Protein AF-0000000066265153 (afdb_homodimer)

Secondary structure (DSSP, 8-state):
--EEEEESSHHHHHHHHHHHHHHHPEEEE-TT--EEEEEEEEEEEES-TT-S---GGG--TT--TTSPPPTT-SS-HHHHHHHHHHTT----TTSS--HHHHHHTTTSS-HHHHHHHHHHH-TT-S-EEEE---HHHHTT-SS--SEEEEEEEEETTEEEEEEEEEEEEIIIIIHHHHHHHHHHHHHHHHHHT-EEEEEEEEEEEEEEEGGGHHHHHHHHH-/--EEEEESSHHHHHHHHHHHHHHHPEEEE-TT--EEEEEEEEEEEES-TT-S---GGG--TT--TTSPPPTT-S--HHHHHHHHHHTT----TTSS--HHHHHHTTTSS-HHHHHHHHHHH-TT-S-EEEE---HHHHTT-SS--SEEEEEEEEETTEEEEEEEEEEEEIIIIIHHHHHHHHHHHHHHHHHHT-EEEEEEEEEEEEEEEGGGHHHHHHHHH-

Structure (mmCIF, N/CA/C/O backbone):
data_AF-0000000066265153-model_v1
#
loop_
_entity.id
_entity.type
_entity.pdbx_description
1 polymer 'Putative thymidylate synthase'
#
loop_
_atom_site.group_PDB
_atom_site.id
_atom_site.type_symbol
_atom_site.label_atom_id
_atom_site.label_alt_id
_atom_site.label_comp_id
_atom_site.label_asym_id
_atom_site.label_entity_id
_atom_site.label_seq_id
_atom_site.pdbx_PDB_ins_code
_atom_site.Cartn_x
_atom_site.Cartn_y
_atom_site.Cartn_z
_atom_site.occupancy
_atom_site.B_iso_or_equiv
_atom_site.auth_seq_id
_atom_site.auth_comp_id
_atom_site.auth_asym_id
_atom_site.auth_atom_id
_atom_site.pdbx_PDB_model_num
ATOM 1 N N . MET A 1 1 ? 3.406 11.758 -10.758 1 81.12 1 MET A N 1
ATOM 2 C CA . MET A 1 1 ? 2.139 11.039 -10.641 1 81.12 1 MET A CA 1
ATOM 3 C C . MET A 1 1 ? 2.367 9.531 -10.602 1 81.12 1 MET A C 1
ATOM 5 O O . MET A 1 1 ? 3.283 9.023 -11.258 1 81.12 1 MET A O 1
ATOM 9 N N . ALA A 1 2 ? 1.476 8.867 -9.758 1 93.06 2 ALA A N 1
ATOM 10 C CA . ALA A 1 2 ? 1.482 7.406 -9.781 1 93.06 2 ALA A CA 1
ATOM 11 C C . ALA A 1 2 ? 1.151 6.875 -11.172 1 93.06 2 ALA A C 1
ATOM 13 O O . ALA A 1 2 ? 0.324 7.449 -11.883 1 93.06 2 ALA A O 1
ATOM 14 N N . TYR A 1 3 ? 1.922 5.965 -11.648 1 96.75 3 TYR A N 1
ATOM 15 C CA . TYR A 1 3 ? 1.646 5.277 -12.906 1 96.75 3 TYR A CA 1
ATOM 16 C C . TYR A 1 3 ? 0.703 4.098 -12.688 1 96.75 3 TYR A C 1
ATOM 18 O O . TYR A 1 3 ? 1.064 3.121 -12.031 1 96.75 3 TYR A O 1
ATOM 26 N N . SER A 1 4 ? -0.521 4.191 -13.227 1 97.56 4 SER A N 1
ATOM 27 C CA . SER A 1 4 ? -1.544 3.178 -12.992 1 97.56 4 SER A CA 1
ATOM 28 C C . SER A 1 4 ? -2.027 2.57 -14.305 1 97.56 4 SER A C 1
ATOM 30 O O . SER A 1 4 ? -2.416 3.295 -15.227 1 97.56 4 SER A O 1
ATOM 32 N N . ILE A 1 5 ? -2.018 1.23 -14.375 1 97.56 5 ILE A N 1
ATOM 33 C CA . ILE A 1 5 ? -2.486 0.566 -15.586 1 97.56 5 ILE A CA 1
ATOM 34 C C . ILE A 1 5 ? -3.357 -0.631 -15.211 1 97.56 5 ILE A C 1
ATOM 36 O O . ILE A 1 5 ? -3.303 -1.118 -14.078 1 97.56 5 ILE A O 1
ATOM 40 N N . GLU A 1 6 ? -4.152 -1.008 -16.125 1 97.94 6 GLU A N 1
ATOM 41 C CA . GLU A 1 6 ? -4.965 -2.219 -16.062 1 97.94 6 GLU A CA 1
ATOM 42 C C . GLU A 1 6 ? -4.645 -3.164 -17.219 1 97.94 6 GLU A C 1
ATOM 44 O O . GLU A 1 6 ? -4.535 -2.734 -18.359 1 97.94 6 GLU A O 1
ATOM 49 N N . VAL A 1 7 ? -4.398 -4.352 -16.891 1 97.62 7 VAL A N 1
ATOM 50 C CA . VAL A 1 7 ? -4.098 -5.367 -17.891 1 97.62 7 VAL A CA 1
ATOM 51 C C . VAL A 1 7 ? -4.941 -6.617 -17.625 1 97.62 7 VAL A C 1
ATOM 53 O O . VAL A 1 7 ? -5.531 -6.762 -16.562 1 97.62 7 VAL A O 1
ATOM 56 N N . ASN A 1 8 ? -4.996 -7.496 -18.609 1 95.44 8 ASN A N 1
ATOM 57 C CA . ASN A 1 8 ? -5.715 -8.75 -18.422 1 95.44 8 ASN A CA 1
ATOM 58 C C . ASN A 1 8 ? -4.824 -9.812 -17.781 1 95.44 8 ASN A C 1
ATOM 60 O O . ASN A 1 8 ? -5.203 -10.43 -16.781 1 95.44 8 ASN A O 1
ATOM 64 N N . GLU A 1 9 ? -3.59 -9.93 -18.266 1 95.38 9 GLU A N 1
ATOM 65 C CA . GLU A 1 9 ? -2.723 -11.008 -17.797 1 95.38 9 GLU A CA 1
ATOM 66 C C . GLU A 1 9 ? -1.485 -10.445 -17.094 1 95.38 9 GLU A C 1
ATOM 68 O O . GLU A 1 9 ? -1.016 -9.359 -17.422 1 95.38 9 GLU A O 1
ATOM 73 N N . ILE A 1 10 ? -0.89 -11.211 -16.219 1 96.62 10 ILE A N 1
ATOM 74 C CA . ILE A 1 10 ? 0.267 -10.836 -15.414 1 96.62 10 ILE A CA 1
ATOM 75 C C . ILE A 1 10 ? 1.43 -10.453 -16.328 1 96.62 10 ILE A C 1
ATOM 77 O O . ILE A 1 10 ? 2.078 -9.43 -16.125 1 96.62 10 ILE A O 1
ATOM 81 N N . ALA A 1 11 ? 1.638 -11.234 -17.391 1 94.94 11 ALA A N 1
ATOM 82 C CA . ALA A 1 11 ? 2.766 -11.016 -18.297 1 94.94 11 ALA A CA 1
ATOM 83 C C . ALA A 1 11 ? 2.68 -9.648 -18.969 1 94.94 11 ALA A C 1
ATOM 85 O O . ALA A 1 11 ? 3.701 -9.008 -19.203 1 94.94 11 ALA A O 1
ATOM 86 N N . ASP A 1 12 ? 1.475 -9.234 -19.25 1 95.75 12 ASP A N 1
ATOM 87 C CA . ASP A 1 12 ? 1.281 -7.938 -19.891 1 95.75 12 ASP A CA 1
ATOM 88 C C . ASP A 1 12 ? 1.643 -6.793 -18.953 1 95.75 12 ASP A C 1
ATOM 90 O O . ASP A 1 12 ? 2.197 -5.777 -19.375 1 95.75 12 ASP A O 1
ATOM 94 N N . GLY A 1 13 ? 1.241 -6.945 -17.656 1 97.56 13 GLY A N 1
ATOM 95 C CA . GLY A 1 13 ? 1.638 -5.949 -16.672 1 97.56 13 GLY A CA 1
ATOM 96 C C . GLY A 1 13 ? 3.143 -5.824 -16.516 1 97.56 13 GLY A C 1
ATOM 97 O O . GLY A 1 13 ? 3.674 -4.715 -16.453 1 97.56 13 GLY A O 1
ATOM 98 N N . TRP A 1 14 ? 3.795 -6.973 -16.484 1 97.75 14 TRP A N 1
ATOM 99 C CA . TRP A 1 14 ? 5.254 -7 -16.406 1 97.75 14 TRP A CA 1
ATOM 100 C C . TRP A 1 14 ? 5.875 -6.262 -17.594 1 97.75 14 TRP A C 1
ATOM 102 O O . TRP A 1 14 ? 6.73 -5.395 -17.406 1 97.75 14 TRP A O 1
ATOM 112 N N . LYS A 1 15 ? 5.438 -6.559 -18.797 1 97.19 15 LYS A N 1
ATOM 113 C CA . LYS A 1 15 ? 5.992 -5.949 -20 1 97.19 15 LYS A CA 1
ATOM 114 C C . LYS A 1 15 ? 5.789 -4.438 -20 1 97.19 15 LYS A C 1
ATOM 116 O O . LYS A 1 15 ? 6.715 -3.68 -20.281 1 97.19 15 LYS A O 1
ATOM 121 N N . LYS A 1 16 ? 4.637 -4.012 -19.641 1 98.12 16 LYS A N 1
ATOM 122 C CA . LYS A 1 16 ? 4.336 -2.584 -19.625 1 98.12 16 LYS A CA 1
ATOM 123 C C . LYS A 1 16 ? 5.195 -1.855 -18.594 1 98.12 16 LYS A C 1
ATOM 125 O O . LYS A 1 16 ? 5.625 -0.724 -18.828 1 98.12 16 LYS A O 1
ATOM 130 N N . LEU A 1 17 ? 5.406 -2.514 -17.438 1 98.56 17 LEU A N 1
ATOM 131 C CA . LEU A 1 17 ? 6.254 -1.913 -16.422 1 98.56 17 LEU A CA 1
ATOM 132 C C . LEU A 1 17 ? 7.695 -1.804 -16.906 1 98.56 17 LEU A C 1
ATOM 134 O O . LEU A 1 17 ? 8.352 -0.786 -16.688 1 98.56 17 LEU A O 1
ATOM 138 N N . VAL A 1 18 ? 8.148 -2.871 -17.547 1 98.06 18 VAL A N 1
ATOM 139 C CA . VAL A 1 18 ? 9.508 -2.844 -18.078 1 98.06 18 VAL A CA 1
ATOM 140 C C . VAL A 1 18 ? 9.656 -1.688 -19.062 1 98.06 18 VAL A C 1
ATOM 142 O O . VAL A 1 18 ? 10.609 -0.907 -18.984 1 98.06 18 VAL A O 1
ATOM 145 N N . GLU A 1 19 ? 8.703 -1.536 -19.969 1 98.06 19 GLU A N 1
ATOM 146 C CA . GLU A 1 19 ? 8.719 -0.445 -20.938 1 98.06 19 GLU A CA 1
ATOM 147 C C . GLU A 1 19 ? 8.719 0.913 -20.234 1 98.06 19 GLU A C 1
ATOM 149 O O . GLU A 1 19 ? 9.508 1.795 -20.578 1 98.06 19 GLU A O 1
ATOM 154 N N . LYS A 1 20 ? 7.848 1.024 -19.25 1 98.44 20 LYS A N 1
ATOM 155 C CA . LYS A 1 20 ? 7.703 2.287 -18.531 1 98.44 20 LYS A CA 1
ATOM 156 C C . LYS A 1 20 ? 9.008 2.68 -17.844 1 98.44 20 LYS A C 1
ATOM 158 O O . LYS A 1 20 ? 9.445 3.826 -17.953 1 98.44 20 LYS A O 1
ATOM 163 N N . ILE A 1 21 ? 9.641 1.785 -17.172 1 98.38 21 ILE A N 1
ATOM 164 C CA . ILE A 1 21 ? 10.828 2.082 -16.375 1 98.38 21 ILE A CA 1
ATOM 165 C C . ILE A 1 21 ? 12.008 2.371 -17.312 1 98.38 21 ILE A C 1
ATOM 167 O O . ILE A 1 21 ? 12.781 3.297 -17.062 1 98.38 21 ILE A O 1
ATOM 171 N N . MET A 1 22 ? 12.133 1.613 -18.375 1 97.94 22 MET A N 1
ATOM 172 C CA . MET A 1 22 ? 13.25 1.824 -19.297 1 97.94 22 MET A CA 1
ATOM 173 C C . MET A 1 22 ? 13.109 3.16 -20.016 1 97.94 22 MET A C 1
ATOM 175 O O . MET A 1 22 ? 14.109 3.818 -20.312 1 97.94 22 MET A O 1
ATOM 179 N N . HIS A 1 23 ? 11.914 3.602 -20.266 1 97.56 23 HIS A N 1
ATOM 180 C CA . HIS A 1 23 ? 11.68 4.836 -21.016 1 97.56 23 HIS A CA 1
ATOM 181 C C . HIS A 1 23 ? 11.719 6.047 -20.078 1 97.56 23 HIS A C 1
ATOM 183 O O . HIS A 1 23 ? 12.336 7.062 -20.406 1 97.56 23 HIS A O 1
ATOM 189 N N . ASP A 1 24 ? 11.086 5.957 -18.906 1 97.5 24 ASP A N 1
ATOM 190 C CA . ASP A 1 24 ? 10.836 7.145 -18.094 1 97.5 24 ASP A CA 1
ATOM 191 C C . ASP A 1 24 ? 11.625 7.094 -16.797 1 97.5 24 ASP A C 1
ATOM 193 O O . ASP A 1 24 ? 11.641 8.062 -16.031 1 97.5 24 ASP A O 1
ATOM 197 N N . GLY A 1 25 ? 12.227 5.977 -16.469 1 97.88 25 GLY A N 1
ATOM 198 C CA . GLY A 1 25 ? 12.844 5.793 -15.172 1 97.88 25 GLY A CA 1
ATOM 199 C C . GLY A 1 25 ? 14 6.742 -14.922 1 97.88 25 GLY A C 1
ATOM 200 O O . GLY A 1 25 ? 14.758 7.059 -15.836 1 97.88 25 GLY A O 1
ATOM 201 N N . ARG A 1 26 ? 14.18 7.199 -13.734 1 96.94 26 ARG A N 1
ATOM 202 C CA . ARG A 1 26 ? 15.32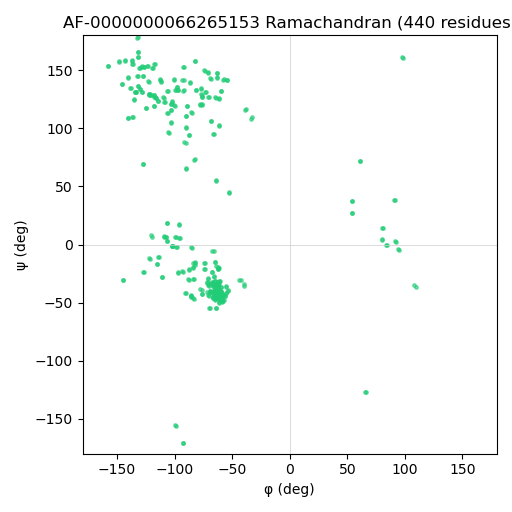8 8 -13.312 1 96.94 26 ARG A CA 1
ATOM 203 C C . ARG A 1 26 ? 16.422 7.117 -12.719 1 96.94 26 ARG A C 1
ATOM 205 O O . ARG A 1 26 ? 16.141 6.16 -12 1 96.94 26 ARG A O 1
ATOM 212 N N . GLU A 1 27 ? 17.641 7.48 -13.023 1 96.44 27 GLU A N 1
ATOM 213 C CA . GLU A 1 27 ? 18.75 6.707 -12.492 1 96.44 27 GLU A CA 1
ATOM 214 C C . GLU A 1 27 ? 19 7.02 -11.016 1 96.44 27 GLU A C 1
ATOM 216 O O . GLU A 1 27 ? 19.062 8.188 -10.633 1 96.44 27 GLU A O 1
ATOM 221 N N . ILE A 1 28 ? 19.016 5.949 -10.25 1 95.25 28 ILE A N 1
ATOM 222 C CA . ILE A 1 28 ? 19.234 6.055 -8.812 1 95.25 28 ILE A CA 1
ATOM 223 C C . ILE A 1 28 ? 20.125 4.91 -8.344 1 95.25 28 ILE A C 1
ATOM 225 O O . ILE A 1 28 ? 20.016 3.789 -8.852 1 95.25 28 ILE A O 1
ATOM 229 N N . ARG A 1 29 ? 20.953 5.223 -7.395 1 91.62 29 ARG A N 1
ATOM 230 C CA . ARG A 1 29 ? 21.75 4.168 -6.777 1 91.62 29 ARG A CA 1
ATOM 231 C C . ARG A 1 29 ? 21.156 3.732 -5.445 1 91.62 29 ARG A C 1
ATOM 233 O O . ARG A 1 29 ? 20.625 4.559 -4.703 1 91.62 29 ARG A O 1
ATOM 240 N N . ASP A 1 30 ? 21.219 2.441 -5.199 1 85.5 30 ASP A N 1
ATOM 241 C CA . ASP A 1 30 ? 20.656 1.942 -3.951 1 85.5 30 ASP A CA 1
ATOM 242 C C . ASP A 1 30 ? 21.719 1.878 -2.854 1 85.5 30 ASP A C 1
ATOM 244 O O . ASP A 1 30 ? 22.812 2.439 -3.002 1 85.5 30 ASP A O 1
ATOM 248 N N . GLU A 1 31 ? 21.375 1.247 -1.678 1 86 31 GLU A N 1
ATOM 249 C CA . GLU A 1 31 ? 22.219 1.17 -0.487 1 86 31 GLU A CA 1
ATOM 250 C C . GLU A 1 31 ? 23.516 0.417 -0.774 1 86 31 GLU A C 1
ATOM 252 O O . GLU A 1 31 ? 24.531 0.636 -0.106 1 86 31 GLU A O 1
ATOM 257 N N . ARG A 1 32 ? 23.438 -0.366 -1.817 1 84.44 32 ARG A N 1
ATOM 258 C CA . ARG A 1 32 ? 24.609 -1.188 -2.131 1 84.44 32 ARG A CA 1
ATOM 259 C C . ARG A 1 32 ? 25.406 -0.585 -3.279 1 84.44 32 ARG A C 1
ATOM 261 O O . ARG A 1 32 ? 26.406 -1.158 -3.713 1 84.44 32 ARG A O 1
ATOM 268 N N . GLY A 1 33 ? 24.922 0.499 -3.785 1 87.88 33 GLY A N 1
ATOM 269 C CA . GLY A 1 33 ? 25.625 1.194 -4.848 1 87.88 33 GLY A CA 1
ATOM 270 C C . GLY A 1 33 ? 25.203 0.758 -6.234 1 87.88 33 GLY A C 1
ATOM 271 O O . GLY A 1 33 ? 25.688 1.285 -7.238 1 87.88 33 GLY A O 1
ATOM 272 N N . SER A 1 34 ? 24.25 -0.102 -6.305 1 91.56 34 SER A N 1
ATOM 273 C CA . SER A 1 34 ? 23.781 -0.582 -7.598 1 91.56 34 SER A CA 1
ATOM 274 C C . SER A 1 34 ? 22.953 0.488 -8.312 1 91.56 34 SER A C 1
ATOM 276 O O . SER A 1 34 ? 22.062 1.09 -7.727 1 91.56 34 SER A O 1
ATOM 278 N N . LEU A 1 35 ? 23.328 0.662 -9.547 1 96.5 35 LEU A N 1
ATOM 279 C CA . LEU A 1 35 ? 22.578 1.602 -10.375 1 96.5 35 LEU A CA 1
ATOM 280 C C . LEU A 1 35 ? 21.266 0.992 -10.828 1 96.5 35 LEU A C 1
ATOM 282 O O . LEU A 1 35 ? 21.219 -0.166 -11.25 1 96.5 35 LEU A O 1
ATOM 286 N N . THR A 1 36 ? 20.172 1.753 -10.719 1 98.06 36 THR A N 1
ATOM 287 C CA . THR A 1 36 ? 18.844 1.325 -11.164 1 98.06 36 THR A CA 1
ATOM 288 C C . THR A 1 36 ? 18.141 2.451 -11.914 1 98.06 36 THR A C 1
ATOM 290 O O . THR A 1 36 ? 18.531 3.613 -11.812 1 98.06 36 THR A O 1
ATOM 293 N N . ARG A 1 37 ? 17.25 2.07 -12.734 1 98.31 37 ARG A N 1
ATOM 294 C CA . ARG A 1 37 ? 16.219 2.98 -13.211 1 98.31 37 ARG A CA 1
ATOM 295 C C . ARG A 1 37 ? 14.914 2.771 -12.445 1 98.31 37 ARG A C 1
ATOM 297 O O . ARG A 1 37 ? 14.461 1.636 -12.281 1 98.31 37 ARG A O 1
ATOM 304 N N . GLU A 1 38 ? 14.344 3.916 -12.008 1 98.31 38 GLU A N 1
ATOM 305 C CA . GLU A 1 38 ? 13.242 3.803 -11.055 1 98.31 38 GLU A CA 1
ATOM 306 C C . GLU A 1 38 ? 12.055 4.676 -11.477 1 98.31 38 GLU A C 1
ATOM 308 O O . GLU A 1 38 ? 12.25 5.797 -11.953 1 98.31 38 GLU A O 1
ATOM 313 N N . VAL A 1 39 ? 10.883 4.195 -11.398 1 98.5 39 VAL A N 1
ATOM 314 C CA . VAL A 1 39 ? 9.625 4.934 -11.398 1 98.5 39 VAL A CA 1
ATOM 315 C C . VAL A 1 39 ? 8.891 4.715 -10.078 1 98.5 39 VAL A C 1
ATOM 317 O O . VAL A 1 39 ? 8.711 3.574 -9.641 1 98.5 39 VAL A O 1
ATOM 320 N N . MET A 1 40 ? 8.523 5.832 -9.414 1 98.31 40 MET A N 1
ATOM 321 C CA . MET A 1 40 ? 7.898 5.719 -8.102 1 98.31 40 MET A CA 1
ATOM 322 C C . MET A 1 40 ? 6.387 5.535 -8.227 1 98.31 40 MET A C 1
ATOM 324 O O . MET A 1 40 ? 5.754 6.156 -9.078 1 98.31 40 MET A O 1
ATOM 328 N N . ASN A 1 41 ? 5.844 4.688 -7.422 1 98.69 41 ASN A N 1
ATOM 329 C CA . ASN A 1 41 ? 4.41 4.465 -7.258 1 98.69 41 ASN A CA 1
ATOM 330 C C . ASN A 1 41 ? 3.764 3.992 -8.555 1 98.69 41 ASN A C 1
ATOM 332 O O . ASN A 1 41 ? 2.934 4.699 -9.133 1 98.69 41 ASN A O 1
ATOM 336 N N . THR A 1 42 ? 4.031 2.783 -8.945 1 98.81 42 THR A N 1
ATOM 337 C CA . THR A 1 42 ? 3.309 2.125 -10.023 1 98.81 42 THR A CA 1
ATOM 338 C C . THR A 1 42 ? 2.221 1.21 -9.469 1 98.81 42 THR A C 1
ATOM 340 O O . THR A 1 42 ? 2.428 0.534 -8.461 1 98.81 42 THR A O 1
ATOM 343 N N . VAL A 1 43 ? 1.045 1.283 -10.07 1 98.88 43 VAL A N 1
ATOM 344 C CA . VAL A 1 43 ? -0.08 0.454 -9.656 1 98.88 43 VAL A CA 1
ATOM 345 C C . VAL A 1 43 ? -0.617 -0.329 -10.852 1 98.88 43 VAL A C 1
ATOM 347 O O . VAL A 1 43 ? -1.077 0.26 -11.828 1 98.88 43 VAL A O 1
ATOM 350 N N . VAL A 1 44 ? -0.54 -1.646 -10.781 1 98.81 44 VAL A N 1
ATOM 351 C CA . VAL A 1 44 ? -1.014 -2.518 -11.852 1 98.81 44 VAL A CA 1
ATOM 352 C C . VAL A 1 44 ? -2.199 -3.346 -11.359 1 98.81 44 VAL A C 1
ATOM 354 O O . VAL A 1 44 ? -2.098 -4.043 -10.352 1 98.81 44 VAL A O 1
ATOM 357 N N . THR A 1 45 ? -3.27 -3.229 -12.055 1 98.81 45 THR A N 1
ATOM 358 C CA . THR A 1 45 ? -4.418 -4.09 -11.797 1 98.81 45 THR A CA 1
ATOM 359 C C . THR A 1 45 ? -4.52 -5.184 -12.859 1 98.81 45 THR A C 1
ATOM 361 O O . THR A 1 45 ? -4.59 -4.887 -14.055 1 98.81 45 THR A O 1
ATOM 364 N N . ILE A 1 46 ? -4.473 -6.391 -12.391 1 98.19 46 ILE A N 1
ATOM 365 C CA . ILE A 1 46 ? -4.578 -7.555 -13.273 1 98.19 46 ILE A CA 1
ATOM 366 C C . ILE A 1 46 ? -5.984 -8.141 -13.18 1 98.19 46 ILE A C 1
ATOM 368 O O . ILE A 1 46 ? -6.395 -8.633 -12.125 1 98.19 46 ILE A O 1
ATOM 372 N N . LYS A 1 47 ? -6.707 -8.258 -14.305 1 97.19 47 LYS A N 1
ATOM 373 C CA . LYS A 1 47 ? -8.125 -8.625 -14.312 1 97.19 47 LYS A CA 1
ATOM 374 C C . LYS A 1 47 ? -8.297 -10.141 -14.359 1 97.19 47 LYS A C 1
ATOM 376 O O . LYS A 1 47 ? -9.289 -10.672 -13.867 1 97.19 47 LYS A O 1
ATOM 381 N N . LYS A 1 48 ? -7.348 -10.836 -14.977 1 94.56 48 LYS A N 1
ATOM 382 C CA . LYS A 1 48 ? -7.379 -12.289 -15.094 1 94.56 48 LYS A CA 1
ATOM 383 C C . LYS A 1 48 ? -6.074 -12.906 -14.594 1 94.56 48 LYS A C 1
ATOM 385 O O . LYS A 1 48 ? -5.34 -13.523 -15.367 1 94.56 48 LYS A O 1
ATOM 390 N N . PRO A 1 49 ? -5.898 -12.812 -13.25 1 95 49 PRO A N 1
ATOM 391 C CA . PRO A 1 49 ? -4.602 -13.203 -12.695 1 95 49 PRO A CA 1
ATOM 392 C C . PRO A 1 49 ? -4.312 -14.695 -12.875 1 95 49 PRO A C 1
ATOM 394 O O . PRO A 1 49 ? -3.158 -15.117 -12.781 1 95 49 PRO A O 1
ATOM 397 N N . LEU A 1 50 ? -5.305 -15.5 -13.195 1 92.12 50 LEU A N 1
ATOM 398 C CA . LEU A 1 50 ? -5.102 -16.938 -13.367 1 92.12 50 LEU A CA 1
ATOM 399 C C . LEU A 1 50 ? -4.973 -17.297 -14.844 1 92.12 50 LEU A C 1
ATOM 401 O O . LEU A 1 50 ? -4.898 -18.469 -15.203 1 92.12 50 LEU A O 1
ATOM 405 N N . GLY A 1 51 ? -4.918 -16.297 -15.711 1 87.62 51 GLY A N 1
ATOM 406 C CA . GLY A 1 51 ? -4.809 -16.531 -17.141 1 87.62 51 GLY A CA 1
ATOM 407 C C . GLY A 1 51 ? -6.145 -16.469 -17.859 1 87.62 51 GLY A C 1
ATOM 408 O O . GLY A 1 51 ? -7.191 -16.328 -17.219 1 87.62 51 GLY A O 1
ATOM 409 N N . LYS A 1 52 ? -6.199 -16.281 -19.25 1 66.94 52 LYS A N 1
ATOM 410 C CA . LYS A 1 52 ? -7.387 -16.094 -20.094 1 66.94 52 LYS A CA 1
ATOM 411 C C . LYS A 1 52 ? -8.203 -17.375 -20.188 1 66.94 52 LYS A C 1
ATOM 413 O O . LYS A 1 52 ? -9.391 -17.344 -20.5 1 66.94 52 LYS A O 1
ATOM 418 N N . SER A 1 53 ? -7.57 -18.516 -20.156 1 56.75 53 SER A N 1
ATOM 419 C CA . SER A 1 53 ? -8.383 -19.672 -20.531 1 56.75 53 SER A CA 1
ATOM 420 C C . SER A 1 53 ? -9.555 -19.859 -19.578 1 56.75 53 SER A C 1
ATOM 422 O O . SER A 1 53 ? -9.406 -19.672 -18.359 1 56.75 53 SER A O 1
ATOM 424 N N . ASP A 1 54 ? -10.719 -19.438 -20.031 1 47.12 54 ASP A N 1
ATOM 425 C CA . ASP A 1 54 ? -12.023 -19.547 -19.406 1 47.12 54 ASP A CA 1
ATOM 426 C C . ASP A 1 54 ? -12.188 -20.906 -18.719 1 47.12 54 ASP A C 1
ATOM 428 O O . ASP A 1 54 ? -13.219 -21.172 -18.094 1 47.12 54 ASP A O 1
ATOM 432 N N . ASP A 1 55 ? -11.617 -21.875 -19.344 1 41.59 55 ASP A N 1
ATOM 433 C CA . ASP A 1 55 ? -12.047 -23.141 -18.75 1 41.59 55 ASP A CA 1
ATOM 434 C C . ASP A 1 55 ? -11.586 -23.25 -17.297 1 41.59 55 ASP A C 1
ATOM 436 O O . ASP A 1 55 ? -10.555 -23.859 -17.016 1 41.59 55 ASP A O 1
ATOM 440 N N . PHE A 1 56 ? -11.945 -22.328 -16.625 1 43.34 56 PHE A N 1
ATOM 441 C CA . PHE A 1 56 ? -11.711 -22.219 -15.18 1 43.34 56 PHE A CA 1
ATOM 442 C C . PHE A 1 56 ? -11.969 -23.547 -14.492 1 43.34 56 PHE A C 1
ATOM 444 O O . PHE A 1 56 ? -11.453 -23.797 -13.398 1 43.34 56 PHE A O 1
ATOM 451 N N . TYR A 1 57 ? -12.945 -24.281 -15.148 1 40.91 57 TYR A N 1
ATOM 452 C CA . TYR A 1 57 ? -13.5 -25.469 -14.508 1 40.91 57 TYR A CA 1
ATOM 453 C C . TYR A 1 57 ? -12.445 -26.547 -14.344 1 40.91 57 TYR A C 1
ATOM 455 O O . TYR A 1 57 ? -12.602 -27.469 -13.523 1 40.91 57 TYR A O 1
ATOM 463 N N . HIS A 1 58 ? -11.477 -26.578 -15.297 1 39.06 58 HIS A N 1
ATOM 464 C CA . HIS A 1 58 ? -10.57 -27.719 -15.211 1 39.06 58 HIS A CA 1
ATOM 465 C C . HIS A 1 58 ? -9.195 -27.297 -14.695 1 39.06 58 HIS A C 1
ATOM 467 O O . HIS A 1 58 ? -8.195 -27.953 -15 1 39.06 58 HIS A O 1
ATOM 473 N N . ILE A 1 59 ? -9.047 -26.031 -14.352 1 46.94 59 ILE A N 1
ATOM 474 C CA . ILE A 1 59 ? -7.695 -25.75 -13.883 1 46.94 59 ILE A CA 1
ATOM 475 C C . ILE A 1 59 ? -7.438 -26.5 -12.578 1 46.94 59 ILE A C 1
ATOM 477 O O . ILE A 1 59 ? -8.18 -26.344 -11.602 1 46.94 59 ILE A O 1
ATOM 481 N N . ARG A 1 60 ? -6.816 -27.703 -12.727 1 43.5 60 ARG A N 1
ATOM 482 C CA . ARG A 1 60 ? -6.363 -28.391 -11.516 1 43.5 60 ARG A CA 1
ATOM 483 C C . ARG A 1 60 ? -5.816 -27.391 -10.492 1 43.5 60 ARG A C 1
ATOM 485 O O . ARG A 1 60 ? -5.051 -26.5 -10.844 1 43.5 60 ARG A O 1
ATOM 492 N N . ARG A 1 61 ? -6.402 -27.281 -9.422 1 46.06 61 ARG A N 1
ATOM 493 C CA . ARG A 1 61 ? -5.977 -26.656 -8.18 1 46.06 61 ARG A CA 1
ATOM 494 C C . ARG A 1 61 ? -4.469 -26.812 -7.98 1 46.06 61 ARG A C 1
ATOM 496 O O . ARG A 1 61 ? -3.918 -27.891 -8.148 1 46.06 61 ARG A O 1
ATOM 503 N N . GLY A 1 62 ? -3.75 -25.656 -8.141 1 48.12 62 GLY A N 1
ATOM 504 C CA . GLY A 1 62 ? -2.301 -25.688 -8.047 1 48.12 62 GLY A CA 1
ATOM 505 C C . GLY A 1 62 ? -1.613 -25.469 -9.383 1 48.12 62 GLY A C 1
ATOM 506 O O . GLY A 1 62 ? -0.433 -25.109 -9.422 1 48.12 62 GLY A O 1
ATOM 507 N N . SER A 1 63 ? -2.211 -26 -10.422 1 54.62 63 SER A N 1
ATOM 508 C CA . SER A 1 63 ? -1.429 -25.859 -11.648 1 54.62 63 SER A CA 1
ATOM 509 C C . SER A 1 63 ? -1.765 -24.578 -12.375 1 54.62 63 SER A C 1
ATOM 511 O O . SER A 1 63 ? -2.85 -24.438 -12.953 1 54.62 63 SER A O 1
ATOM 513 N N . LEU A 1 64 ? -1.443 -23.391 -11.773 1 63.75 64 LEU A N 1
ATOM 514 C CA . LEU A 1 64 ? -1.613 -22.125 -12.477 1 63.75 64 LEU A CA 1
ATOM 515 C C . LEU A 1 64 ? -0.911 -22.156 -13.828 1 63.75 64 LEU A C 1
ATOM 517 O O . LEU A 1 64 ? -0.097 -21.281 -14.133 1 63.75 64 LEU A O 1
ATOM 521 N N . LEU A 1 65 ? -1.148 -23.297 -14.469 1 63.25 65 LEU A N 1
ATOM 522 C CA . LEU A 1 65 ? -0.588 -23.594 -15.781 1 63.25 65 LEU A CA 1
ATOM 523 C C . LEU A 1 65 ? -1.149 -22.656 -16.844 1 63.25 65 LEU A C 1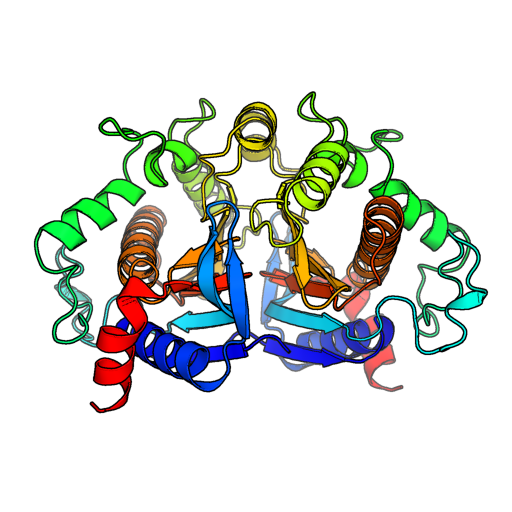
ATOM 525 O O . LEU A 1 65 ? -0.584 -22.531 -17.938 1 63.25 65 LEU A O 1
ATOM 529 N N . ASN A 1 66 ? -2.088 -21.859 -16.453 1 81.25 66 ASN A N 1
ATOM 530 C CA . ASN A 1 66 ? -2.707 -21.016 -17.469 1 81.25 66 ASN A CA 1
ATOM 531 C C . ASN A 1 66 ? -2.113 -19.609 -17.469 1 81.25 66 ASN A C 1
ATOM 533 O O . ASN A 1 66 ? -2.471 -18.766 -18.297 1 81.25 66 ASN A O 1
ATOM 537 N N . ILE A 1 67 ? -1.252 -19.438 -16.578 1 87.44 67 ILE A N 1
ATOM 538 C CA . ILE A 1 67 ? -0.625 -18.109 -16.531 1 87.44 67 ILE A CA 1
ATOM 539 C C . ILE A 1 67 ? 0.428 -18 -17.625 1 87.44 67 ILE A C 1
ATOM 541 O O . ILE A 1 67 ? 1.353 -18.828 -17.688 1 87.44 67 ILE A O 1
ATOM 545 N N . LYS A 1 68 ? 0.199 -17.047 -18.469 1 87.31 68 LYS A N 1
ATOM 546 C CA . LYS A 1 68 ? 1.153 -16.797 -19.547 1 87.31 68 LYS A CA 1
ATOM 547 C C . LYS A 1 68 ? 2.496 -16.328 -18.984 1 87.31 68 LYS A C 1
ATOM 549 O O . LYS A 1 68 ? 2.553 -15.391 -18.188 1 87.31 68 LYS A O 1
ATOM 554 N N . VAL A 1 69 ? 3.51 -17.031 -19.422 1 88.5 69 VAL A N 1
ATOM 555 C CA . VAL A 1 69 ? 4.867 -16.656 -19.047 1 88.5 69 VAL A CA 1
ATOM 556 C C . VAL A 1 69 ? 5.496 -15.828 -20.156 1 88.5 69 VAL A C 1
ATOM 558 O O . VAL A 1 69 ? 5.387 -16.188 -21.344 1 88.5 69 VAL A O 1
ATOM 561 N N . PRO A 1 70 ? 6.121 -14.703 -19.797 1 87.38 70 PRO A N 1
ATOM 562 C CA . PRO A 1 70 ? 6.80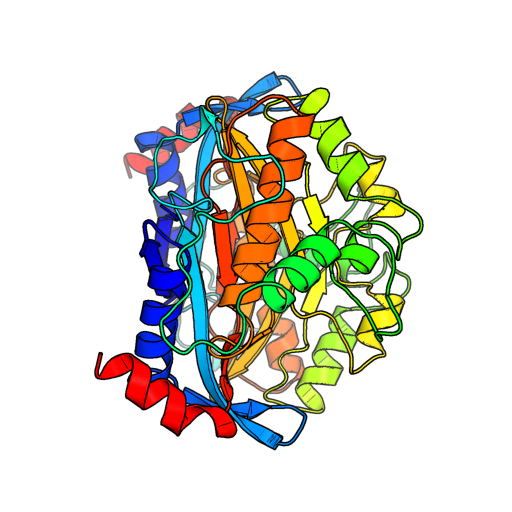1 -13.938 -20.844 1 87.38 70 PRO A CA 1
ATOM 563 C C . PRO A 1 70 ? 7.859 -14.766 -21.594 1 87.38 70 PRO A C 1
ATOM 565 O O . PRO A 1 70 ? 8.562 -15.562 -20.969 1 87.38 70 PRO A O 1
ATOM 568 N N . GLU A 1 71 ? 7.922 -14.516 -22.891 1 79.62 71 GLU A N 1
ATOM 569 C CA . GLU A 1 71 ? 8.891 -15.25 -23.703 1 79.62 71 GLU A CA 1
ATOM 570 C C . GLU A 1 71 ? 10.32 -14.969 -23.234 1 79.62 71 GLU A C 1
ATOM 572 O O . GLU A 1 71 ? 10.703 -13.812 -23.062 1 79.62 71 GLU A O 1
ATOM 577 N N . GLY A 1 72 ? 11.062 -16.047 -22.938 1 76.5 72 GLY A N 1
ATOM 578 C CA . GLY A 1 72 ? 12.469 -15.898 -22.594 1 76.5 72 GLY A CA 1
ATOM 579 C C . GLY A 1 72 ? 12.695 -15.547 -21.125 1 76.5 72 GLY A C 1
ATOM 580 O O . GLY A 1 72 ? 13.836 -15.367 -20.703 1 76.5 72 GLY A O 1
ATOM 581 N N . TYR A 1 73 ? 11.633 -15.43 -20.406 1 81.62 73 TYR A N 1
ATOM 582 C CA . TYR A 1 73 ? 11.781 -15.102 -19 1 81.62 73 TYR A CA 1
ATOM 583 C C . TYR A 1 73 ? 12.391 -16.266 -18.219 1 81.62 73 TYR A C 1
ATOM 585 O O . TYR A 1 73 ? 12.102 -17.422 -18.516 1 81.62 73 TYR A O 1
ATOM 593 N N . PHE A 1 74 ? 13.211 -15.953 -17.281 1 81.88 74 PHE A N 1
ATOM 594 C CA . PHE A 1 74 ? 14.039 -16.969 -16.641 1 81.88 74 PHE A CA 1
ATOM 595 C C . PHE A 1 74 ? 13.258 -17.672 -15.531 1 81.88 74 PHE A C 1
ATOM 597 O O . PHE A 1 74 ? 13.672 -18.734 -15.047 1 81.88 74 PHE A O 1
ATOM 604 N N . TRP A 1 75 ? 12.18 -17.141 -15.078 1 76.12 75 TRP A N 1
ATOM 605 C CA . TRP A 1 75 ? 11.289 -17.859 -14.18 1 76.12 75 TRP A CA 1
ATOM 606 C C . TRP A 1 75 ? 10.234 -18.641 -14.961 1 76.12 75 TRP A C 1
ATOM 608 O O . TRP A 1 75 ? 9.336 -18.047 -15.57 1 76.12 75 TRP A O 1
ATOM 618 N N . SER A 1 76 ? 10.445 -19.969 -15.125 1 76.81 76 SER A N 1
ATOM 619 C CA . SER A 1 76 ? 9.461 -20.766 -15.852 1 76.81 76 SER A CA 1
ATOM 620 C C . SER A 1 76 ? 9.398 -22.188 -15.32 1 76.81 76 SER A C 1
ATOM 622 O O . SER A 1 76 ? 10.242 -22.594 -14.516 1 76.81 76 SER A O 1
ATOM 624 N N . GLY A 1 77 ? 8.297 -22.75 -15.594 1 79.75 77 GLY A N 1
ATOM 625 C CA . GLY A 1 77 ? 8.141 -24.156 -15.289 1 79.75 77 GLY A CA 1
ATOM 626 C C . GLY A 1 77 ? 8.188 -24.453 -13.797 1 79.75 77 GLY A C 1
ATOM 627 O O . GLY A 1 77 ? 7.477 -23.812 -13.016 1 79.75 77 GLY A O 1
ATOM 628 N N . GLU A 1 78 ? 9.016 -25.328 -13.438 1 81 78 GLU A N 1
ATOM 629 C CA . GLU A 1 78 ? 9.062 -25.859 -12.07 1 81 78 GLU A CA 1
ATOM 630 C C . GLU A 1 78 ? 9.586 -24.812 -11.094 1 81 78 GLU A C 1
ATOM 632 O O . GLU A 1 78 ? 9.117 -24.719 -9.961 1 81 78 GLU A O 1
ATOM 637 N N . LYS A 1 79 ? 10.469 -24.031 -11.578 1 83.5 79 LYS A N 1
ATOM 638 C CA . LYS A 1 79 ? 11.039 -23 -10.711 1 83.5 79 LYS A CA 1
ATOM 639 C C . LYS A 1 79 ? 9.977 -21.984 -10.289 1 83.5 79 LYS A C 1
ATOM 641 O O . LYS A 1 79 ? 9.898 -21.609 -9.125 1 83.5 79 LYS A O 1
ATOM 646 N N . LEU A 1 80 ? 9.203 -21.609 -11.227 1 86.62 80 LEU A N 1
ATOM 647 C CA . LEU A 1 80 ? 8.117 -20.672 -10.961 1 86.62 80 LEU A CA 1
ATOM 648 C C . LEU A 1 80 ? 7.082 -21.281 -10.031 1 86.62 80 LEU A C 1
ATOM 650 O O . LEU A 1 80 ? 6.605 -20.625 -9.102 1 86.62 80 LEU A O 1
ATOM 654 N N . GLU A 1 81 ? 6.812 -22.5 -10.242 1 85.44 81 GLU A N 1
ATOM 655 C CA . GLU A 1 81 ? 5.836 -23.203 -9.414 1 85.44 81 GLU A CA 1
ATOM 656 C C . GLU A 1 81 ? 6.316 -23.312 -7.969 1 85.44 81 GLU A C 1
ATOM 658 O O . GLU A 1 81 ? 5.562 -23.031 -7.035 1 85.44 81 GLU A O 1
ATOM 663 N N . LYS A 1 82 ? 7.543 -23.688 -7.844 1 85.62 82 LYS A N 1
ATOM 664 C CA . LYS A 1 82 ? 8.117 -23.828 -6.508 1 85.62 82 LYS A CA 1
ATOM 665 C C . LYS A 1 82 ? 8.148 -22.5 -5.773 1 85.62 82 LYS A C 1
ATOM 667 O O . LYS A 1 82 ? 7.816 -22.422 -4.586 1 85.62 82 LYS A O 1
ATOM 672 N N . TYR A 1 83 ? 8.516 -21.484 -6.473 1 88.88 83 TYR A N 1
ATOM 673 C CA . TYR A 1 83 ? 8.531 -20.156 -5.883 1 88.88 83 TYR A CA 1
ATOM 674 C C . TYR A 1 83 ? 7.129 -19.734 -5.453 1 88.88 83 TYR A C 1
ATOM 676 O O . TYR A 1 83 ? 6.941 -19.219 -4.352 1 88.88 83 TYR A O 1
ATOM 684 N N . SER A 1 84 ? 6.219 -19.984 -6.27 1 88.56 84 SER A N 1
ATOM 685 C CA . SER A 1 84 ? 4.84 -19.578 -6.008 1 88.56 84 SER A CA 1
ATOM 686 C C . SER A 1 84 ? 4.254 -20.344 -4.828 1 88.56 84 SER A C 1
ATOM 688 O O . SER A 1 84 ? 3.537 -19.766 -4.004 1 88.56 84 SER A O 1
ATOM 690 N N . GLU A 1 85 ? 4.629 -21.562 -4.715 1 88.38 85 GLU A N 1
ATOM 691 C CA . GLU A 1 85 ? 4.168 -22.391 -3.602 1 88.38 85 GLU A CA 1
ATOM 692 C C . GLU A 1 85 ? 4.742 -21.906 -2.275 1 88.38 85 GLU A C 1
ATOM 694 O O . GLU A 1 85 ? 4.141 -22.109 -1.219 1 88.38 85 GLU A O 1
ATOM 699 N N . GLN A 1 86 ? 5.844 -21.234 -2.373 1 90.31 86 GLN A N 1
ATOM 700 C CA . GLN A 1 86 ? 6.488 -20.703 -1.171 1 90.31 86 GLN A CA 1
ATOM 701 C C . GLN A 1 86 ? 5.625 -19.641 -0.503 1 90.31 86 GLN A C 1
ATOM 703 O O . GLN A 1 86 ? 5.691 -19.453 0.714 1 90.31 86 GLN A O 1
ATOM 708 N N . PHE A 1 87 ? 4.801 -18.953 -1.271 1 92.81 87 PHE A N 1
ATOM 709 C CA . PHE A 1 87 ? 3.9 -17.953 -0.71 1 92.81 87 PHE A CA 1
ATOM 710 C C . PHE A 1 87 ? 2.928 -18.594 0.275 1 92.81 87 PHE A C 1
ATOM 712 O O . PHE A 1 87 ? 2.4 -17.922 1.16 1 92.81 87 PHE A O 1
ATOM 719 N N . LEU A 1 88 ? 2.75 -19.953 0.155 1 93.62 88 LEU A N 1
ATOM 720 C CA . LEU A 1 88 ? 1.736 -20.656 0.941 1 93.62 88 LEU A CA 1
ATOM 721 C C . LEU A 1 88 ? 2.371 -21.391 2.115 1 93.62 88 LEU A C 1
ATOM 723 O O . LEU A 1 88 ? 1.665 -21.969 2.947 1 93.62 88 LEU A O 1
ATOM 727 N N . SER A 1 89 ? 3.668 -21.297 2.207 1 92.56 89 SER A N 1
ATOM 728 C CA . SER A 1 89 ? 4.371 -22.109 3.191 1 92.56 89 SER A CA 1
ATOM 729 C C . SER A 1 89 ? 4.977 -21.25 4.293 1 92.56 89 SER A C 1
ATOM 731 O O . SER A 1 89 ? 5.559 -20.188 4.016 1 92.56 89 SER A O 1
ATOM 733 N N . GLY A 1 90 ? 4.926 -21.75 5.492 1 92.75 90 GLY A N 1
ATOM 734 C CA . GLY A 1 90 ? 5.562 -21.062 6.609 1 92.75 90 GLY A CA 1
ATOM 735 C C . GLY A 1 90 ? 7.035 -21.406 6.754 1 92.75 90 GLY A C 1
ATOM 736 O O . GLY A 1 90 ? 7.719 -20.875 7.629 1 92.75 90 GLY A O 1
ATOM 737 N N . ASP A 1 91 ? 7.461 -22.25 5.934 1 87.31 91 ASP A N 1
ATOM 738 C CA . ASP A 1 91 ? 8.852 -22.688 5.988 1 87.31 91 ASP A CA 1
ATOM 739 C C . ASP A 1 91 ? 9.773 -21.688 5.293 1 87.31 91 ASP A C 1
ATOM 741 O O . ASP A 1 91 ? 9.5 -21.266 4.172 1 87.31 91 ASP A O 1
ATOM 745 N N . ARG A 1 92 ? 10.938 -21.312 5.965 1 84.5 92 ARG A N 1
ATOM 746 C CA . ARG A 1 92 ? 11.875 -20.344 5.395 1 84.5 92 ARG A CA 1
ATOM 747 C C . ARG A 1 92 ? 12.812 -21.016 4.391 1 84.5 92 ARG A C 1
ATOM 749 O O . ARG A 1 92 ? 13.461 -20.344 3.594 1 84.5 92 ARG A O 1
ATOM 756 N N . LYS A 1 93 ? 12.898 -22.25 4.387 1 76.25 93 LYS A N 1
ATOM 757 C CA . LYS A 1 93 ? 13.68 -23.062 3.459 1 76.25 93 LYS A CA 1
ATOM 758 C C . LYS A 1 93 ? 15.133 -22.609 3.43 1 76.25 93 LYS A C 1
ATOM 760 O O . LYS A 1 93 ? 15.75 -22.547 2.363 1 76.25 93 LYS A O 1
ATOM 765 N N . GLY A 1 94 ? 15.633 -22.031 4.488 1 75.25 94 GLY A N 1
ATOM 766 C CA . GLY A 1 94 ? 17.031 -21.656 4.605 1 75.25 94 GLY A CA 1
ATOM 767 C C . GLY A 1 94 ? 17.312 -20.219 4.211 1 75.25 94 GLY A C 1
ATOM 768 O O . GLY A 1 94 ? 18.438 -19.734 4.332 1 75.25 94 GLY A O 1
ATOM 769 N N . PHE A 1 95 ? 16.344 -19.453 3.721 1 80.38 95 PHE A N 1
ATOM 770 C CA . PHE A 1 95 ? 16.5 -18.047 3.352 1 80.38 95 PHE A CA 1
ATOM 771 C C . PHE A 1 95 ? 16.391 -17.156 4.574 1 80.38 95 PHE A C 1
ATOM 773 O O . PHE A 1 95 ? 15.906 -17.578 5.625 1 80.38 95 PHE A O 1
ATOM 780 N N . VAL A 1 96 ? 16.938 -15.977 4.461 1 78.12 96 VAL A N 1
ATOM 781 C CA . VAL A 1 96 ? 16.781 -14.992 5.523 1 78.12 96 VAL A CA 1
ATOM 782 C C . VAL A 1 96 ? 15.305 -14.766 5.809 1 78.12 96 VAL A C 1
ATOM 784 O O . VAL A 1 96 ? 14.883 -14.75 6.965 1 78.12 96 VAL A O 1
ATOM 787 N N . TYR A 1 97 ? 14.578 -14.695 4.75 1 82.75 97 TYR A N 1
ATOM 788 C CA . TYR A 1 97 ? 13.125 -14.672 4.871 1 82.75 97 TYR A CA 1
ATOM 789 C C . TYR A 1 97 ? 12.461 -15.117 3.574 1 82.75 97 TYR A C 1
ATOM 791 O O . TYR A 1 97 ? 13.078 -15.07 2.506 1 82.75 97 TYR A O 1
ATOM 799 N N . THR A 1 98 ? 11.305 -15.625 3.707 1 93.12 98 THR A N 1
ATOM 800 C CA . THR A 1 98 ? 10.367 -15.789 2.6 1 93.12 98 THR A CA 1
ATOM 801 C C . THR A 1 98 ? 9.047 -15.094 2.902 1 93.12 98 THR A C 1
ATOM 803 O O . THR A 1 98 ? 8.711 -14.859 4.066 1 93.12 98 THR A O 1
ATOM 806 N N . TYR A 1 99 ? 8.383 -14.719 1.844 1 96.75 99 TYR A N 1
ATOM 807 C CA . TYR A 1 99 ? 7.09 -14.07 2.055 1 96.75 99 TYR A CA 1
ATOM 808 C C . TYR A 1 99 ? 6.121 -15.008 2.768 1 96.75 99 TYR A C 1
ATOM 810 O O . TYR A 1 99 ? 5.422 -14.594 3.697 1 96.75 99 TYR A O 1
ATOM 818 N N . GLY A 1 100 ? 6.152 -16.25 2.365 1 97 100 GLY A N 1
ATOM 819 C CA . GLY A 1 100 ? 5.285 -17.219 3.029 1 97 100 GLY A CA 1
ATOM 820 C C . GLY A 1 100 ? 5.559 -17.344 4.516 1 97 100 GLY A C 1
ATOM 821 O O . GLY A 1 100 ? 4.629 -17.359 5.324 1 97 100 GLY A O 1
ATOM 822 N N . ASN A 1 101 ? 6.84 -17.438 4.898 1 96.88 101 ASN A N 1
ATOM 823 C CA . ASN A 1 101 ? 7.188 -17.516 6.316 1 96.88 101 ASN A CA 1
ATOM 824 C C . ASN A 1 101 ? 6.738 -16.266 7.07 1 96.88 101 ASN A C 1
ATOM 826 O O . ASN A 1 101 ? 6.211 -16.359 8.18 1 96.88 101 ASN A O 1
ATOM 830 N N . ARG A 1 102 ? 6.957 -15.094 6.527 1 97.88 102 ARG A N 1
ATOM 831 C CA . ARG A 1 102 ? 6.547 -13.844 7.148 1 97.88 102 ARG A CA 1
ATOM 832 C C . ARG A 1 102 ? 5.031 -13.789 7.324 1 97.88 102 ARG A C 1
ATOM 834 O O . ARG A 1 102 ? 4.539 -13.297 8.344 1 97.88 102 ARG A O 1
ATOM 841 N N . LEU A 1 103 ? 4.324 -14.391 6.414 1 98.19 103 LEU A N 1
ATOM 842 C CA . LEU A 1 103 ? 2.869 -14.32 6.438 1 98.19 103 LEU A CA 1
ATOM 843 C C . LEU A 1 103 ? 2.291 -15.375 7.383 1 98.19 103 LEU A C 1
ATOM 845 O O . LEU A 1 103 ? 1.271 -15.141 8.031 1 98.19 103 LEU A O 1
ATOM 849 N N . ARG A 1 104 ? 2.992 -16.5 7.531 1 97.94 104 ARG A N 1
ATOM 850 C CA . ARG A 1 104 ? 2.256 -17.625 8.094 1 97.94 104 ARG A CA 1
ATOM 851 C C . ARG A 1 104 ? 2.92 -18.125 9.375 1 97.94 104 ARG A C 1
ATOM 853 O O . ARG A 1 104 ? 2.32 -18.891 10.133 1 97.94 104 ARG A O 1
ATOM 860 N N . ALA A 1 105 ? 4.234 -17.656 9.688 1 97.12 105 ALA A N 1
ATOM 861 C CA . ALA A 1 105 ? 4.891 -18.312 10.812 1 97.12 105 ALA A CA 1
ATOM 862 C C . ALA A 1 105 ? 5.746 -17.328 11.602 1 97.12 105 ALA A C 1
ATOM 864 O O . ALA A 1 105 ? 5.824 -17.406 12.828 1 97.12 105 ALA A O 1
ATOM 865 N N . HIS A 1 106 ? 6.301 -16.328 11.039 1 97 106 HIS A N 1
ATOM 866 C CA . HIS A 1 106 ? 7.355 -15.484 11.594 1 97 106 HIS A CA 1
ATOM 867 C C . HIS A 1 106 ? 6.906 -14.82 12.891 1 97 106 HIS A C 1
ATOM 869 O O . HIS A 1 106 ? 7.68 -14.734 13.844 1 97 106 HIS A O 1
ATOM 875 N N . PHE A 1 107 ? 5.648 -14.438 12.961 1 97.81 107 PHE A N 1
ATOM 876 C CA . PHE A 1 107 ? 5.156 -13.633 14.07 1 97.81 107 PHE A CA 1
ATOM 877 C C . PHE A 1 107 ? 4.527 -14.516 15.148 1 97.81 107 PHE A C 1
ATOM 879 O O . PHE A 1 107 ? 3.924 -14.008 16.094 1 97.81 107 PHE A O 1
ATOM 886 N N . GLY A 1 108 ? 4.609 -15.82 14.992 1 97.19 108 GLY A N 1
ATOM 887 C CA . GLY A 1 108 ? 3.975 -16.734 15.914 1 97.19 108 GLY A CA 1
ATOM 888 C C . GLY A 1 108 ? 2.488 -16.906 15.672 1 97.19 108 GLY A C 1
ATOM 889 O O . GLY A 1 108 ? 1.783 -17.516 16.469 1 97.19 108 GLY A O 1
ATOM 890 N N . VAL A 1 109 ? 2.027 -16.281 14.625 1 97.56 109 VAL A N 1
ATOM 891 C CA . VAL A 1 109 ? 0.642 -16.422 14.188 1 97.56 109 VAL A CA 1
ATOM 892 C C . VAL A 1 109 ? 0.595 -16.672 12.688 1 97.56 109 VAL A C 1
ATOM 894 O O . VAL A 1 109 ? 1.481 -16.234 11.945 1 97.56 109 VAL A O 1
ATOM 897 N N . ASP A 1 110 ? -0.333 -17.469 12.227 1 98.31 110 ASP A N 1
ATOM 898 C CA . ASP A 1 110 ? -0.608 -17.656 10.805 1 98.31 110 ASP A CA 1
ATOM 899 C C . ASP A 1 110 ? -1.6 -16.609 10.297 1 98.31 110 ASP A C 1
ATOM 901 O O . ASP A 1 110 ? -2.814 -16.797 10.414 1 98.31 110 ASP A O 1
ATOM 905 N N . GLN A 1 111 ? -1.069 -15.523 9.75 1 98.69 111 GLN A N 1
ATOM 906 C CA . GLN A 1 111 ? -1.91 -14.422 9.312 1 98.69 111 GLN A CA 1
ATOM 907 C C . GLN A 1 111 ? -2.861 -14.859 8.203 1 98.69 111 GLN A C 1
ATOM 909 O O . GLN A 1 111 ? -3.975 -14.344 8.094 1 98.69 111 GLN A O 1
ATOM 914 N N . LEU A 1 112 ? -2.393 -15.766 7.395 1 98.56 112 LEU A N 1
ATOM 915 C CA . LEU A 1 112 ? -3.221 -16.219 6.285 1 98.56 112 LEU A CA 1
ATOM 916 C C . LEU A 1 112 ? -4.469 -16.938 6.797 1 98.56 112 LEU A C 1
ATOM 918 O O . LEU A 1 112 ? -5.582 -16.656 6.348 1 98.56 112 LEU A O 1
ATOM 922 N N . ASP A 1 113 ? -4.285 -17.812 7.703 1 98.38 113 ASP A N 1
ATOM 923 C CA . ASP A 1 113 ? -5.426 -18.5 8.305 1 98.38 113 ASP A CA 1
ATOM 924 C C . ASP A 1 113 ? -6.379 -17.5 8.961 1 98.38 113 ASP A C 1
ATOM 926 O O . ASP A 1 113 ? -7.598 -17.641 8.875 1 98.38 113 ASP A O 1
ATOM 930 N N . GLU A 1 114 ? -5.789 -16.578 9.648 1 98.44 114 GLU A N 1
ATOM 931 C CA . GLU A 1 114 ? -6.617 -15.57 10.312 1 98.44 114 GLU A CA 1
A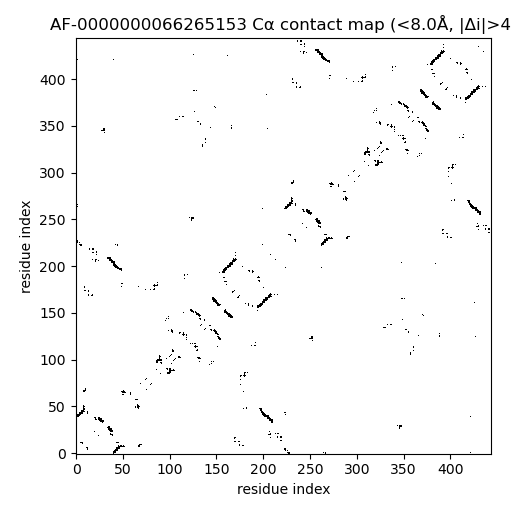TOM 932 C C . GLU A 1 114 ? -7.383 -14.727 9.297 1 98.44 114 GLU A C 1
ATOM 934 O O . GLU A 1 114 ? -8.547 -14.375 9.523 1 98.44 114 GLU A O 1
ATOM 939 N N . ALA A 1 115 ? -6.773 -14.359 8.219 1 98.44 115 ALA A N 1
ATOM 940 C CA . ALA A 1 115 ? -7.457 -13.625 7.16 1 98.44 115 ALA A CA 1
ATOM 941 C C . ALA A 1 115 ? -8.625 -14.422 6.602 1 98.44 115 ALA A C 1
ATOM 943 O O . ALA A 1 115 ? -9.719 -13.883 6.398 1 98.44 115 ALA A O 1
ATOM 944 N N . ILE A 1 116 ? -8.352 -15.672 6.355 1 98.56 116 ILE A N 1
ATOM 945 C CA . ILE A 1 116 ? -9.391 -16.562 5.848 1 98.56 116 ILE A CA 1
ATOM 946 C C . ILE A 1 116 ? -10.547 -16.625 6.844 1 98.56 116 ILE A C 1
ATOM 948 O O . ILE A 1 116 ? -11.711 -16.516 6.461 1 98.56 116 ILE A O 1
ATOM 952 N N . ARG A 1 117 ? -10.219 -16.781 8.07 1 98.06 117 ARG A N 1
ATOM 953 C CA . ARG A 1 117 ? -11.234 -16.828 9.117 1 98.06 117 ARG A CA 1
ATOM 954 C C . ARG A 1 117 ? -12.07 -15.555 9.117 1 98.06 117 ARG A C 1
ATOM 956 O O . ARG A 1 117 ? -13.297 -15.609 9.234 1 98.06 117 ARG A O 1
ATOM 963 N N . ARG A 1 118 ? -11.469 -14.438 8.984 1 97.38 118 ARG A N 1
ATOM 964 C CA . ARG A 1 118 ? -12.18 -13.164 8.977 1 97.38 118 ARG A CA 1
ATOM 965 C C . ARG A 1 118 ? -13.133 -13.078 7.785 1 97.38 118 ARG A C 1
ATOM 967 O O . ARG A 1 118 ? -14.273 -12.625 7.93 1 97.38 118 ARG A O 1
ATOM 974 N N . LEU A 1 119 ? -12.664 -13.484 6.668 1 97.81 119 LEU A N 1
ATOM 975 C CA . LEU A 1 119 ? -13.477 -13.453 5.457 1 97.81 119 LEU A CA 1
ATOM 976 C C . LEU A 1 119 ? -14.672 -14.398 5.578 1 97.81 119 LEU A C 1
ATOM 978 O O . LEU A 1 119 ? -15.75 -14.102 5.062 1 97.81 119 LEU A O 1
ATOM 982 N N . LYS A 1 120 ? -14.484 -15.516 6.254 1 97.44 120 LYS A N 1
ATOM 983 C CA . LYS A 1 120 ? -15.57 -16.469 6.457 1 97.44 120 LYS A CA 1
ATOM 984 C C . LYS A 1 120 ? -16.594 -15.922 7.457 1 97.44 120 LYS A C 1
ATOM 986 O O . LYS A 1 120 ? -17.797 -16.188 7.328 1 97.44 120 LYS A O 1
ATOM 991 N N . ASN A 1 121 ? -16.125 -15.18 8.391 1 95.81 121 ASN A N 1
ATOM 992 C CA . ASN A 1 121 ? -16.984 -14.625 9.422 1 95.81 121 ASN A CA 1
ATOM 993 C C . ASN A 1 121 ? -17.797 -13.445 8.898 1 95.81 121 ASN A C 1
ATOM 995 O O . ASN A 1 121 ? -18.938 -13.242 9.305 1 95.81 121 ASN A O 1
ATOM 999 N N . CYS A 1 122 ? -17.141 -12.625 8.07 1 95.19 122 CYS A N 1
ATOM 1000 C CA . CYS A 1 122 ? -17.781 -11.5 7.395 1 95.19 122 CYS A CA 1
ATOM 1001 C C . CYS A 1 122 ? -17.281 -11.367 5.961 1 95.19 122 CYS A C 1
ATOM 1003 O O . CYS A 1 122 ? -16.172 -10.867 5.73 1 95.19 122 CYS A O 1
ATOM 1005 N N . THR A 1 123 ? -18.109 -11.672 5.109 1 94.69 123 THR A N 1
ATOM 1006 C CA . THR A 1 123 ? -17.719 -11.719 3.701 1 94.69 123 THR A CA 1
ATOM 1007 C C . THR A 1 123 ? -17.25 -10.352 3.227 1 94.69 123 THR A C 1
ATOM 1009 O O . THR A 1 123 ? -16.312 -10.258 2.426 1 94.69 123 THR A O 1
ATOM 1012 N N . GLU A 1 124 ? -17.797 -9.297 3.777 1 94.88 124 GLU A N 1
ATOM 1013 C CA . GLU A 1 124 ? -17.469 -7.953 3.314 1 94.88 124 GLU A CA 1
ATOM 1014 C C . GLU A 1 124 ? -16.375 -7.328 4.172 1 94.88 124 GLU A C 1
ATOM 1016 O O . GLU A 1 124 ? -16.141 -6.117 4.105 1 94.88 124 GLU A O 1
ATOM 1021 N N . SER A 1 125 ? -15.656 -8.172 4.918 1 96.56 125 SER A N 1
ATOM 1022 C CA . SER A 1 125 ? -14.656 -7.688 5.867 1 96.56 125 SER A CA 1
ATOM 1023 C C . SER A 1 125 ? -13.641 -6.777 5.184 1 96.56 125 SER A C 1
ATOM 1025 O O . SER A 1 125 ? -13.258 -7.016 4.035 1 96.56 125 SER A O 1
ATOM 1027 N N . ARG A 1 126 ? -13.242 -5.734 5.906 1 97.5 126 ARG A N 1
ATOM 1028 C CA . ARG A 1 126 ? -12.148 -4.867 5.484 1 97.5 126 ARG A CA 1
ATOM 1029 C C . ARG A 1 126 ? -10.898 -5.113 6.324 1 97.5 126 ARG A C 1
ATOM 1031 O O . ARG A 1 126 ? -9.984 -4.277 6.355 1 97.5 126 ARG A O 1
ATOM 1038 N N . ARG A 1 127 ? -10.844 -6.352 7.039 1 97.62 127 ARG A N 1
ATOM 1039 C CA . ARG A 1 127 ? -9.805 -6.551 8.039 1 97.62 127 ARG A CA 1
ATOM 1040 C C . ARG A 1 127 ? -8.922 -7.746 7.684 1 97.62 127 ARG A C 1
ATOM 1042 O O . ARG A 1 127 ? -8.117 -8.195 8.5 1 97.62 127 ARG A O 1
ATOM 1049 N N . ALA A 1 128 ? -9.125 -8.328 6.48 1 98.25 128 ALA A N 1
ATOM 1050 C CA . ALA A 1 128 ? -8.281 -9.438 6.047 1 98.25 128 ALA A CA 1
ATOM 1051 C C . ALA A 1 128 ? -6.973 -8.938 5.457 1 98.25 128 ALA A C 1
ATOM 1053 O O . ALA A 1 128 ? -6.77 -8.992 4.242 1 98.25 128 ALA A O 1
ATOM 1054 N N . THR A 1 129 ? -6.094 -8.469 6.34 1 98.56 129 THR A N 1
ATOM 1055 C CA . THR A 1 129 ? -4.836 -7.812 6.004 1 98.56 129 THR A CA 1
ATOM 1056 C C . THR A 1 129 ? -3.658 -8.539 6.645 1 98.56 129 THR A C 1
ATOM 1058 O O . THR A 1 129 ? -3.764 -9.031 7.77 1 98.56 129 THR A O 1
ATOM 1061 N N . MET A 1 130 ? -2.592 -8.641 5.922 1 98.81 130 MET A N 1
ATOM 1062 C CA . MET A 1 130 ? -1.344 -9.227 6.402 1 98.81 130 MET A CA 1
ATOM 1063 C C . MET A 1 130 ? -0.162 -8.312 6.094 1 98.81 130 MET A C 1
ATOM 1065 O O . MET A 1 130 ? -0.2 -7.547 5.129 1 98.81 130 MET A O 1
ATOM 1069 N N . VAL A 1 131 ? 0.845 -8.406 6.926 1 98.81 131 VAL A N 1
ATOM 1070 C CA . VAL A 1 131 ? 2.066 -7.648 6.676 1 98.81 131 VAL A CA 1
ATOM 1071 C C . VAL A 1 131 ? 3.281 -8.562 6.812 1 98.81 131 VAL A C 1
ATOM 1073 O O . VAL A 1 131 ? 3.189 -9.641 7.402 1 98.81 131 VAL A O 1
ATOM 1076 N N . THR A 1 132 ? 4.398 -8.141 6.258 1 98.62 132 THR A N 1
ATOM 1077 C CA . THR A 1 132 ? 5.621 -8.93 6.352 1 98.62 132 THR A CA 1
ATOM 1078 C C . THR A 1 132 ? 6.684 -8.188 7.152 1 98.62 132 THR A C 1
ATOM 1080 O O . THR A 1 132 ? 7.66 -8.789 7.609 1 98.62 132 THR A O 1
ATOM 1083 N N . TRP A 1 133 ? 6.516 -6.863 7.336 1 98.56 133 TRP A N 1
ATOM 1084 C CA . TRP A 1 133 ? 7.488 -6.035 8.047 1 98.56 133 TRP A CA 1
ATOM 1085 C C . TRP A 1 133 ? 7.391 -6.254 9.547 1 98.56 133 TRP A C 1
ATOM 1087 O O . TRP A 1 133 ? 6.309 -6.164 10.125 1 98.56 133 TRP A O 1
ATOM 1097 N N . ASP A 1 134 ? 8.445 -6.672 10.141 1 98.12 134 ASP A N 1
ATOM 1098 C CA . ASP A 1 134 ? 8.594 -6.805 11.586 1 98.12 134 ASP A CA 1
ATOM 1099 C C . ASP A 1 134 ? 9.422 -5.664 12.164 1 98.12 134 ASP A C 1
ATOM 1101 O O . ASP A 1 134 ? 10.656 -5.691 12.094 1 98.12 134 ASP A O 1
ATOM 1105 N N . PRO A 1 135 ? 8.758 -4.695 12.844 1 98.19 135 PRO A N 1
ATOM 1106 C CA . PRO A 1 135 ? 9.461 -3.467 13.227 1 98.19 135 PRO A CA 1
ATOM 1107 C C . PRO A 1 135 ? 10.688 -3.734 14.086 1 98.19 135 PRO A C 1
ATOM 1109 O O . PRO A 1 135 ? 11.781 -3.258 13.773 1 98.19 135 PRO A O 1
ATOM 1112 N N . PRO A 1 136 ? 10.648 -4.531 15.141 1 97.62 136 PRO A N 1
ATOM 1113 C CA . PRO A 1 136 ? 11.859 -4.73 15.93 1 97.62 136 PRO A CA 1
ATOM 1114 C C . PRO A 1 136 ? 12.992 -5.379 15.133 1 97.62 136 PRO A C 1
ATOM 1116 O O . PRO A 1 136 ? 14.164 -5.043 15.328 1 97.62 136 PRO A O 1
ATOM 1119 N N . GLU A 1 137 ? 12.688 -6.289 14.25 1 96.75 137 GLU A N 1
ATOM 1120 C CA . GLU A 1 137 ? 13.695 -7.023 13.5 1 96.75 137 GLU A CA 1
ATOM 1121 C C . GLU A 1 137 ? 14.156 -6.238 12.273 1 96.75 137 GLU A C 1
ATOM 1123 O O . GLU A 1 137 ? 15.352 -6.07 12.047 1 96.75 137 GLU A O 1
ATOM 1128 N N . ASP A 1 138 ? 13.227 -5.715 11.57 1 97.44 138 ASP A N 1
ATOM 1129 C CA . ASP A 1 138 ? 13.531 -5.219 10.227 1 97.44 138 ASP A CA 1
ATOM 1130 C C . ASP A 1 138 ? 14.086 -3.795 10.281 1 97.44 138 ASP A C 1
ATOM 1132 O O . ASP A 1 138 ? 14.758 -3.35 9.352 1 97.44 138 ASP A O 1
ATOM 1136 N N . THR A 1 139 ? 13.859 -3.059 11.375 1 96.5 139 THR A N 1
ATOM 1137 C CA . THR A 1 139 ? 14.469 -1.741 11.5 1 96.5 139 THR A CA 1
ATOM 1138 C C . THR A 1 139 ? 15.961 -1.862 11.805 1 96.5 139 THR A C 1
ATOM 1140 O O . THR A 1 139 ? 16.719 -0.899 11.641 1 96.5 139 THR A O 1
ATOM 1143 N N . ALA A 1 140 ? 16.375 -3.059 12.227 1 94.31 140 ALA A N 1
ATOM 1144 C CA . ALA A 1 140 ? 17.766 -3.264 12.617 1 94.31 140 ALA A CA 1
ATOM 1145 C C . ALA A 1 140 ? 18.516 -4.102 11.578 1 94.31 140 ALA A C 1
ATOM 1147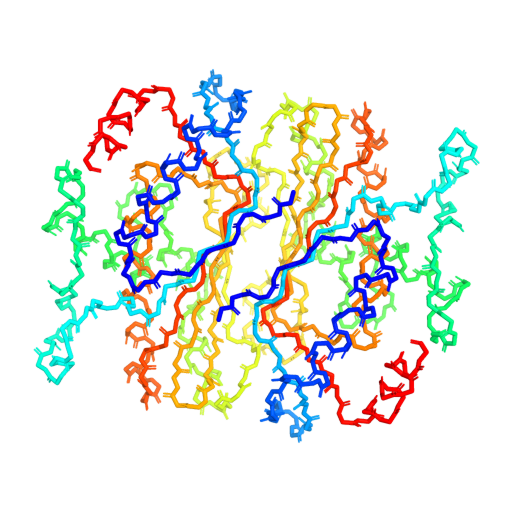 O O . ALA A 1 140 ? 19.641 -4.547 11.812 1 94.31 140 ALA A O 1
ATOM 1148 N N . SER A 1 141 ? 17.859 -4.395 10.461 1 93.19 141 SER A N 1
ATOM 1149 C CA . SER A 1 141 ? 18.453 -5.285 9.469 1 93.19 141 SER A CA 1
ATOM 1150 C C . SER A 1 141 ? 18.469 -4.633 8.086 1 93.19 141 SER A C 1
ATOM 1152 O O . SER A 1 141 ? 17.672 -3.74 7.805 1 93.19 141 SER A O 1
ATOM 1154 N N . ASP A 1 142 ? 19.422 -5.074 7.324 1 91 142 ASP A N 1
ATOM 1155 C CA . ASP A 1 142 ? 19.469 -4.617 5.941 1 91 142 ASP A CA 1
ATOM 1156 C C . ASP A 1 142 ? 18.734 -5.578 5.016 1 91 142 ASP A C 1
ATOM 1158 O O . ASP A 1 142 ? 18.406 -5.227 3.881 1 91 142 ASP A O 1
ATOM 1162 N N . GLU A 1 143 ? 18.641 -6.785 5.465 1 92.25 143 GLU A N 1
ATOM 1163 C CA . GLU A 1 143 ? 17.875 -7.777 4.719 1 92.25 143 GLU A CA 1
ATOM 1164 C C . GLU A 1 143 ? 16.406 -7.793 5.164 1 92.25 143 GLU A C 1
ATOM 1166 O O . GLU A 1 143 ? 16.047 -8.508 6.102 1 92.25 143 GLU A O 1
ATOM 1171 N N . VAL A 1 144 ? 15.68 -6.945 4.516 1 95.94 144 VAL A N 1
ATOM 1172 C CA . VAL A 1 144 ? 14.297 -6.715 4.922 1 95.94 144 VAL A CA 1
ATOM 1173 C C . VAL A 1 144 ? 13.359 -7.074 3.777 1 95.94 144 VAL A C 1
ATOM 1175 O O . VAL A 1 144 ? 13.758 -7.07 2.611 1 95.94 144 VAL A O 1
ATOM 1178 N N . PRO A 1 145 ? 12.133 -7.477 4.055 1 97.44 145 PRO A N 1
ATOM 1179 C CA . PRO A 1 145 ? 11.195 -7.824 2.984 1 97.44 145 PRO A CA 1
ATOM 1180 C C . PRO A 1 145 ? 10.859 -6.637 2.09 1 97.44 145 PRO A C 1
ATOM 1182 O O . PRO A 1 145 ? 10.781 -5.5 2.566 1 97.44 145 PRO A O 1
ATOM 1185 N N . CYS A 1 146 ? 10.633 -6.973 0.839 1 98.12 146 CYS A N 1
ATOM 1186 C CA . CYS A 1 146 ? 10.219 -5.957 -0.123 1 98.12 146 CYS A CA 1
ATOM 1187 C C . CYS A 1 146 ? 8.703 -5.828 -0.171 1 98.12 146 CYS A C 1
ATOM 1189 O O . CYS A 1 146 ? 8.172 -4.719 -0.241 1 98.12 146 CYS A O 1
ATOM 1191 N N . MET A 1 147 ? 8.031 -6.965 -0.14 1 98.69 147 MET A N 1
ATOM 1192 C CA . MET A 1 147 ? 6.574 -6.922 -0.013 1 98.69 147 MET A CA 1
ATOM 1193 C C . MET A 1 147 ? 6.164 -6.613 1.422 1 98.69 147 MET A C 1
ATOM 1195 O O . MET A 1 147 ? 6.613 -7.273 2.359 1 98.69 147 MET A O 1
ATOM 1199 N N . ILE A 1 148 ? 5.305 -5.648 1.609 1 98.75 148 ILE A N 1
ATOM 1200 C CA . ILE A 1 148 ? 5.012 -5.203 2.967 1 98.75 148 ILE A CA 1
ATOM 1201 C C . ILE A 1 148 ? 3.582 -5.59 3.338 1 98.75 148 ILE A C 1
ATOM 1203 O O . ILE A 1 148 ? 3.287 -5.855 4.508 1 98.75 148 ILE A O 1
ATOM 1207 N N . LEU A 1 149 ? 2.723 -5.68 2.309 1 98.69 149 LEU A N 1
ATOM 1208 C CA . LEU A 1 149 ? 1.304 -5.816 2.619 1 98.69 149 LEU A CA 1
ATOM 1209 C C . LEU A 1 149 ? 0.605 -6.699 1.592 1 98.69 149 LEU A C 1
ATOM 1211 O O . LEU A 1 149 ? 0.854 -6.578 0.39 1 98.69 149 LEU A O 1
ATOM 1215 N N . VAL A 1 150 ? -0.247 -7.547 2.061 1 98.88 150 VAL A N 1
ATOM 1216 C CA . VAL A 1 150 ? -1.272 -8.203 1.256 1 98.88 150 VAL A CA 1
ATOM 1217 C C . VAL A 1 150 ? -2.639 -8.023 1.913 1 98.88 150 VAL A C 1
ATOM 1219 O O . VAL A 1 150 ? -2.785 -8.227 3.121 1 98.88 150 VAL A O 1
ATOM 1222 N N . ASP A 1 151 ? -3.604 -7.621 1.161 1 98.94 151 ASP A N 1
ATOM 1223 C CA . ASP A 1 151 ? -4.961 -7.375 1.642 1 98.94 151 ASP A CA 1
ATOM 1224 C C . ASP A 1 151 ? -5.992 -8.078 0.761 1 98.94 151 ASP A C 1
ATOM 1226 O O . ASP A 1 151 ? -5.879 -8.062 -0.467 1 98.94 151 ASP A O 1
ATOM 1230 N N . PHE A 1 152 ? -6.934 -8.742 1.383 1 98.81 152 PHE A N 1
ATOM 1231 C CA . PHE A 1 152 ? -8.016 -9.414 0.674 1 98.81 152 PHE A CA 1
ATOM 1232 C C . PHE A 1 152 ? -9.352 -8.727 0.943 1 98.81 152 PHE A C 1
ATOM 1234 O O . PHE A 1 152 ? -9.625 -8.312 2.07 1 98.81 152 PHE A O 1
ATOM 1241 N N . LYS A 1 153 ? -10.141 -8.641 -0.094 1 98.31 153 LYS A N 1
ATOM 1242 C CA . LYS A 1 153 ? -11.531 -8.211 -0.001 1 98.31 153 LYS A CA 1
ATOM 1243 C C . LYS A 1 153 ? -12.43 -9.07 -0.889 1 98.31 153 LYS A C 1
ATOM 1245 O O . LYS A 1 153 ? -12.078 -9.375 -2.029 1 98.31 153 LYS A O 1
ATOM 1250 N N . ILE A 1 154 ? -13.523 -9.477 -0.351 1 98.06 154 ILE A N 1
ATOM 1251 C CA . ILE A 1 154 ? -14.539 -10.133 -1.176 1 98.06 154 ILE A CA 1
ATOM 1252 C C . ILE A 1 154 ? -15.641 -9.133 -1.529 1 98.06 154 ILE A C 1
ATOM 1254 O O . ILE A 1 154 ? -16.234 -8.523 -0.642 1 98.06 154 ILE A O 1
ATOM 1258 N N . ARG A 1 155 ? -15.805 -8.914 -2.795 1 97.12 155 ARG A N 1
ATOM 1259 C CA . ARG A 1 155 ? -16.891 -8.109 -3.346 1 97.12 155 ARG A CA 1
ATOM 1260 C C . ARG A 1 155 ? -17.547 -8.812 -4.531 1 97.12 155 ARG A C 1
ATOM 1262 O O . ARG A 1 155 ? -16.844 -9.344 -5.402 1 97.12 155 ARG A O 1
ATOM 1269 N N . ASP A 1 156 ? -18.891 -8.883 -4.508 1 94.5 156 ASP A N 1
ATOM 1270 C CA . ASP A 1 156 ? -19.688 -9.484 -5.582 1 94.5 156 ASP A CA 1
ATOM 1271 C C . ASP A 1 156 ? -19.219 -10.906 -5.871 1 94.5 156 ASP A C 1
ATOM 1273 O O . ASP A 1 156 ? -19 -11.273 -7.027 1 94.5 156 ASP A O 1
ATOM 1277 N N . GLY A 1 157 ? -18.859 -11.609 -4.832 1 96.06 157 GLY A N 1
ATOM 1278 C CA . GLY A 1 157 ? -18.547 -13.023 -4.949 1 96.06 157 GLY A CA 1
ATOM 1279 C C . GLY A 1 157 ? -17.141 -13.289 -5.465 1 96.06 157 GLY A C 1
ATOM 1280 O O . GLY A 1 157 ? -16.812 -14.414 -5.836 1 96.06 157 GLY A O 1
ATOM 1281 N N . ARG A 1 158 ? -16.281 -12.289 -5.473 1 97.56 158 ARG A N 1
ATOM 1282 C CA . ARG A 1 158 ? -14.914 -12.438 -5.949 1 97.56 158 ARG A CA 1
ATOM 1283 C C . ARG A 1 158 ? -13.914 -11.938 -4.914 1 97.56 158 ARG A C 1
ATOM 1285 O O . ARG A 1 158 ? -14.172 -10.953 -4.219 1 97.56 158 ARG A O 1
ATOM 1292 N N . LEU A 1 159 ? -12.789 -12.609 -4.852 1 98.31 159 LEU A N 1
ATOM 1293 C CA . LEU A 1 159 ? -11.703 -12.211 -3.955 1 98.31 159 LEU A CA 1
ATOM 1294 C C . LEU A 1 159 ? -10.75 -11.242 -4.652 1 98.31 159 LEU A C 1
ATOM 1296 O O . LEU A 1 159 ? -10.031 -11.633 -5.574 1 98.31 159 LEU A O 1
ATOM 1300 N N . PHE A 1 160 ? -10.773 -10.008 -4.219 1 98.56 160 PHE A N 1
ATOM 1301 C CA . PHE A 1 160 ? -9.812 -9.023 -4.699 1 98.56 160 PHE A CA 1
ATOM 1302 C C . PHE A 1 160 ? -8.586 -8.969 -3.793 1 98.56 160 PHE A C 1
ATOM 1304 O O . PHE A 1 160 ? -8.711 -9.023 -2.568 1 98.56 160 PHE A O 1
ATOM 1311 N N . THR A 1 161 ? -7.414 -8.992 -4.398 1 98.81 161 THR A N 1
ATOM 1312 C CA . THR A 1 161 ? -6.145 -8.977 -3.676 1 98.81 161 THR A CA 1
ATOM 1313 C C . THR A 1 161 ? -5.355 -7.711 -4 1 98.81 161 THR A C 1
ATOM 1315 O O . THR A 1 161 ? -5.223 -7.336 -5.168 1 98.81 161 THR A O 1
ATOM 1318 N N . THR A 1 162 ? -4.957 -6.984 -2.982 1 98.94 162 THR A N 1
ATOM 1319 C CA . THR A 1 162 ? -4.043 -5.855 -3.137 1 98.94 162 THR A CA 1
ATOM 1320 C C . THR A 1 162 ? -2.746 -6.102 -2.369 1 98.94 162 THR A C 1
ATOM 1322 O O . THR A 1 162 ? -2.773 -6.527 -1.213 1 98.94 162 THR A O 1
ATOM 1325 N N . ALA A 1 163 ? -1.659 -5.949 -3.025 1 98.94 163 ALA A N 1
ATOM 1326 C CA . ALA A 1 163 ? -0.353 -6.07 -2.385 1 98.94 163 ALA A CA 1
ATOM 1327 C C . ALA A 1 163 ? 0.522 -4.859 -2.684 1 98.94 163 ALA A C 1
ATOM 1329 O O . ALA A 1 163 ? 0.327 -4.18 -3.695 1 98.94 163 ALA A O 1
ATOM 1330 N N . LEU A 1 164 ? 1.433 -4.586 -1.787 1 98.94 164 LEU A N 1
ATOM 1331 C CA . LEU A 1 164 ? 2.309 -3.434 -1.947 1 98.94 164 LEU A CA 1
ATOM 1332 C C . LEU A 1 164 ? 3.758 -3.805 -1.646 1 98.94 164 LEU A C 1
ATOM 1334 O O . LEU A 1 164 ? 4.039 -4.461 -0.641 1 98.94 164 LEU A O 1
ATOM 1338 N N . TRP A 1 165 ? 4.645 -3.432 -2.512 1 98.94 165 TRP A N 1
ATOM 1339 C CA . TRP A 1 165 ? 6.09 -3.527 -2.336 1 98.94 165 TRP A CA 1
ATOM 1340 C C . TRP A 1 165 ? 6.703 -2.152 -2.088 1 98.94 165 TRP A C 1
ATOM 1342 O O . TRP A 1 165 ? 6.441 -1.205 -2.834 1 98.94 165 TRP A O 1
ATOM 1352 N N . ARG A 1 166 ? 7.523 -2.092 -1.081 1 98.56 166 ARG A N 1
ATOM 1353 C CA . ARG A 1 166 ? 8.297 -0.871 -0.88 1 98.56 166 ARG A CA 1
ATOM 1354 C C . ARG A 1 166 ? 9.352 -0.703 -1.972 1 98.56 166 ARG A C 1
ATOM 1356 O O . ARG A 1 166 ? 9.68 0.421 -2.354 1 98.56 166 ARG A O 1
ATOM 1363 N N . SER A 1 167 ? 9.969 -1.734 -2.354 1 98.25 167 SER A N 1
ATOM 1364 C CA . SER A 1 167 ? 11.008 -1.873 -3.365 1 98.25 167 SER A CA 1
ATOM 1365 C C . SER A 1 167 ? 10.758 -3.082 -4.258 1 98.25 167 SER A C 1
ATOM 1367 O O . SER A 1 167 ? 10.641 -4.211 -3.771 1 98.25 167 SER A O 1
ATOM 1369 N N . HIS A 1 168 ? 10.719 -2.83 -5.543 1 98.75 168 HIS A N 1
ATOM 1370 C CA . HIS A 1 168 ? 10.281 -3.91 -6.422 1 98.75 168 HIS A CA 1
ATOM 1371 C C . HIS A 1 168 ? 11.164 -4.004 -7.66 1 98.75 168 HIS A C 1
ATOM 1373 O O . HIS A 1 168 ? 11.102 -3.146 -8.539 1 98.75 168 HIS A O 1
ATOM 1379 N N . ASP A 1 169 ? 11.961 -5.09 -7.684 1 98.31 169 ASP A N 1
ATOM 1380 C CA . ASP A 1 169 ? 12.688 -5.395 -8.906 1 98.31 169 ASP A CA 1
ATOM 1381 C C . ASP A 1 169 ? 11.734 -5.836 -10.016 1 98.31 169 ASP A C 1
ATOM 1383 O O . ASP A 1 169 ? 11.258 -6.973 -10.016 1 98.31 169 ASP A O 1
ATOM 1387 N N . ILE A 1 170 ? 11.555 -4.934 -10.961 1 98.5 170 ILE A N 1
ATOM 1388 C CA . ILE A 1 170 ? 10.492 -5.145 -11.945 1 98.5 170 ILE A CA 1
ATOM 1389 C C . ILE A 1 170 ? 10.938 -6.203 -12.953 1 98.5 170 ILE A C 1
ATOM 1391 O O . ILE A 1 170 ? 10.164 -7.098 -13.297 1 98.5 170 ILE A O 1
ATOM 1395 N N . TYR A 1 171 ? 12.125 -6.121 -13.375 1 97.5 171 TYR A N 1
ATOM 1396 C CA . TYR A 1 171 ? 12.555 -7.062 -14.406 1 97.5 171 TYR A CA 1
ATOM 1397 C C . TYR A 1 171 ? 12.664 -8.477 -13.844 1 97.5 171 TYR A C 1
ATOM 1399 O O . TYR A 1 171 ? 12.117 -9.422 -14.406 1 97.5 171 TYR A O 1
ATOM 1407 N N . GLY A 1 172 ? 13.25 -8.594 -12.656 1 95.81 172 GLY A N 1
ATOM 1408 C CA . GLY A 1 172 ? 13.625 -9.922 -12.18 1 95.81 172 GLY A CA 1
ATOM 1409 C C . GLY A 1 172 ? 12.602 -10.531 -11.234 1 95.81 172 GLY A C 1
ATOM 1410 O O . GLY A 1 172 ? 12.523 -11.75 -11.102 1 95.81 172 GLY A O 1
ATOM 1411 N N . ALA A 1 173 ? 11.797 -9.688 -10.586 1 97.31 173 ALA A N 1
ATOM 1412 C CA . ALA A 1 173 ? 11.062 -10.266 -9.469 1 97.31 173 ALA A CA 1
ATOM 1413 C C . ALA A 1 173 ? 9.57 -10 -9.594 1 97.31 173 ALA A C 1
ATOM 1415 O O . ALA A 1 173 ? 8.75 -10.742 -9.047 1 97.31 173 ALA A O 1
ATOM 1416 N N . TRP A 1 174 ? 9.125 -8.969 -10.305 1 98.25 174 TRP A N 1
ATOM 1417 C CA . TRP A 1 174 ? 7.723 -8.562 -10.32 1 98.25 174 TRP A CA 1
ATOM 1418 C C . TRP A 1 174 ? 6.836 -9.688 -10.836 1 98.25 174 TRP A C 1
ATOM 1420 O O . TRP A 1 174 ? 5.801 -10 -10.234 1 98.25 174 TRP A O 1
ATOM 1430 N N . PHE A 1 175 ? 7.258 -10.352 -11.953 1 96.94 175 PHE A N 1
ATOM 1431 C CA . PHE A 1 175 ? 6.441 -11.383 -12.578 1 96.94 175 PHE A CA 1
ATOM 1432 C C . PHE A 1 175 ? 6.25 -12.57 -11.641 1 96.94 175 PHE A C 1
ATOM 1434 O O . PHE A 1 175 ? 5.121 -12.938 -11.312 1 96.94 175 PHE A O 1
ATOM 1441 N N . PRO A 1 176 ? 7.34 -13.203 -11.109 1 95.5 176 PRO A N 1
ATOM 1442 C CA . PRO A 1 176 ? 7.117 -14.32 -10.188 1 95.5 176 PRO A CA 1
ATOM 1443 C C . PRO A 1 176 ? 6.375 -13.906 -8.922 1 95.5 176 PRO A C 1
ATOM 1445 O O . PRO A 1 176 ? 5.629 -14.711 -8.352 1 95.5 176 PRO A O 1
ATOM 1448 N N . ASN A 1 177 ? 6.555 -12.688 -8.438 1 97.81 177 ASN A N 1
ATOM 1449 C CA . ASN A 1 177 ? 5.812 -12.203 -7.277 1 97.81 177 ASN A CA 1
ATOM 1450 C C . ASN A 1 177 ? 4.312 -12.141 -7.559 1 97.81 177 ASN A C 1
ATOM 1452 O O . ASN A 1 177 ? 3.502 -12.539 -6.719 1 97.81 177 ASN A O 1
ATOM 1456 N N . ALA A 1 178 ? 3.998 -11.641 -8.758 1 97.69 178 ALA A N 1
ATOM 1457 C CA . ALA A 1 178 ? 2.594 -11.57 -9.156 1 97.69 178 ALA A CA 1
ATOM 1458 C C . ALA A 1 178 ? 1.984 -12.961 -9.266 1 97.69 178 ALA A C 1
ATOM 1460 O O . ALA A 1 178 ? 0.841 -13.18 -8.859 1 97.69 178 ALA A O 1
ATOM 1461 N N . VAL A 1 179 ? 2.742 -13.883 -9.766 1 94.81 179 VAL A N 1
ATOM 1462 C CA . VAL A 1 179 ? 2.271 -15.258 -9.859 1 94.81 179 VAL A CA 1
ATOM 1463 C C . VAL A 1 179 ? 2.096 -15.836 -8.453 1 94.81 179 VAL A C 1
ATOM 1465 O O . VAL A 1 179 ? 1.109 -16.531 -8.18 1 94.81 179 VAL A O 1
ATOM 1468 N N . GLY A 1 180 ? 3.086 -15.594 -7.578 1 94.81 180 GLY A N 1
ATOM 1469 C CA . GLY A 1 180 ? 2.932 -16 -6.191 1 94.81 180 GLY A CA 1
ATOM 1470 C C . GLY A 1 180 ? 1.661 -15.477 -5.555 1 94.81 180 GLY A C 1
ATOM 1471 O O . GLY A 1 180 ? 0.974 -16.203 -4.836 1 94.81 180 GLY A O 1
ATOM 1472 N N . LEU A 1 181 ? 1.311 -14.242 -5.863 1 97.69 181 LEU A N 1
ATOM 1473 C CA . LEU A 1 181 ? 0.077 -13.656 -5.352 1 97.69 181 LEU A CA 1
ATOM 1474 C C . LEU A 1 181 ? -1.144 -14.375 -5.922 1 97.69 181 LEU A C 1
ATOM 1476 O O . LEU A 1 181 ? -2.152 -14.531 -5.234 1 97.69 181 LEU A O 1
ATOM 1480 N N . ALA A 1 182 ? -1.042 -14.703 -7.195 1 95.69 182 ALA A N 1
ATOM 1481 C CA . ALA A 1 182 ? -2.141 -15.445 -7.816 1 95.69 182 ALA A CA 1
ATOM 1482 C C . ALA A 1 182 ? -2.377 -16.781 -7.113 1 95.69 182 ALA A C 1
ATOM 1484 O O . ALA A 1 182 ? -3.523 -17.172 -6.879 1 95.69 182 ALA A O 1
ATOM 1485 N N . TYR A 1 183 ? -1.259 -17.438 -6.746 1 92.94 183 TYR A N 1
ATOM 1486 C CA . TYR A 1 183 ? -1.366 -18.672 -5.988 1 92.94 183 TYR A CA 1
ATOM 1487 C C . TYR A 1 183 ? -2.041 -18.438 -4.641 1 92.94 183 TYR A C 1
ATOM 1489 O O . TYR A 1 183 ? -2.934 -19.188 -4.242 1 92.94 183 TYR A O 1
ATOM 1497 N N . LEU A 1 184 ? -1.598 -17.438 -4.004 1 96.19 184 LEU A N 1
ATOM 1498 C CA . LEU A 1 184 ? -2.166 -17.078 -2.713 1 96.19 184 LEU A CA 1
ATOM 1499 C C . LEU A 1 184 ? -3.656 -16.781 -2.838 1 96.19 184 LEU A C 1
ATOM 1501 O O . LEU A 1 184 ? -4.465 -17.297 -2.068 1 96.19 184 LEU A O 1
ATOM 1505 N N . ALA A 1 185 ? -4.047 -16 -3.824 1 97.06 185 ALA A N 1
ATOM 1506 C CA . ALA A 1 185 ? -5.434 -15.617 -4.062 1 97.06 185 ALA A CA 1
ATOM 1507 C C . ALA A 1 185 ? -6.293 -16.828 -4.375 1 97.06 185 ALA A C 1
ATOM 1509 O O . ALA A 1 185 ? -7.41 -16.969 -3.867 1 97.06 185 ALA A O 1
ATOM 1510 N N . ASP A 1 186 ? -5.742 -17.656 -5.188 1 94.75 186 ASP A N 1
ATOM 1511 C CA . ASP A 1 186 ? -6.465 -18.859 -5.559 1 94.75 186 ASP A CA 1
ATOM 1512 C C . ASP A 1 186 ? -6.734 -19.734 -4.336 1 94.75 186 ASP A C 1
ATOM 1514 O O . ASP A 1 186 ? -7.848 -20.234 -4.164 1 94.75 186 ASP A O 1
ATOM 1518 N N . HIS A 1 187 ? -5.727 -19.891 -3.531 1 95.56 187 HIS A N 1
ATOM 1519 C CA . HIS A 1 187 ? -5.863 -20.688 -2.311 1 95.56 187 HIS A CA 1
ATOM 1520 C C . HIS A 1 187 ? -6.934 -20.094 -1.395 1 95.56 187 HIS A C 1
ATOM 1522 O O . HIS A 1 187 ? -7.824 -20.812 -0.938 1 95.56 187 HIS A O 1
ATOM 1528 N N . VAL A 1 188 ? -6.902 -18.828 -1.157 1 97.75 188 VAL A N 1
ATOM 1529 C CA . VAL A 1 188 ? -7.832 -18.172 -0.245 1 97.75 188 VAL A CA 1
ATOM 1530 C C . VAL A 1 188 ? -9.242 -18.234 -0.815 1 97.75 188 VAL A C 1
ATOM 1532 O O . VAL A 1 188 ? -10.195 -18.531 -0.095 1 97.75 188 VAL A O 1
ATOM 1535 N N . ALA A 1 189 ? -9.367 -17.922 -2.117 1 97.25 189 ALA A N 1
ATOM 1536 C CA . ALA A 1 189 ? -10.672 -17.969 -2.764 1 97.25 189 ALA A CA 1
ATOM 1537 C C . ALA A 1 189 ? -11.305 -19.344 -2.617 1 97.25 189 ALA A C 1
ATOM 1539 O O . ALA A 1 189 ? -12.5 -19.469 -2.311 1 97.25 189 ALA A O 1
ATOM 1540 N N . ALA A 1 190 ? -10.531 -20.375 -2.826 1 96.25 190 ALA A N 1
ATOM 1541 C CA . ALA A 1 190 ? -11.016 -21.75 -2.697 1 96.25 190 ALA A CA 1
ATOM 1542 C C . ALA A 1 190 ? -11.477 -22.031 -1.271 1 96.25 190 ALA A C 1
ATOM 1544 O O . ALA A 1 190 ? -12.531 -22.625 -1.066 1 96.25 190 ALA A O 1
ATOM 1545 N N . GLU A 1 191 ? -10.711 -21.625 -0.289 1 97.38 191 GLU A N 1
ATOM 1546 C CA . GLU A 1 191 ? -11.023 -21.875 1.115 1 97.38 191 GLU A CA 1
ATOM 1547 C C . GLU A 1 191 ? -12.312 -21.172 1.525 1 97.38 191 GLU A C 1
ATOM 1549 O O . GLU A 1 191 ? -13.102 -21.703 2.314 1 97.38 191 GLU A O 1
ATOM 1554 N N . VAL A 1 192 ? -12.523 -19.953 1.023 1 98 192 VAL A N 1
ATOM 1555 C CA . VAL A 1 192 ? -13.664 -19.141 1.444 1 98 192 VAL A CA 1
ATOM 1556 C C . VAL A 1 192 ? -14.875 -19.469 0.573 1 98 192 VAL A C 1
ATOM 1558 O O . VAL A 1 192 ? -16.016 -19.172 0.945 1 98 192 VAL A O 1
ATOM 1561 N N . GLY A 1 193 ? -14.664 -20.031 -0.623 1 97.38 193 GLY A N 1
ATOM 1562 C CA . GLY A 1 193 ? -15.75 -20.438 -1.496 1 97.38 193 GLY A CA 1
ATOM 1563 C C . GLY A 1 193 ? -16.188 -19.344 -2.457 1 97.38 193 GLY A C 1
ATOM 1564 O O . GLY A 1 193 ? -17.391 -19.172 -2.691 1 97.38 193 GLY A O 1
ATOM 1565 N N . VAL A 1 194 ? -15.281 -18.562 -3.002 1 97.81 194 VAL A N 1
ATOM 1566 C CA . VAL A 1 194 ? -15.594 -17.531 -3.977 1 97.81 194 VAL A CA 1
ATOM 1567 C C . VAL A 1 194 ? -14.633 -17.625 -5.164 1 97.81 194 VAL A C 1
ATOM 1569 O O . VAL A 1 194 ? -13.734 -18.469 -5.172 1 97.81 194 VAL A O 1
ATOM 1572 N N . GLU A 1 195 ? -14.828 -16.766 -6.164 1 96.25 195 GLU A N 1
ATOM 1573 C CA . GLU A 1 195 ? -13.961 -16.734 -7.34 1 96.25 195 GLU A CA 1
ATOM 1574 C C . GLU A 1 195 ? -12.812 -15.75 -7.148 1 96.25 195 GLU A C 1
ATOM 1576 O O . GLU A 1 195 ? -12.922 -14.789 -6.375 1 96.25 195 GLU A O 1
ATOM 1581 N N . VAL A 1 196 ? -11.742 -16.016 -7.816 1 96.19 196 VAL A N 1
ATOM 1582 C CA . VAL A 1 196 ? -10.617 -15.094 -7.801 1 96.19 196 VAL A CA 1
ATOM 1583 C C . VAL A 1 196 ? -10.977 -13.828 -8.57 1 96.19 196 VAL A C 1
ATOM 1585 O O . VAL A 1 196 ? -11.508 -13.898 -9.68 1 96.19 196 VAL A O 1
ATOM 1588 N N . GLY A 1 197 ? -10.812 -12.695 -7.98 1 97.19 197 GLY A N 1
ATOM 1589 C CA . GLY A 1 197 ? -10.977 -11.398 -8.625 1 97.19 197 GLY A CA 1
ATOM 1590 C C . GLY A 1 197 ? -9.664 -10.773 -9.039 1 97.19 197 GLY A C 1
ATOM 1591 O O . GLY A 1 197 ? -8.68 -11.477 -9.281 1 97.19 197 GLY A O 1
ATOM 1592 N N . HIS A 1 198 ? -9.641 -9.445 -9.148 1 98.12 198 HIS A N 1
ATOM 1593 C CA . HIS A 1 198 ? -8.461 -8.727 -9.625 1 98.12 198 HIS A CA 1
ATOM 1594 C C . HIS A 1 198 ? -7.348 -8.766 -8.586 1 98.12 198 HIS A C 1
ATOM 1596 O O . HIS A 1 198 ? -7.613 -8.852 -7.383 1 98.12 198 HIS A O 1
ATOM 1602 N N . ILE A 1 199 ? -6.152 -8.766 -9.047 1 98.5 199 ILE A N 1
ATOM 1603 C CA . ILE A 1 199 ? -4.98 -8.523 -8.219 1 98.5 199 ILE A CA 1
ATOM 1604 C C . ILE A 1 199 ? -4.387 -7.156 -8.547 1 98.5 199 ILE A C 1
ATOM 1606 O O . ILE A 1 199 ? -4.125 -6.852 -9.719 1 98.5 199 ILE A O 1
ATOM 1610 N N . THR A 1 200 ? -4.281 -6.324 -7.551 1 98.94 200 THR A N 1
ATOM 1611 C CA . THR A 1 200 ? -3.67 -5.008 -7.695 1 98.94 200 THR A CA 1
ATOM 1612 C C . THR A 1 200 ? -2.326 -4.953 -6.973 1 98.94 200 THR A C 1
ATOM 1614 O O . THR A 1 200 ? -2.232 -5.312 -5.797 1 98.94 200 THR A O 1
ATOM 1617 N N . ILE A 1 201 ? -1.286 -4.547 -7.691 1 98.94 201 ILE A N 1
ATOM 1618 C CA . ILE A 1 201 ? 0.062 -4.5 -7.137 1 98.94 201 ILE A CA 1
ATOM 1619 C C . ILE A 1 201 ? 0.574 -3.061 -7.148 1 98.94 201 ILE A C 1
ATOM 1621 O O . ILE A 1 201 ? 0.63 -2.424 -8.203 1 98.94 201 ILE A O 1
ATOM 1625 N N . HIS A 1 202 ? 0.875 -2.547 -6 1 98.94 202 HIS A N 1
ATOM 1626 C CA . HIS A 1 202 ? 1.487 -1.233 -5.836 1 98.94 202 HIS A CA 1
ATOM 1627 C C . HIS A 1 202 ? 2.977 -1.354 -5.531 1 98.94 202 HIS A C 1
ATOM 1629 O O . HIS A 1 202 ? 3.357 -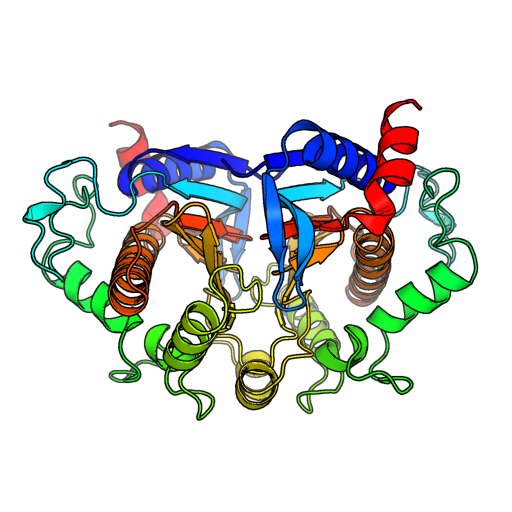1.914 -4.5 1 98.94 202 HIS A O 1
ATOM 1635 N N . SER A 1 203 ? 3.752 -0.87 -6.422 1 98.94 203 SER A N 1
ATOM 1636 C CA . SER A 1 203 ? 5.195 -0.787 -6.215 1 98.94 203 SER A CA 1
ATOM 1637 C C . SER A 1 203 ? 5.633 0.65 -5.953 1 98.94 203 SER A C 1
ATOM 1639 O O . SER A 1 203 ? 5.586 1.492 -6.852 1 98.94 203 SER A O 1
ATOM 1641 N N . ILE A 1 204 ? 6.102 0.901 -4.727 1 98.88 204 ILE A N 1
ATOM 1642 C CA . ILE A 1 204 ? 6.488 2.268 -4.395 1 98.88 204 ILE A CA 1
ATOM 1643 C C . ILE A 1 204 ? 7.758 2.645 -5.156 1 98.88 204 ILE A C 1
ATOM 1645 O O . ILE A 1 204 ? 7.789 3.658 -5.859 1 98.88 204 ILE A O 1
ATOM 1649 N N . SER A 1 205 ? 8.766 1.883 -5.035 1 98.56 205 SER A N 1
ATOM 1650 C CA . SER A 1 205 ? 9.945 1.979 -5.895 1 98.56 205 SER A CA 1
ATOM 1651 C C . SER A 1 205 ? 9.977 0.846 -6.914 1 98.56 205 SER A C 1
ATOM 1653 O O . SER A 1 205 ? 10.367 -0.277 -6.59 1 98.56 205 SER A O 1
ATOM 1655 N N . ALA A 1 206 ? 9.508 1.083 -8.078 1 98.81 206 ALA A N 1
ATOM 1656 C CA . ALA A 1 206 ? 9.633 0.143 -9.188 1 98.81 206 ALA A CA 1
ATOM 1657 C C . ALA A 1 206 ? 10.93 0.381 -9.969 1 98.81 206 ALA A C 1
ATOM 1659 O O . ALA A 1 206 ? 11.125 1.454 -10.539 1 98.81 206 ALA A O 1
ATOM 1660 N N . HIS A 1 207 ? 11.766 -0.621 -9.992 1 98.75 207 HIS A N 1
ATOM 1661 C CA . HIS A 1 207 ? 13.07 -0.34 -10.57 1 98.75 207 HIS A CA 1
ATOM 1662 C C . HIS A 1 207 ? 13.594 -1.535 -11.359 1 98.75 207 HIS A C 1
ATOM 1664 O O . HIS A 1 207 ? 13.094 -2.652 -11.211 1 98.75 207 HIS A O 1
ATOM 1670 N N . ILE A 1 208 ? 14.477 -1.272 -12.219 1 98.56 208 ILE A N 1
ATOM 1671 C CA . ILE A 1 208 ? 15.258 -2.273 -12.938 1 98.56 208 ILE A CA 1
ATOM 1672 C C . ILE A 1 208 ? 16.75 -2.041 -12.703 1 98.56 208 ILE A C 1
ATOM 1674 O O . ILE A 1 208 ? 17.234 -0.912 -12.812 1 98.56 208 ILE A O 1
ATOM 1678 N N . TYR A 1 209 ? 17.438 -3.068 -12.328 1 97.94 209 TYR A N 1
ATOM 1679 C CA . TYR A 1 209 ? 18.859 -2.988 -12.078 1 97.94 209 TYR A CA 1
ATOM 1680 C C . TYR A 1 209 ? 19.641 -2.891 -13.391 1 97.94 209 TYR A C 1
ATOM 1682 O O . TYR A 1 209 ? 19.266 -3.5 -14.391 1 97.94 209 TYR A O 1
ATOM 1690 N N . GLU A 1 210 ? 20.766 -2.221 -13.297 1 97.5 210 GLU A N 1
ATOM 1691 C CA . GLU A 1 210 ? 21.625 -1.983 -14.461 1 97.5 210 GLU A CA 1
ATOM 1692 C C . GLU A 1 210 ? 22 -3.295 -15.133 1 97.5 210 GLU A C 1
ATOM 1694 O O . GLU A 1 210 ? 22.062 -3.369 -16.359 1 97.5 210 GLU A O 1
ATOM 1699 N N . VAL A 1 211 ? 22.203 -4.355 -14.398 1 96.12 211 VAL A N 1
ATOM 1700 C CA . VAL A 1 211 ? 22.656 -5.645 -14.914 1 96.12 211 VAL A CA 1
ATOM 1701 C C . VAL A 1 211 ? 21.594 -6.211 -15.867 1 96.12 211 VAL A C 1
ATOM 1703 O O . VAL A 1 211 ? 21.906 -7.062 -16.703 1 96.12 211 VAL A O 1
ATOM 1706 N N . ASN A 1 212 ? 20.328 -5.676 -15.758 1 96.94 212 ASN A N 1
ATOM 1707 C CA . ASN A 1 212 ? 19.25 -6.211 -16.578 1 96.94 212 ASN A CA 1
ATOM 1708 C C . ASN A 1 212 ? 18.828 -5.23 -17.656 1 96.94 212 ASN A C 1
ATOM 1710 O O . ASN A 1 212 ? 17.844 -5.465 -18.375 1 96.94 212 ASN A O 1
ATOM 1714 N N . PHE A 1 213 ? 19.516 -4.117 -17.844 1 96.94 213 PHE A N 1
ATOM 1715 C CA . PHE A 1 213 ? 19.109 -3.09 -18.797 1 96.94 213 PHE A CA 1
ATOM 1716 C C . PHE A 1 213 ? 19.078 -3.652 -20.219 1 96.94 213 PHE A C 1
ATOM 1718 O O . PHE A 1 213 ? 18.109 -3.426 -20.953 1 96.94 213 PHE A O 1
ATOM 1725 N N . LYS A 1 214 ? 20.125 -4.363 -20.594 1 95.56 214 LYS A N 1
ATOM 1726 C CA . LYS A 1 214 ? 20.203 -4.887 -21.953 1 95.56 214 LYS A CA 1
ATOM 1727 C C . LYS A 1 214 ? 19.062 -5.852 -22.234 1 95.56 214 LYS A C 1
ATOM 1729 O O . LYS A 1 214 ? 18.406 -5.75 -23.281 1 95.56 214 LYS A O 1
ATOM 1734 N N . GLU A 1 215 ? 18.875 -6.805 -21.328 1 94.88 215 GLU A N 1
ATOM 1735 C CA . GLU A 1 215 ? 17.781 -7.758 -21.484 1 94.88 215 GLU A CA 1
ATOM 1736 C C . GLU A 1 215 ? 16.422 -7.047 -21.531 1 94.88 215 GLU A C 1
ATOM 1738 O O . GLU A 1 215 ? 15.539 -7.434 -22.297 1 94.88 215 GLU A O 1
ATOM 1743 N N . ALA A 1 216 ? 16.25 -6.023 -20.672 1 95.81 216 ALA A N 1
ATOM 1744 C CA . ALA A 1 216 ? 15.016 -5.25 -20.625 1 95.81 216 ALA A CA 1
ATOM 1745 C C . ALA A 1 216 ? 14.773 -4.535 -21.953 1 95.81 216 ALA A C 1
ATOM 1747 O O . ALA A 1 216 ? 13.633 -4.449 -22.422 1 95.81 216 ALA A O 1
ATOM 1748 N N . GLU A 1 217 ? 15.797 -4.039 -22.578 1 95.25 217 GLU A N 1
ATOM 1749 C CA . GLU A 1 217 ? 15.688 -3.367 -23.875 1 95.25 217 GLU A CA 1
ATOM 1750 C C . GLU A 1 217 ? 15.195 -4.328 -24.953 1 95.25 217 GLU A C 1
ATOM 1752 O O . GLU A 1 217 ? 14.438 -3.938 -25.844 1 95.25 217 GLU A O 1
ATOM 1757 N N . GLU A 1 218 ? 15.617 -5.52 -24.875 1 92.44 218 GLU A N 1
ATOM 1758 C CA . GLU A 1 218 ? 15.195 -6.531 -25.828 1 92.44 218 GLU A CA 1
ATOM 1759 C C . GLU A 1 218 ? 13.703 -6.84 -25.688 1 92.44 218 GLU A C 1
ATOM 1761 O O . GLU A 1 218 ? 13.031 -7.125 -26.688 1 92.44 218 GLU A O 1
ATOM 1766 N N . VAL A 1 219 ? 13.203 -6.773 -24.484 1 90.12 219 VAL A N 1
ATOM 1767 C CA . VAL A 1 219 ? 11.797 -7.023 -24.203 1 90.12 219 VAL A CA 1
ATOM 1768 C C . VAL A 1 219 ? 10.938 -5.953 -24.891 1 90.12 219 VAL A C 1
ATOM 1770 O O . VAL A 1 219 ? 9.852 -6.246 -25.391 1 90.12 219 VAL A O 1
ATOM 1773 N N . ILE A 1 220 ? 11.422 -4.758 -24.938 1 87.31 220 ILE A N 1
ATOM 1774 C CA . ILE A 1 220 ? 10.688 -3.623 -25.5 1 87.31 220 ILE A CA 1
ATOM 1775 C C . ILE A 1 220 ? 10.602 -3.756 -27.016 1 87.31 220 ILE A C 1
ATOM 1777 O O . ILE A 1 220 ? 9.633 -3.303 -27.625 1 87.31 220 ILE A O 1
ATOM 1781 N N . LYS A 1 221 ? 11.594 -4.426 -27.719 1 82.06 221 LYS A N 1
ATOM 1782 C CA . LYS A 1 221 ? 11.641 -4.574 -29.172 1 82.06 221 LYS A CA 1
ATOM 1783 C C . LYS A 1 221 ? 10.617 -5.594 -29.656 1 82.06 221 LYS A C 1
ATOM 1785 O O . LYS A 1 221 ? 10.211 -5.582 -30.828 1 82.06 221 LYS A O 1
ATOM 1790 N N . TRP A 1 222 ? 10.188 -6.473 -28.75 1 66.94 222 TRP A N 1
ATOM 1791 C CA . TRP A 1 222 ? 9.18 -7.457 -29.125 1 66.94 222 TRP A CA 1
ATOM 1792 C C . TRP A 1 222 ? 7.793 -6.824 -29.188 1 66.94 222 TRP A C 1
ATOM 1794 O O . TRP A 1 222 ? 7.453 -5.984 -28.344 1 66.94 222 TRP A O 1
ATOM 1804 N N . MET B 1 1 ? -10.672 -1.136 -12.125 1 81 1 MET B N 1
ATOM 1805 C CA . MET B 1 1 ? -9.391 -0.441 -12.195 1 81 1 MET B CA 1
ATOM 1806 C C . MET B 1 1 ? -9.195 0.476 -10.992 1 81 1 MET B C 1
ATOM 1808 O O . MET B 1 1 ? -10.164 1.05 -10.484 1 81 1 MET B O 1
ATOM 1812 N N . ALA B 1 2 ? -7.875 0.526 -10.555 1 93.12 2 ALA B N 1
ATOM 1813 C CA . ALA B 1 2 ? -7.543 1.509 -9.523 1 93.12 2 ALA B CA 1
ATOM 1814 C C . ALA B 1 2 ? -7.848 2.926 -10.008 1 93.12 2 ALA B C 1
ATOM 1816 O O . ALA B 1 2 ? -7.66 3.244 -11.18 1 93.12 2 ALA B O 1
ATOM 1817 N N . TYR B 1 3 ? -8.5 3.682 -9.203 1 96.75 3 TYR B N 1
ATOM 1818 C CA . TYR B 1 3 ? -8.742 5.094 -9.477 1 96.75 3 TYR B CA 1
ATOM 1819 C C . TYR B 1 3 ? -7.57 5.949 -9.008 1 96.75 3 TYR B C 1
ATOM 1821 O O . TYR B 1 3 ? -7.301 6.043 -7.809 1 96.75 3 TYR B O 1
ATOM 1829 N N . SER B 1 4 ? -6.863 6.574 -9.961 1 97.62 4 SER B N 1
ATOM 1830 C CA . SER B 1 4 ? -5.656 7.328 -9.641 1 97.62 4 SER B CA 1
ATOM 1831 C C . SER B 1 4 ? -5.773 8.781 -10.102 1 97.62 4 SER B C 1
ATOM 1833 O O . SER B 1 4 ? -6.098 9.039 -11.266 1 97.62 4 SER B O 1
ATOM 1835 N N . ILE B 1 5 ? -5.484 9.703 -9.188 1 97.56 5 ILE B N 1
ATOM 1836 C CA . ILE B 1 5 ? -5.547 11.117 -9.547 1 97.56 5 ILE B CA 1
ATOM 1837 C C . ILE B 1 5 ? -4.348 11.852 -8.961 1 97.56 5 ILE B C 1
ATOM 1839 O O . ILE B 1 5 ? -3.705 11.367 -8.023 1 97.56 5 ILE B O 1
ATOM 1843 N N . GLU B 1 6 ? -4.066 12.953 -9.547 1 97.94 6 GLU B N 1
ATOM 1844 C CA . GLU B 1 6 ? -3.064 13.898 -9.07 1 97.94 6 GLU B CA 1
ATOM 1845 C C . GLU B 1 6 ? -3.684 15.266 -8.805 1 97.94 6 GLU B C 1
ATOM 1847 O O . GLU B 1 6 ? -4.461 15.773 -9.625 1 97.94 6 GLU B O 1
ATOM 1852 N N . VAL B 1 7 ? -3.43 15.766 -7.68 1 97.69 7 VAL B N 1
ATOM 1853 C CA . VAL B 1 7 ? -3.941 17.078 -7.305 1 97.69 7 VAL B CA 1
ATOM 1854 C C . VAL B 1 7 ? -2.814 17.922 -6.719 1 97.69 7 VAL B C 1
ATOM 1856 O O . VAL B 1 7 ? -1.749 17.406 -6.379 1 97.69 7 VAL B O 1
ATOM 1859 N N . ASN B 1 8 ? -3.066 19.219 -6.609 1 95.44 8 ASN B N 1
ATOM 1860 C CA . ASN B 1 8 ? -2.074 20.094 -5.988 1 95.44 8 ASN B CA 1
ATOM 1861 C C . ASN B 1 8 ? -2.232 20.125 -4.469 1 95.44 8 ASN B C 1
ATOM 1863 O O . ASN B 1 8 ? -1.267 19.922 -3.734 1 95.44 8 ASN B O 1
ATOM 1867 N N . GLU B 1 9 ? -3.465 20.25 -4 1 95.44 9 GLU B N 1
ATOM 1868 C CA . GLU B 1 9 ? -3.688 20.422 -2.568 1 95.44 9 GLU B CA 1
ATOM 1869 C C . GLU B 1 9 ? -4.496 19.266 -1.993 1 95.44 9 GLU B C 1
ATOM 1871 O O . GLU B 1 9 ? -5.309 18.656 -2.695 1 95.44 9 GLU B O 1
ATOM 1876 N N . ILE B 1 10 ? -4.371 19 -0.72 1 96.69 10 ILE B N 1
ATOM 1877 C CA . ILE B 1 10 ? -5.02 17.906 -0.003 1 96.69 10 ILE B CA 1
ATOM 1878 C C . ILE B 1 10 ? -6.535 18.031 -0.137 1 96.69 10 ILE B C 1
ATOM 1880 O O . ILE B 1 10 ? -7.215 17.047 -0.437 1 96.69 10 ILE B O 1
ATOM 1884 N N . ALA B 1 11 ? -7.043 19.25 -0.004 1 95.06 11 ALA B N 1
ATOM 1885 C CA . ALA B 1 11 ? -8.484 19.484 -0.031 1 95.06 11 ALA B CA 1
ATOM 1886 C C . ALA B 1 11 ? -9.078 19.078 -1.375 1 95.06 11 ALA B C 1
ATOM 1888 O O . ALA B 1 11 ? -10.203 18.562 -1.435 1 95.06 11 ALA B O 1
ATOM 1889 N N . ASP B 1 12 ? -8.328 19.281 -2.424 1 95.75 12 ASP B N 1
ATOM 1890 C CA . ASP B 1 12 ? -8.805 18.922 -3.756 1 95.75 12 ASP B CA 1
ATOM 1891 C C . ASP B 1 12 ? -8.906 17.406 -3.914 1 95.75 12 ASP B C 1
ATOM 1893 O O . ASP B 1 12 ? -9.828 16.891 -4.559 1 95.75 12 ASP B O 1
ATOM 1897 N N . GLY B 1 13 ? -7.887 16.672 -3.375 1 97.56 13 GLY B N 1
ATOM 1898 C CA . GLY B 1 13 ? -7.957 15.219 -3.391 1 97.56 13 GLY B CA 1
ATOM 1899 C C . GLY B 1 13 ? -9.156 14.672 -2.643 1 97.56 13 GLY B C 1
ATOM 1900 O O . GLY B 1 13 ? -9.828 13.758 -3.125 1 97.56 13 GLY B O 1
ATOM 1901 N N . TRP B 1 14 ? -9.406 15.266 -1.488 1 97.75 14 TRP B N 1
ATOM 1902 C CA . TRP B 1 14 ? -10.562 14.875 -0.693 1 97.75 14 TRP B CA 1
ATOM 1903 C C . TRP B 1 14 ? -11.859 15.07 -1.482 1 97.75 14 TRP B C 1
ATOM 1905 O O . TRP B 1 14 ? -12.68 14.156 -1.572 1 97.75 14 TRP B O 1
ATOM 1915 N N . LYS B 1 15 ? -12.031 16.234 -2.082 1 97.19 15 LYS B N 1
ATOM 1916 C CA . LYS B 1 15 ? -13.25 16.547 -2.826 1 97.19 15 LYS B CA 1
ATOM 1917 C C . LYS B 1 15 ? -13.438 15.586 -3.996 1 97.19 15 LYS B C 1
ATOM 1919 O O . LYS B 1 15 ? -14.539 15.062 -4.203 1 97.19 15 LYS B O 1
ATOM 1924 N N . LYS B 1 16 ? -12.414 15.32 -4.707 1 98.19 16 LYS B N 1
ATOM 1925 C CA . LYS B 1 16 ? -12.5 14.43 -5.859 1 98.19 16 LYS B CA 1
ATOM 1926 C C . LYS B 1 16 ? -12.859 13.008 -5.434 1 98.19 16 LYS B C 1
ATOM 1928 O O . LYS B 1 16 ? -13.609 12.32 -6.129 1 98.19 16 LYS B O 1
ATOM 1933 N N . LEU B 1 17 ? -12.297 12.586 -4.297 1 98.56 17 LEU B N 1
ATOM 1934 C CA . LEU B 1 17 ? -12.625 11.258 -3.787 1 98.56 17 LEU B CA 1
ATOM 1935 C C . LEU B 1 17 ? -14.094 11.188 -3.375 1 98.56 17 LEU B C 1
ATOM 1937 O O . LEU B 1 17 ? -14.773 10.195 -3.65 1 98.56 17 LEU B O 1
ATOM 1941 N N . VAL B 1 18 ? -14.539 12.242 -2.703 1 98.06 18 VAL B N 1
ATOM 1942 C CA . VAL B 1 18 ? -15.938 12.273 -2.293 1 98.06 18 VAL B CA 1
ATOM 1943 C C . VAL B 1 18 ? -16.844 12.164 -3.521 1 98.06 18 VAL B C 1
ATOM 1945 O O . VAL B 1 18 ? -17.766 11.359 -3.551 1 98.06 18 VAL B O 1
ATOM 1948 N N . GLU B 1 19 ? -16.547 12.93 -4.555 1 98.06 19 GLU B N 1
ATOM 1949 C CA . GLU B 1 19 ? -17.312 12.891 -5.797 1 98.06 19 GLU B CA 1
ATOM 1950 C C . GLU B 1 19 ? -17.281 11.5 -6.414 1 98.06 19 GLU B C 1
ATOM 1952 O O . GLU B 1 19 ? -18.312 10.961 -6.809 1 98.06 19 GLU B O 1
ATOM 1957 N N . LYS B 1 20 ? -16.094 10.938 -6.453 1 98.5 20 LYS B N 1
ATOM 1958 C CA . LYS B 1 20 ? -15.914 9.625 -7.066 1 98.5 20 LYS B CA 1
ATOM 1959 C C . LYS B 1 20 ? -16.734 8.562 -6.344 1 98.5 20 LYS B C 1
ATOM 1961 O O . LYS B 1 20 ? -17.438 7.77 -6.984 1 98.5 20 LYS B O 1
ATOM 1966 N N . ILE B 1 21 ? -16.688 8.523 -5.055 1 98.44 21 ILE B N 1
ATOM 1967 C CA . ILE B 1 21 ? -17.344 7.48 -4.273 1 98.44 21 ILE B CA 1
ATOM 1968 C C . ILE B 1 21 ? -18.859 7.66 -4.34 1 98.44 21 ILE B C 1
ATOM 1970 O O . ILE B 1 21 ? -19.609 6.688 -4.477 1 98.44 21 ILE B O 1
ATOM 1974 N N . MET B 1 22 ? -19.328 8.891 -4.254 1 97.94 22 MET B N 1
ATOM 1975 C CA . MET B 1 22 ? -20.766 9.133 -4.297 1 97.94 22 MET B CA 1
ATOM 1976 C C . MET B 1 22 ? -21.344 8.789 -5.668 1 97.94 22 MET B C 1
ATOM 1978 O O . MET B 1 22 ? -22.469 8.32 -5.77 1 97.94 22 MET B O 1
ATOM 1982 N N . HIS B 1 23 ? -20.594 8.961 -6.703 1 97.56 23 HIS B N 1
ATOM 1983 C CA . HIS B 1 23 ? -21.062 8.719 -8.062 1 97.56 23 HIS B CA 1
ATOM 1984 C C . HIS B 1 23 ? -20.906 7.25 -8.445 1 97.56 23 HIS B C 1
ATOM 1986 O O . HIS B 1 23 ? -21.828 6.66 -9.016 1 97.56 23 HIS B O 1
ATOM 1992 N N . ASP B 1 24 ? -19.781 6.629 -8.125 1 97.56 24 ASP B N 1
ATOM 1993 C CA . ASP B 1 24 ? -19.438 5.324 -8.695 1 97.56 24 ASP B CA 1
ATOM 1994 C C . ASP B 1 24 ? -19.422 4.246 -7.609 1 97.56 24 ASP B C 1
ATOM 1996 O O . ASP B 1 24 ? -19.281 3.059 -7.914 1 97.56 24 ASP B O 1
ATOM 2000 N N . GLY B 1 25 ? -19.484 4.621 -6.355 1 97.88 25 GLY B N 1
ATOM 2001 C CA . GLY B 1 25 ? -19.297 3.676 -5.27 1 97.88 25 GLY B CA 1
ATOM 2002 C C . GLY B 1 25 ? -20.359 2.594 -5.223 1 97.88 25 GLY B C 1
ATOM 2003 O O . GLY B 1 25 ? -21.531 2.852 -5.512 1 97.88 25 GLY B O 1
ATOM 2004 N N . ARG B 1 26 ? -20.016 1.411 -4.891 1 96.94 26 ARG B N 1
ATOM 2005 C CA . ARG B 1 26 ? -20.938 0.305 -4.664 1 96.94 26 ARG B CA 1
ATOM 2006 C C . ARG B 1 26 ? -21.344 0.213 -3.197 1 96.94 26 ARG B C 1
ATOM 2008 O O . ARG B 1 26 ? -20.5 0.412 -2.309 1 96.94 26 ARG B O 1
ATOM 2015 N N . GLU B 1 27 ? -22.594 -0.107 -2.982 1 96.44 27 GLU B N 1
ATOM 2016 C CA . GLU B 1 27 ? -23.062 -0.237 -1.606 1 96.44 27 GLU B CA 1
ATOM 2017 C C . GLU B 1 27 ? -22.578 -1.546 -0.983 1 96.44 27 GLU B C 1
ATOM 2019 O O . GLU B 1 27 ? -22.734 -2.613 -1.581 1 96.44 27 GLU B O 1
ATOM 2024 N N . ILE B 1 28 ? -21.953 -1.383 0.157 1 95.25 28 ILE B N 1
ATOM 2025 C CA . ILE B 1 28 ? -21.422 -2.523 0.901 1 95.25 28 ILE B CA 1
ATOM 2026 C C . ILE B 1 28 ? -21.656 -2.312 2.396 1 95.25 28 ILE B C 1
ATOM 2028 O O . ILE B 1 28 ? -21.562 -1.187 2.891 1 95.25 28 ILE B O 1
ATOM 2032 N N . ARG B 1 29 ? -21.938 -3.385 3.059 1 91.62 29 ARG B N 1
ATOM 2033 C CA . ARG B 1 29 ? -22.031 -3.312 4.512 1 91.62 29 ARG B CA 1
ATOM 2034 C C . ARG B 1 29 ? -20.766 -3.82 5.172 1 91.62 29 ARG B C 1
ATOM 2036 O O . ARG B 1 29 ? -20.141 -4.762 4.68 1 91.62 29 ARG B O 1
ATOM 2043 N N . ASP B 1 30 ? -20.391 -3.158 6.246 1 85.81 30 ASP B N 1
ATOM 2044 C CA . ASP B 1 30 ? -19.156 -3.572 6.93 1 85.81 30 ASP B CA 1
ATOM 2045 C C . ASP B 1 30 ? -19.469 -4.562 8.047 1 85.81 30 ASP B C 1
ATOM 2047 O O . ASP B 1 30 ? -20.578 -5.09 8.133 1 85.81 30 ASP B O 1
ATOM 2051 N N . GLU B 1 31 ? -18.438 -4.895 8.898 1 86.06 31 GLU B N 1
ATOM 2052 C CA . GLU B 1 31 ? -18.516 -5.891 9.969 1 86.06 31 GLU B CA 1
ATOM 2053 C C . GLU B 1 31 ? -19.547 -5.5 11.016 1 86.06 31 GLU B C 1
ATOM 2055 O O . GLU B 1 31 ? -20.094 -6.363 11.703 1 86.06 31 GLU B O 1
ATOM 2060 N N . ARG B 1 32 ? -19.828 -4.223 11.016 1 84.56 32 ARG B N 1
ATOM 2061 C CA . ARG B 1 32 ? -20.75 -3.736 12.039 1 84.56 32 ARG B CA 1
ATOM 2062 C C . ARG B 1 32 ? -22.141 -3.516 11.445 1 84.56 32 ARG B C 1
ATOM 2064 O O . ARG B 1 32 ? -23.047 -3.07 12.148 1 84.56 32 ARG B O 1
ATOM 2071 N N . GLY B 1 33 ? -22.266 -3.756 10.188 1 88.06 33 GLY B N 1
ATOM 2072 C CA . GLY B 1 33 ? -23.562 -3.635 9.531 1 88.06 33 GLY B CA 1
ATOM 2073 C C . GLY B 1 33 ? -23.797 -2.26 8.93 1 88.06 33 GLY B C 1
ATOM 2074 O O . GLY B 1 33 ? -24.828 -2.021 8.305 1 88.06 33 GLY B O 1
ATOM 2075 N N . SER B 1 34 ? -22.844 -1.414 9.039 1 91.69 34 SER B N 1
ATOM 2076 C CA . SER B 1 34 ? -22.984 -0.066 8.5 1 91.69 34 SER B CA 1
ATOM 2077 C C . SER B 1 34 ? -22.922 -0.074 6.977 1 91.69 34 SER B C 1
ATOM 2079 O O . SER B 1 34 ? -22.031 -0.677 6.383 1 91.69 34 SER B O 1
ATOM 2081 N N . LEU B 1 35 ? -23.891 0.596 6.434 1 96.5 35 LEU B N 1
ATOM 2082 C CA . LEU B 1 35 ? -23.922 0.737 4.98 1 96.5 35 LEU B CA 1
ATOM 2083 C C . LEU B 1 35 ? -22.906 1.779 4.52 1 96.5 35 LEU B C 1
ATOM 2085 O O . LEU B 1 35 ? -22.812 2.855 5.113 1 96.5 35 LEU B O 1
ATOM 2089 N N . THR B 1 36 ? -22.141 1.467 3.473 1 98.06 36 THR B N 1
ATOM 2090 C CA . THR B 1 36 ? -21.172 2.385 2.885 1 98.06 36 THR B CA 1
ATOM 2091 C C . THR B 1 36 ? -21.234 2.334 1.36 1 98.06 36 THR B C 1
ATOM 2093 O O . THR B 1 36 ? -21.797 1.394 0.787 1 98.06 36 THR B O 1
ATOM 2096 N N . ARG B 1 37 ? -20.828 3.385 0.781 1 98.31 37 ARG B N 1
ATOM 2097 C CA . ARG B 1 37 ? -20.422 3.363 -0.622 1 98.31 37 ARG B CA 1
ATOM 2098 C C . ARG B 1 37 ? -18.906 3.273 -0.755 1 98.31 37 ARG B C 1
ATOM 2100 O O . ARG B 1 37 ? -18.172 4.016 -0.099 1 98.31 37 ARG B O 1
ATOM 2107 N N . GLU B 1 38 ? -18.484 2.328 -1.646 1 98.38 38 GLU B N 1
ATOM 2108 C CA . GLU B 1 38 ? -17.062 1.994 -1.655 1 98.38 38 GLU B CA 1
ATOM 2109 C C . GLU B 1 38 ? -16.516 1.991 -3.076 1 98.38 38 GLU B C 1
ATOM 2111 O O . GLU B 1 38 ? -17.172 1.54 -4.008 1 98.38 38 GLU B O 1
ATOM 2116 N N . VAL B 1 39 ? -15.383 2.543 -3.289 1 98.5 39 VAL B N 1
ATOM 2117 C CA . VAL B 1 39 ? -14.516 2.355 -4.445 1 98.5 39 VAL B CA 1
ATOM 2118 C C . VAL B 1 39 ? -13.195 1.736 -4.004 1 98.5 39 VAL B C 1
ATOM 2120 O O . VAL B 1 39 ? -12.555 2.229 -3.074 1 98.5 39 VAL B O 1
ATOM 2123 N N . MET B 1 40 ? -12.82 0.615 -4.66 1 98.31 40 MET B N 1
ATOM 2124 C CA . MET B 1 40 ? -11.609 -0.091 -4.25 1 98.31 40 MET B CA 1
ATOM 2125 C C . MET B 1 40 ? -10.383 0.486 -4.945 1 98.31 40 MET B C 1
ATOM 2127 O O . MET B 1 40 ? -10.43 0.824 -6.129 1 98.31 40 MET B O 1
ATOM 2131 N N . ASN B 1 41 ? -9.312 0.61 -4.227 1 98.69 41 ASN B N 1
ATOM 2132 C CA . ASN B 1 41 ? -7.988 0.985 -4.711 1 98.69 41 ASN B CA 1
ATOM 2133 C C . ASN B 1 41 ? -7.996 2.371 -5.348 1 98.69 41 ASN B C 1
ATOM 2135 O O . ASN B 1 41 ? -7.77 2.508 -6.551 1 98.69 41 ASN B O 1
ATOM 2139 N N . THR B 1 42 ? -8.125 3.385 -4.543 1 98.81 42 THR B N 1
ATOM 2140 C CA . THR B 1 42 ? -7.914 4.762 -4.977 1 98.81 42 THR B CA 1
ATOM 2141 C C . THR B 1 42 ? -6.512 5.234 -4.609 1 98.81 42 THR B C 1
ATOM 2143 O O . THR B 1 42 ? -6.008 4.918 -3.529 1 98.81 42 THR B O 1
ATOM 2146 N N . VAL B 1 43 ? -5.867 5.891 -5.559 1 98.88 43 VAL B N 1
ATOM 2147 C CA . VAL B 1 43 ? -4.523 6.418 -5.336 1 98.88 43 VAL B CA 1
ATOM 2148 C C . VAL B 1 43 ? -4.496 7.914 -5.641 1 98.88 43 VAL B C 1
ATOM 2150 O O . VAL B 1 43 ? -4.758 8.328 -6.773 1 98.88 43 VAL B O 1
ATOM 2153 N N . VAL B 1 44 ? -4.203 8.719 -4.633 1 98.81 44 VAL B N 1
ATOM 2154 C CA . VAL B 1 44 ? -4.141 10.172 -4.785 1 98.81 44 VAL B CA 1
ATOM 2155 C C . VAL B 1 44 ? -2.711 10.656 -4.559 1 98.81 44 VAL B C 1
ATOM 2157 O O . VAL B 1 44 ? -2.113 10.375 -3.516 1 98.81 44 VAL B O 1
ATOM 2160 N N . THR B 1 45 ? -2.205 11.328 -5.52 1 98.81 45 THR B N 1
ATOM 2161 C CA . THR B 1 45 ? -0.917 12 -5.363 1 98.81 45 THR B CA 1
ATOM 2162 C C . THR B 1 45 ? -1.107 13.5 -5.164 1 98.81 45 THR B C 1
ATOM 2164 O O . THR B 1 45 ? -1.726 14.172 -5.996 1 98.81 45 THR B O 1
ATOM 2167 N N . ILE B 1 46 ? -0.618 13.961 -4.055 1 98.19 46 ILE B N 1
ATOM 2168 C CA . ILE B 1 46 ? -0.693 15.375 -3.715 1 98.19 46 ILE B CA 1
ATOM 2169 C C . ILE B 1 46 ? 0.658 16.047 -3.969 1 98.19 46 ILE B C 1
ATOM 2171 O O . ILE B 1 46 ? 1.649 15.719 -3.309 1 98.19 46 ILE B O 1
ATOM 2175 N N . LYS B 1 47 ? 0.719 17.078 -4.801 1 97.19 47 LYS B N 1
ATOM 2176 C CA . LYS B 1 47 ? 1.976 17.672 -5.258 1 97.19 47 LYS B CA 1
ATOM 2177 C C . LYS B 1 47 ? 2.455 18.75 -4.297 1 97.19 47 LYS B C 1
ATOM 2179 O O . LYS B 1 47 ? 3.656 19 -4.184 1 97.19 47 LYS B O 1
ATOM 2184 N N . LYS B 1 48 ? 1.524 19.422 -3.637 1 94.56 48 LYS B N 1
ATOM 2185 C CA . LYS B 1 48 ? 1.835 20.484 -2.682 1 94.56 48 LYS B CA 1
ATOM 2186 C C . LYS B 1 48 ? 1.155 20.234 -1.339 1 94.56 48 LYS B C 1
ATOM 2188 O O . LYS B 1 48 ? 0.299 21.016 -0.913 1 94.56 48 LYS B O 1
ATOM 2193 N N . PRO B 1 49 ? 1.67 19.172 -0.655 1 95 49 PRO B N 1
ATOM 2194 C CA . PRO B 1 49 ? 0.968 18.734 0.554 1 95 49 PRO B CA 1
ATOM 2195 C C . PRO B 1 49 ? 0.996 19.781 1.664 1 95 49 PRO B C 1
ATOM 2197 O O . PRO B 1 49 ? 0.193 19.719 2.598 1 95 49 PRO B O 1
ATOM 2200 N N . LEU B 1 50 ? 1.847 20.781 1.573 1 92.25 50 LEU B N 1
ATOM 2201 C CA . LEU B 1 50 ? 1.936 21.812 2.605 1 92.25 50 LEU B CA 1
ATOM 2202 C C . LEU B 1 50 ? 1.166 23.062 2.195 1 92.25 50 LEU B C 1
ATOM 2204 O O . LEU B 1 50 ? 1.21 24.078 2.893 1 92.25 50 LEU B O 1
ATOM 2208 N N . GLY B 1 51 ? 0.453 23 1.098 1 87.81 51 GLY B N 1
ATOM 2209 C CA . GLY B 1 51 ? -0.302 24.141 0.611 1 87.81 51 GLY B CA 1
ATOM 2210 C C . GLY B 1 51 ? 0.418 24.906 -0.479 1 87.81 51 GLY B C 1
ATOM 2211 O O . GLY B 1 51 ? 1.582 24.641 -0.778 1 87.81 51 GLY B O 1
ATOM 2212 N N . LYS B 1 52 ? -0.301 25.766 -1.348 1 68.44 52 LYS B N 1
ATOM 2213 C CA . LYS B 1 52 ? 0.216 26.5 -2.5 1 68.44 52 LYS B CA 1
ATOM 2214 C C . LYS B 1 52 ? 1.126 27.641 -2.062 1 68.44 52 LYS B C 1
ATOM 2216 O O . LYS B 1 52 ? 1.985 28.094 -2.826 1 68.44 52 LYS B O 1
ATOM 2221 N N . SER B 1 53 ? 0.832 28.266 -0.964 1 58 53 SER B N 1
ATOM 2222 C CA . SER B 1 53 ? 1.571 29.516 -0.744 1 58 53 SER B CA 1
ATOM 2223 C C . SER B 1 53 ? 3.07 29.25 -0.641 1 58 53 SER B C 1
ATOM 2225 O O . SER B 1 53 ? 3.492 28.25 -0.046 1 58 53 SER B O 1
ATOM 2227 N N . ASP B 1 54 ? 3.768 29.547 -1.715 1 47.72 54 ASP B N 1
ATOM 2228 C CA . ASP B 1 54 ? 5.211 29.5 -1.934 1 47.72 54 ASP B CA 1
ATOM 2229 C C . ASP B 1 54 ? 5.969 29.984 -0.705 1 47.72 54 ASP B C 1
ATOM 2231 O O . ASP B 1 54 ? 7.203 29.984 -0.689 1 47.72 54 ASP B O 1
ATOM 2235 N N . ASP B 1 55 ? 5.367 30.922 -0.043 1 41.94 55 ASP B N 1
ATOM 2236 C CA . ASP B 1 55 ? 6.289 31.484 0.936 1 41.94 55 ASP B CA 1
ATOM 2237 C C . ASP B 1 55 ? 6.691 30.453 1.979 1 41.94 55 ASP B C 1
ATOM 2239 O O . ASP B 1 55 ? 6.121 30.406 3.07 1 41.94 55 ASP B O 1
ATOM 2243 N N . PHE B 1 56 ? 7.148 29.438 1.479 1 43.47 56 PHE B N 1
ATOM 2244 C CA . PHE B 1 56 ? 7.672 28.312 2.242 1 43.47 56 PHE B CA 1
ATOM 2245 C C . PHE B 1 56 ? 8.562 28.797 3.383 1 43.47 56 PHE B C 1
ATOM 2247 O O . PHE B 1 56 ? 8.75 28.078 4.371 1 43.47 56 PHE B O 1
ATOM 2254 N N . TYR B 1 57 ? 9.203 29.984 3.064 1 40.78 57 TYR B N 1
ATOM 2255 C CA . TYR B 1 57 ? 10.273 30.484 3.922 1 40.78 57 TYR B CA 1
ATOM 2256 C C . TYR B 1 57 ? 9.734 30.844 5.305 1 40.78 57 TYR B C 1
ATOM 2258 O O . TYR B 1 57 ? 10.5 30.906 6.27 1 40.78 57 TYR B O 1
ATOM 2266 N N . HIS B 1 58 ? 8.461 31.281 5.352 1 39.34 58 HIS B N 1
ATOM 2267 C CA . HIS B 1 58 ? 8.008 31.766 6.648 1 39.34 58 HIS B CA 1
ATOM 2268 C C . HIS B 1 58 ? 7.051 30.781 7.305 1 39.34 58 HIS B C 1
ATOM 2270 O O . HIS B 1 58 ? 6.215 31.172 8.125 1 39.34 58 HIS B O 1
ATOM 2276 N N . ILE B 1 59 ? 6.828 29.641 6.641 1 46.91 59 ILE B N 1
ATOM 2277 C CA . ILE B 1 59 ? 5.895 28.766 7.344 1 46.91 59 ILE B CA 1
ATOM 2278 C C . ILE B 1 59 ? 6.527 28.281 8.648 1 46.91 59 ILE B C 1
ATOM 2280 O O . ILE B 1 59 ? 7.605 27.688 8.633 1 46.91 59 ILE B O 1
ATOM 2284 N N . ARG B 1 60 ? 6.195 29.016 9.734 1 43.28 60 ARG B N 1
ATOM 2285 C CA . ARG B 1 60 ? 6.594 28.5 11.039 1 43.28 60 ARG B CA 1
ATOM 2286 C C . ARG B 1 60 ? 6.438 26.984 11.094 1 43.28 60 ARG B C 1
ATOM 2288 O O . ARG B 1 60 ? 5.422 26.438 10.664 1 43.28 60 ARG B O 1
ATOM 2295 N N . ARG B 1 61 ? 7.449 26.281 11.242 1 45.78 61 ARG B N 1
ATOM 2296 C CA . ARG B 1 61 ? 7.59 24.875 11.609 1 45.78 61 ARG B CA 1
ATOM 2297 C C . ARG B 1 61 ? 6.48 24.453 12.57 1 45.78 61 ARG B C 1
ATOM 2299 O O . ARG B 1 61 ? 6.184 25.156 13.539 1 45.78 61 ARG B O 1
ATOM 2306 N N . GLY B 1 62 ? 5.562 23.609 12.047 1 47.97 62 GLY B N 1
ATOM 2307 C CA . GLY B 1 62 ? 4.418 23.203 12.844 1 47.97 62 GLY B CA 1
ATOM 2308 C C . GLY B 1 62 ? 3.113 23.828 12.383 1 47.97 62 GLY B C 1
ATOM 2309 O O . GLY B 1 62 ? 2.033 23.344 12.734 1 47.97 62 GLY B O 1
ATOM 2310 N N . SER B 1 63 ? 3.213 25.031 11.938 1 54.59 63 SER B N 1
ATOM 2311 C CA . SER B 1 63 ? 1.909 25.625 11.641 1 54.59 63 SER B CA 1
ATOM 2312 C C . SER B 1 63 ? 1.497 25.359 10.195 1 54.59 63 SER B C 1
ATOM 2314 O O . SER B 1 63 ? 2.113 25.875 9.266 1 54.59 63 SER B O 1
ATOM 2316 N N . LEU B 1 64 ? 1.263 24.062 9.836 1 63.47 64 LEU B N 1
ATOM 2317 C CA . LEU B 1 64 ? 0.735 23.75 8.508 1 63.47 64 LEU B CA 1
ATOM 2318 C C . LEU B 1 64 ? -0.525 24.562 8.227 1 63.47 64 LEU B C 1
ATOM 2320 O O . LEU B 1 64 ? -1.566 24 7.883 1 63.47 64 LEU B O 1
ATOM 2324 N N . LEU B 1 65 ? -0.372 25.844 8.578 1 63.31 65 LEU B N 1
ATOM 2325 C CA . LEU B 1 65 ? -1.433 26.828 8.43 1 63.31 65 LEU B CA 1
ATOM 2326 C C . LEU B 1 65 ? -1.722 27.094 6.953 1 63.31 65 LEU B C 1
ATOM 2328 O O . LEU B 1 65 ? -2.771 27.641 6.613 1 63.31 65 LEU B O 1
ATOM 2332 N N . ASN B 1 66 ? -0.941 26.516 6.113 1 81.44 66 ASN B N 1
ATOM 2333 C CA . ASN B 1 66 ? -1.141 26.828 4.703 1 81.44 66 ASN B CA 1
ATOM 2334 C C . ASN B 1 66 ? -1.961 25.75 4 1 81.44 66 ASN B C 1
ATOM 2336 O O . ASN B 1 66 ? -2.281 25.891 2.816 1 81.44 66 ASN B O 1
ATOM 2340 N N . ILE B 1 67 ? -2.27 24.797 4.746 1 87.81 67 ILE B N 1
ATOM 2341 C CA . ILE B 1 67 ? -3.076 23.75 4.145 1 87.81 67 ILE B CA 1
ATOM 2342 C C . ILE B 1 67 ? -4.531 24.203 4.047 1 87.81 67 ILE B C 1
ATOM 2344 O O . ILE B 1 67 ? -5.141 24.562 5.055 1 87.81 67 ILE B O 1
ATOM 2348 N N . LYS B 1 68 ? -4.984 24.219 2.838 1 87.5 68 LYS B N 1
ATOM 2349 C CA . LYS B 1 68 ? -6.379 24.578 2.604 1 87.5 68 LYS B CA 1
ATOM 2350 C C . LYS B 1 68 ? -7.324 23.562 3.225 1 87.5 68 LYS B C 1
ATOM 2352 O O . LYS B 1 68 ? -7.191 22.359 2.984 1 87.5 68 LYS B O 1
ATOM 2357 N N . VAL B 1 69 ? -8.219 24.078 4.027 1 88.81 69 VAL B N 1
ATOM 2358 C CA . VAL B 1 69 ? -9.242 23.234 4.625 1 88.81 69 VAL B CA 1
ATOM 2359 C C . VAL B 1 69 ? -10.531 23.328 3.809 1 88.81 69 VAL B C 1
ATOM 2361 O O . VAL B 1 69 ? -10.945 24.422 3.418 1 88.81 69 VAL B O 1
ATOM 2364 N N . PRO B 1 70 ? -11.141 22.172 3.508 1 87.56 70 PRO B N 1
ATOM 2365 C CA . PRO B 1 70 ? -12.414 22.25 2.795 1 87.56 70 PRO B CA 1
ATOM 2366 C C . PRO B 1 70 ? -13.469 23.062 3.547 1 87.56 70 PRO B C 1
ATOM 2368 O O . PRO B 1 70 ? -13.539 23 4.777 1 87.56 70 PRO B O 1
ATOM 2371 N N . GLU B 1 71 ? -14.234 23.812 2.75 1 79.81 71 GLU B N 1
ATOM 2372 C CA . GLU B 1 71 ? -15.273 24.641 3.359 1 79.81 71 GLU B CA 1
ATOM 2373 C C . GLU B 1 71 ? -16.297 23.797 4.109 1 79.81 71 GLU B C 1
ATOM 2375 O O . GLU B 1 71 ? -16.797 22.812 3.576 1 79.81 71 GLU B O 1
ATOM 2380 N N . GLY B 1 72 ? -16.5 24.109 5.398 1 76.62 72 GLY B N 1
ATOM 2381 C CA . GLY B 1 72 ? -17.531 23.438 6.176 1 76.62 72 GLY B CA 1
ATOM 2382 C C . GLY B 1 72 ? -17.062 22.125 6.77 1 76.62 72 GLY B C 1
ATOM 2383 O O . GLY B 1 72 ? -17.844 21.422 7.43 1 76.62 72 GLY B O 1
ATOM 2384 N N . TYR B 1 73 ? -15.852 21.781 6.504 1 81.56 73 TYR B N 1
ATOM 2385 C CA . TYR B 1 73 ? -15.336 20.531 7.051 1 81.56 73 TYR B CA 1
ATOM 2386 C C . TYR B 1 73 ? -15.18 20.609 8.562 1 81.56 73 TYR B C 1
ATOM 2388 O O . TYR B 1 73 ? -14.812 21.672 9.094 1 81.56 73 TYR B O 1
ATOM 2396 N N . PHE B 1 74 ? -15.469 19.547 9.227 1 81.44 74 PHE B N 1
ATOM 2397 C CA . PHE B 1 74 ? -15.586 19.562 10.68 1 81.44 74 PHE B CA 1
ATOM 2398 C C . PHE B 1 74 ? -14.219 19.453 11.336 1 81.44 74 PHE B C 1
ATOM 2400 O O . PHE B 1 74 ? -14.07 19.719 12.531 1 81.44 74 PHE B O 1
ATOM 2407 N N . TRP B 1 75 ? -13.219 19.031 10.641 1 75.69 75 TRP B N 1
ATOM 2408 C CA . TRP B 1 75 ? -11.852 19.094 11.148 1 75.69 75 TRP B CA 1
ATOM 2409 C C . TRP B 1 75 ? -11.18 20.406 10.773 1 75.69 75 TRP B C 1
ATOM 2411 O O . TRP B 1 75 ? -10.898 20.641 9.594 1 75.69 75 TRP B O 1
ATOM 2421 N N . SER B 1 76 ? -11.117 21.359 11.75 1 76.31 76 SER B N 1
ATOM 2422 C CA . SER B 1 76 ? -10.469 22.641 11.453 1 76.31 76 SER B CA 1
ATOM 2423 C C . SER B 1 76 ? -9.805 23.219 12.695 1 76.31 76 SER B C 1
ATOM 2425 O O . SER B 1 76 ? -10 22.719 13.805 1 76.31 76 SER B O 1
ATOM 2427 N N . GLY B 1 77 ? -8.891 24.031 12.391 1 79.62 77 GLY B N 1
ATOM 2428 C CA . GLY B 1 77 ? -8.266 24.797 13.469 1 79.62 77 GLY B CA 1
ATOM 2429 C C . GLY B 1 77 ? -7.48 23.922 14.43 1 79.62 77 GLY B C 1
ATOM 2430 O O . GLY B 1 77 ? -6.652 23.109 14.016 1 79.62 77 GLY B O 1
ATOM 2431 N N . GLU B 1 78 ? -7.777 24.047 15.648 1 80.94 78 GLU B N 1
ATOM 2432 C CA . GLU B 1 78 ? -7.008 23.422 16.719 1 80.94 78 GLU B CA 1
ATOM 2433 C C . GLU B 1 78 ? 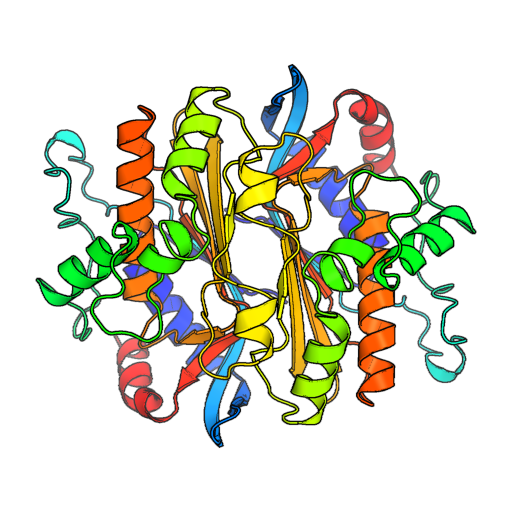-7.199 21.906 16.719 1 80.94 78 GLU B C 1
ATOM 2435 O O . GLU B 1 78 ? -6.258 21.156 17 1 80.94 78 GLU B O 1
ATOM 2440 N N . LYS B 1 79 ? -8.359 21.516 16.391 1 83.44 79 LYS B N 1
ATOM 2441 C CA . LYS B 1 79 ? -8.641 20.078 16.375 1 83.44 79 LYS B CA 1
ATOM 2442 C C . LYS B 1 79 ? -7.797 19.359 15.32 1 83.44 79 LYS B C 1
ATOM 2444 O O . LYS B 1 79 ? -7.234 18.297 15.594 1 83.44 79 LYS B O 1
ATOM 2449 N N . LEU B 1 80 ? -7.711 19.969 14.195 1 86.75 80 LEU B N 1
ATOM 2450 C CA . LEU B 1 80 ? -6.906 19.406 13.117 1 86.75 80 LEU B CA 1
ATOM 2451 C C . LEU B 1 80 ? -5.426 19.406 13.484 1 86.75 80 LEU B C 1
ATOM 2453 O O . LEU B 1 80 ? -4.723 18.422 13.234 1 86.75 80 LEU B O 1
ATOM 2457 N N . GLU B 1 81 ? -5.02 20.438 14.117 1 85.62 81 GLU B N 1
ATOM 2458 C CA . GLU B 1 81 ? -3.621 20.547 14.531 1 85.62 81 GLU B CA 1
ATOM 2459 C C . GLU B 1 81 ? -3.268 19.484 15.562 1 85.62 81 GLU B C 1
ATOM 2461 O O . GLU B 1 81 ? -2.232 18.812 15.453 1 85.62 81 GLU B O 1
ATOM 2466 N N . LYS B 1 82 ? -4.125 19.344 16.516 1 85.62 82 LYS B N 1
ATOM 2467 C CA . LYS B 1 82 ? -3.9 18.359 17.562 1 85.62 82 LYS B CA 1
ATOM 2468 C C . LYS B 1 82 ? -3.869 16.938 16.984 1 85.62 82 LYS B C 1
ATOM 2470 O O . LYS B 1 82 ? -3.014 16.141 17.359 1 85.62 82 LYS B O 1
ATOM 2475 N N . TYR B 1 83 ? -4.762 16.688 16.109 1 88.88 83 TYR B N 1
ATOM 2476 C CA . TYR B 1 83 ? -4.793 15.375 15.461 1 88.88 83 TYR B CA 1
ATOM 2477 C C . TYR B 1 83 ? -3.516 15.125 14.672 1 88.88 83 TYR B C 1
ATOM 2479 O O . TYR B 1 83 ? -2.93 14.047 14.75 1 88.88 83 TYR B O 1
ATOM 2487 N N . SER B 1 84 ? -3.113 16.078 13.984 1 88.62 84 SER B N 1
ATOM 2488 C CA . SER B 1 84 ? -1.937 15.961 13.133 1 88.62 84 SER B CA 1
ATOM 2489 C C . SER B 1 84 ? -0.67 15.773 13.961 1 88.62 84 SER B C 1
ATOM 2491 O O . SER B 1 84 ? 0.202 14.977 13.594 1 88.62 84 SER B O 1
ATOM 2493 N N . GLU B 1 85 ? -0.632 16.422 15.086 1 88.5 85 GLU B N 1
ATOM 2494 C CA . GLU B 1 85 ? 0.51 16.281 15.984 1 88.5 85 GLU B CA 1
ATOM 2495 C C . GLU B 1 85 ? 0.585 14.883 16.578 1 88.5 85 GLU B C 1
ATOM 2497 O O . GLU B 1 85 ? 1.666 14.414 16.938 1 88.5 85 GLU B O 1
ATOM 2502 N N . GLN B 1 86 ? -0.538 14.234 16.609 1 90.31 86 GLN B N 1
ATOM 2503 C CA . GLN B 1 86 ? -0.59 12.883 17.156 1 90.31 86 GLN B CA 1
ATOM 2504 C C . GLN B 1 86 ? 0.206 11.906 16.297 1 90.31 86 GLN B C 1
ATOM 2506 O O . GLN B 1 86 ? 0.726 10.914 16.797 1 90.31 86 GLN B O 1
ATOM 2511 N N . PHE B 1 87 ? 0.34 12.203 15.016 1 92.88 87 PHE B N 1
ATOM 2512 C CA . PHE B 1 87 ? 1.128 11.352 14.133 1 92.88 87 PHE B CA 1
ATOM 2513 C C . PHE B 1 87 ? 2.586 11.312 14.578 1 92.88 87 PHE B C 1
ATOM 2515 O O . PHE B 1 87 ? 3.309 10.359 14.266 1 92.88 87 PHE B O 1
ATOM 2522 N N . LEU B 1 88 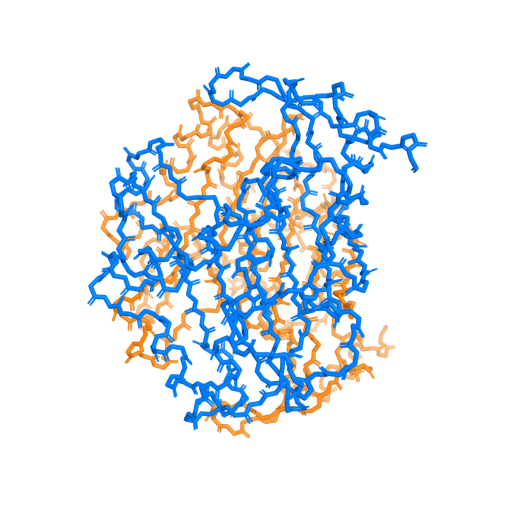? 2.998 12.352 15.391 1 93.62 88 LEU B N 1
ATOM 2523 C CA . LEU B 1 88 ? 4.402 12.5 15.758 1 93.62 88 LEU B CA 1
ATOM 2524 C C . LEU B 1 88 ? 4.645 12 17.172 1 93.62 88 LEU B C 1
ATOM 2526 O O . LEU B 1 88 ? 5.789 11.961 17.641 1 93.62 88 LEU B O 1
ATOM 2530 N N . SER B 1 89 ? 3.596 11.562 17.812 1 92.56 89 SER B N 1
ATOM 2531 C CA . SER B 1 89 ? 3.711 11.242 19.234 1 92.56 89 SER B CA 1
ATOM 2532 C C . SER B 1 89 ? 3.553 9.75 19.469 1 92.56 89 SER B C 1
ATOM 2534 O O . SER B 1 89 ? 2.674 9.109 18.891 1 92.56 89 SER B O 1
ATOM 2536 N N . GLY B 1 90 ? 4.324 9.234 20.391 1 92.81 90 GLY B N 1
ATOM 2537 C CA . GLY B 1 90 ? 4.199 7.84 20.781 1 92.81 90 GLY B CA 1
ATOM 2538 C C . GLY B 1 90 ? 3.135 7.613 21.828 1 92.81 90 GLY B C 1
ATOM 2539 O O . GLY B 1 90 ? 2.879 6.473 22.234 1 92.81 90 GLY B O 1
ATOM 2540 N N . ASP B 1 91 ? 2.564 8.656 22.25 1 87.38 91 ASP B N 1
ATOM 2541 C CA . ASP B 1 91 ? 1.548 8.578 23.281 1 87.38 91 ASP B CA 1
ATOM 2542 C C . ASP B 1 91 ? 0.191 8.195 22.703 1 87.38 91 ASP B C 1
ATOM 2544 O O . ASP B 1 91 ? -0.252 8.773 21.703 1 87.38 91 ASP B O 1
ATOM 2548 N N . ARG B 1 92 ? -0.53 7.191 23.359 1 84.56 92 ARG B N 1
ATOM 2549 C CA . ARG B 1 92 ? -1.824 6.73 22.859 1 84.56 92 ARG B CA 1
ATOM 2550 C C . ARG B 1 92 ? -2.945 7.66 23.312 1 84.56 92 ARG B C 1
ATOM 2552 O O . ARG B 1 92 ? -4.051 7.621 22.766 1 84.56 92 ARG B O 1
ATOM 2559 N N . LYS B 1 93 ? -2.74 8.469 24.219 1 76.12 93 LYS B N 1
ATOM 2560 C CA . LYS B 1 93 ? -3.66 9.477 24.734 1 76.12 93 LYS B CA 1
ATOM 2561 C C . LYS B 1 93 ? -4.992 8.852 25.141 1 76.12 93 LYS B C 1
ATOM 2563 O O . LYS B 1 93 ? -6.055 9.422 24.875 1 76.12 93 LYS B O 1
ATOM 2568 N N . GLY B 1 94 ? -5 7.602 25.516 1 75.44 94 GLY B N 1
ATOM 2569 C CA . GLY B 1 94 ? -6.191 6.938 26.016 1 75.44 94 GLY B CA 1
ATOM 2570 C C . GLY B 1 94 ? -6.961 6.195 24.938 1 75.44 94 GLY B C 1
ATOM 2571 O O . GLY B 1 94 ? -7.949 5.52 25.234 1 75.44 94 GLY B O 1
ATOM 2572 N N . PHE B 1 95 ? -6.59 6.25 23.656 1 80.81 95 PHE B N 1
ATOM 2573 C CA . PHE B 1 95 ? -7.246 5.539 22.562 1 80.81 95 PHE B CA 1
ATOM 2574 C C . PHE B 1 95 ? -6.746 4.102 22.484 1 80.81 95 PHE B C 1
ATOM 2576 O O . PHE B 1 95 ? -5.715 3.76 23.062 1 80.81 95 PHE B O 1
ATOM 2583 N N . VAL B 1 96 ? -7.547 3.275 21.875 1 78.44 96 VAL B N 1
ATOM 2584 C CA . VAL B 1 96 ? -7.121 1.902 21.625 1 78.44 96 VAL B CA 1
ATOM 2585 C C . VAL B 1 96 ? -5.801 1.903 20.859 1 78.44 96 VAL B C 1
ATOM 2587 O O . VAL B 1 96 ? -4.871 1.17 21.219 1 78.44 96 VAL B O 1
ATOM 2590 N N . TYR B 1 97 ? -5.746 2.779 19.922 1 82.75 97 TYR B N 1
ATOM 2591 C CA . TYR B 1 97 ? -4.484 3.025 19.234 1 82.75 97 TYR B CA 1
ATOM 2592 C C . TYR B 1 97 ? -4.48 4.398 18.578 1 82.75 97 TYR B C 1
ATOM 2594 O O . TYR B 1 97 ? -5.543 4.973 18.328 1 82.75 97 TYR B O 1
ATOM 2602 N N . THR B 1 98 ? -3.338 4.918 18.422 1 93.25 98 THR B N 1
ATOM 2603 C CA . THR B 1 98 ? -3.084 6.035 17.516 1 93.25 98 THR B CA 1
ATOM 2604 C C . THR B 1 98 ? -2.002 5.676 16.5 1 93.25 98 THR B C 1
ATOM 2606 O O . THR B 1 98 ? -1.192 4.777 16.734 1 93.25 98 THR B O 1
ATOM 2609 N N . TYR B 1 99 ? -2.066 6.324 15.367 1 96.75 99 TYR B N 1
ATOM 2610 C CA . TYR B 1 99 ? -1.045 6.055 14.359 1 96.75 99 TYR B CA 1
ATOM 2611 C C . TYR B 1 99 ? 0.343 6.406 14.883 1 96.75 99 TYR B C 1
ATOM 2613 O O . TYR B 1 99 ? 1.294 5.641 14.703 1 96.75 99 TYR B O 1
ATOM 2621 N N . GLY B 1 100 ? 0.412 7.512 15.594 1 97.06 100 GLY B N 1
ATOM 2622 C CA . GLY B 1 100 ? 1.697 7.887 16.156 1 97.06 100 GLY B CA 1
ATOM 2623 C C . GLY B 1 100 ? 2.25 6.852 17.125 1 97.06 100 GLY B C 1
ATOM 2624 O O . GLY B 1 100 ? 3.434 6.516 17.062 1 97.06 100 GLY B O 1
ATOM 2625 N N . ASN B 1 101 ? 1.398 6.332 18.016 1 96.88 101 ASN B N 1
ATOM 2626 C CA . ASN B 1 101 ? 1.844 5.297 18.938 1 96.88 101 ASN B CA 1
ATOM 2627 C C . ASN B 1 101 ? 2.299 4.043 18.203 1 96.88 101 ASN B C 1
ATOM 2629 O O . ASN B 1 101 ? 3.318 3.445 18.562 1 96.88 101 ASN B O 1
ATOM 2633 N N . ARG B 1 102 ? 1.566 3.602 17.219 1 97.88 102 ARG B N 1
ATOM 2634 C CA . ARG B 1 102 ? 1.922 2.426 16.438 1 97.88 102 ARG B CA 1
ATOM 2635 C C . ARG B 1 102 ? 3.254 2.629 15.719 1 97.88 102 ARG B C 1
ATOM 2637 O O . ARG B 1 102 ? 4.059 1.701 15.625 1 97.88 102 ARG B O 1
ATOM 2644 N N . LEU B 1 103 ? 3.525 3.85 15.336 1 98.19 103 LEU B N 1
ATOM 2645 C CA . LEU B 1 103 ? 4.73 4.133 14.562 1 98.19 103 LEU B CA 1
ATOM 2646 C C . LEU B 1 103 ? 5.938 4.301 15.484 1 98.19 103 LEU B C 1
ATOM 2648 O O . LEU B 1 103 ? 7.055 3.926 15.117 1 98.19 103 LEU B O 1
ATOM 2652 N N . ARG B 1 104 ? 5.699 4.773 16.703 1 97.94 104 ARG B N 1
ATOM 2653 C CA . ARG B 1 104 ? 6.863 5.293 17.406 1 97.94 104 ARG B CA 1
ATOM 2654 C C . ARG B 1 104 ? 7.078 4.562 18.734 1 97.94 104 ARG B C 1
ATOM 2656 O O . ARG B 1 104 ? 8.141 4.672 19.344 1 97.94 104 ARG B O 1
ATOM 2663 N N . ALA B 1 105 ? 6.039 3.717 19.219 1 97.12 105 ALA B N 1
ATOM 2664 C CA . ALA B 1 105 ? 6.223 3.199 20.578 1 97.12 105 ALA B CA 1
ATOM 2665 C C . ALA B 1 105 ? 5.676 1.778 20.703 1 97.12 105 ALA B C 1
ATOM 2667 O O . ALA B 1 105 ? 6.254 0.943 21.406 1 97.12 105 ALA B O 1
ATOM 2668 N N . HIS B 1 106 ? 4.684 1.384 19.984 1 97.06 106 HIS B N 1
ATOM 2669 C CA . HIS B 1 106 ? 3.887 0.18 20.203 1 97.06 106 HIS B CA 1
ATOM 2670 C C . HIS B 1 106 ? 4.754 -1.072 20.141 1 97.06 106 HIS B C 1
ATOM 2672 O O . HIS B 1 106 ? 4.578 -1.992 20.938 1 97.06 106 HIS B O 1
ATOM 2678 N N . PHE B 1 107 ? 5.754 -1.089 19.266 1 97.81 107 PHE B N 1
ATOM 2679 C CA . PHE B 1 107 ? 6.527 -2.295 19 1 97.81 107 PHE B CA 1
ATOM 2680 C C . PHE B 1 107 ? 7.801 -2.32 19.828 1 97.81 107 PHE B C 1
ATOM 2682 O O . PHE B 1 107 ? 8.664 -3.182 19.625 1 97.81 107 PHE B O 1
ATOM 2689 N N . GLY B 1 108 ? 7.965 -1.353 20.719 1 97.19 108 GLY B N 1
ATOM 2690 C CA . GLY B 1 108 ? 9.18 -1.248 21.5 1 97.19 108 GLY B CA 1
ATOM 2691 C C . GLY B 1 108 ? 10.328 -0.603 20.75 1 97.19 108 GLY B C 1
ATOM 2692 O O . GLY B 1 108 ? 11.469 -0.6 21.219 1 97.19 108 GLY B O 1
ATOM 2693 N N . VAL B 1 109 ? 10.031 -0.174 19.547 1 97.5 109 VAL B N 1
ATOM 2694 C CA . VAL B 1 109 ? 10.992 0.562 18.734 1 97.5 109 VAL B CA 1
ATOM 2695 C C . VAL B 1 109 ? 10.328 1.809 18.156 1 97.5 109 VAL B C 1
ATOM 2697 O O . VAL B 1 109 ? 9.117 1.831 17.938 1 97.5 109 VAL B O 1
ATOM 2700 N N . ASP B 1 110 ? 11.062 2.881 18.031 1 98.31 110 ASP B N 1
ATOM 2701 C CA . ASP B 1 110 ? 10.617 4.078 17.328 1 98.31 110 ASP B CA 1
ATOM 2702 C C . ASP B 1 110 ? 10.93 3.984 15.828 1 98.31 110 ASP B C 1
ATOM 2704 O O . ASP B 1 110 ? 12.039 4.312 15.398 1 98.31 110 ASP B O 1
ATOM 2708 N N . GLN B 1 111 ? 9.953 3.529 15.055 1 98.69 111 GLN B N 1
ATOM 2709 C CA . GLN B 1 111 ? 10.156 3.307 13.633 1 98.69 111 GLN B CA 1
ATOM 2710 C C . GLN B 1 111 ? 10.492 4.613 12.914 1 98.69 111 GLN B C 1
ATOM 2712 O O . GLN B 1 111 ? 11.234 4.617 11.93 1 98.69 111 GLN B O 1
ATOM 2717 N N . LEU B 1 112 ? 9.914 5.676 13.398 1 98.56 112 LEU B N 1
ATOM 2718 C CA . LEU B 1 112 ? 10.148 6.969 12.758 1 98.56 112 LEU B CA 1
ATOM 2719 C C . LEU B 1 112 ? 11.609 7.379 12.883 1 98.56 112 LEU B C 1
ATOM 2721 O O . LEU B 1 112 ? 12.234 7.773 11.898 1 98.56 112 LEU B O 1
ATOM 2725 N N . ASP B 1 113 ? 12.125 7.277 14.039 1 98.38 113 ASP B N 1
ATOM 2726 C CA . ASP B 1 113 ? 13.539 7.578 14.242 1 98.38 113 ASP B CA 1
ATOM 2727 C C . ASP B 1 113 ? 14.422 6.68 13.383 1 98.38 113 ASP B C 1
ATOM 2729 O O . ASP B 1 113 ? 15.43 7.133 12.82 1 98.38 113 ASP B O 1
ATOM 2733 N N . GLU B 1 114 ? 14.062 5.43 13.367 1 98.44 114 GLU B N 1
ATOM 2734 C CA . GLU B 1 114 ? 14.844 4.492 12.57 1 98.44 114 GLU B CA 1
ATOM 2735 C C . GLU B 1 114 ? 14.766 4.832 11.086 1 98.44 114 GLU B C 1
ATOM 2737 O O . GLU B 1 114 ? 15.758 4.715 10.359 1 98.44 114 GLU B O 1
ATOM 2742 N N . ALA B 1 115 ? 13.633 5.203 10.594 1 98.44 115 ALA B N 1
ATOM 2743 C CA . ALA B 1 115 ? 13.484 5.629 9.203 1 98.44 115 ALA B CA 1
ATOM 2744 C C . ALA B 1 115 ? 14.359 6.84 8.906 1 98.44 115 ALA B C 1
ATOM 2746 O O . ALA B 1 115 ? 15.031 6.887 7.871 1 98.44 115 ALA B O 1
ATOM 2747 N N . ILE B 1 116 ? 14.312 7.777 9.805 1 98.56 116 ILE B N 1
ATOM 2748 C CA . ILE B 1 116 ? 15.125 8.977 9.656 1 98.56 116 ILE B CA 1
ATOM 2749 C C . ILE B 1 116 ? 16.609 8.586 9.609 1 98.56 116 ILE B C 1
ATOM 2751 O O . ILE B 1 116 ? 17.344 9.07 8.75 1 98.56 116 ILE B O 1
ATOM 2755 N N . ARG B 1 117 ? 16.984 7.75 10.5 1 98.06 117 ARG B N 1
ATOM 2756 C CA . ARG B 1 117 ? 18.375 7.285 10.531 1 98.06 117 ARG B CA 1
ATOM 2757 C C . ARG B 1 117 ? 18.766 6.637 9.203 1 98.06 117 ARG B C 1
ATOM 2759 O O . ARG B 1 117 ? 19.844 6.887 8.68 1 98.06 117 ARG B O 1
ATOM 2766 N N . ARG B 1 118 ? 17.922 5.844 8.656 1 97.31 118 ARG B N 1
ATOM 2767 C CA . ARG B 1 118 ? 18.203 5.172 7.395 1 97.31 118 ARG B CA 1
ATOM 2768 C C . ARG B 1 118 ? 18.375 6.184 6.266 1 97.31 118 ARG B C 1
ATOM 2770 O O . ARG B 1 118 ? 19.281 6.062 5.441 1 97.31 118 ARG B O 1
ATOM 2777 N N . LEU B 1 119 ? 17.516 7.141 6.23 1 97.75 119 LEU B N 1
ATOM 2778 C CA . LEU B 1 119 ? 17.562 8.164 5.195 1 97.75 119 LEU B CA 1
ATOM 2779 C C . LEU B 1 119 ? 18.844 9 5.32 1 97.75 119 LEU B C 1
ATOM 2781 O O . LEU B 1 119 ? 19.406 9.422 4.312 1 97.75 119 LEU B O 1
ATOM 2785 N N . LYS B 1 120 ? 19.297 9.219 6.547 1 97.38 120 LYS B N 1
ATOM 2786 C CA . LYS B 1 120 ? 20.531 9.969 6.77 1 97.38 120 LYS B CA 1
ATOM 2787 C C . LYS B 1 120 ? 21.75 9.156 6.363 1 97.38 120 LYS B C 1
ATOM 2789 O O . LYS B 1 120 ? 22.75 9.703 5.883 1 97.38 120 LYS B O 1
ATOM 2794 N N . ASN B 1 121 ? 21.641 7.879 6.527 1 95.75 121 ASN B N 1
ATOM 2795 C CA . ASN B 1 121 ? 22.766 6.992 6.199 1 95.75 121 ASN B CA 1
ATOM 2796 C C . ASN B 1 121 ? 22.875 6.773 4.695 1 95.75 121 ASN B C 1
ATOM 2798 O O . ASN B 1 121 ? 23.984 6.609 4.172 1 95.75 121 ASN B O 1
ATOM 2802 N N . CYS B 1 122 ? 21.734 6.66 4.039 1 95.19 122 CYS B N 1
ATOM 2803 C CA . CYS B 1 122 ? 21.656 6.539 2.588 1 95.19 122 CYS B CA 1
ATOM 2804 C C . CYS B 1 122 ? 20.484 7.348 2.043 1 95.19 122 CYS B C 1
ATOM 2806 O O . CYS B 1 122 ? 19.328 6.914 2.135 1 95.19 122 CYS B O 1
ATOM 2808 N N . THR B 1 123 ? 20.797 8.359 1.419 1 94.62 123 THR B N 1
ATOM 2809 C CA . THR B 1 123 ? 19.781 9.289 0.948 1 94.62 123 THR B CA 1
ATOM 2810 C C . THR B 1 123 ? 18.812 8.602 -0.013 1 94.62 123 THR B C 1
ATOM 2812 O O . THR B 1 123 ? 17.609 8.883 -0.003 1 94.62 123 THR B O 1
ATOM 2815 N N . GLU B 1 124 ? 19.297 7.637 -0.756 1 94.75 124 GLU B N 1
ATOM 2816 C CA . GLU B 1 124 ? 18.469 6.992 -1.771 1 94.75 124 GLU B CA 1
ATOM 2817 C C . GLU B 1 124 ? 17.844 5.707 -1.233 1 94.75 124 GLU B C 1
ATOM 2819 O O . GLU B 1 124 ? 17.312 4.898 -2.002 1 94.75 124 GLU B O 1
ATOM 2824 N N . SER B 1 125 ? 17.844 5.57 0.086 1 96.5 125 SER B N 1
ATOM 2825 C CA . SER B 1 125 ? 17.375 4.34 0.719 1 96.5 125 SER B CA 1
ATOM 2826 C C . SER B 1 125 ? 15.969 3.977 0.255 1 96.5 125 SER B C 1
ATOM 2828 O O . SER B 1 125 ? 15.125 4.855 0.052 1 96.5 125 SER B O 1
ATOM 2830 N N . ARG B 1 126 ? 15.75 2.67 0.076 1 97.44 126 ARG B N 1
ATOM 2831 C CA . ARG B 1 126 ? 14.422 2.129 -0.193 1 97.44 126 ARG B CA 1
ATOM 2832 C C . ARG B 1 126 ? 13.867 1.4 1.027 1 97.44 126 ARG B C 1
ATOM 2834 O O . ARG B 1 126 ? 12.938 0.606 0.913 1 97.44 126 ARG B O 1
ATOM 2841 N N . ARG B 1 127 ? 14.484 1.701 2.281 1 97.56 127 ARG B N 1
ATOM 2842 C CA . ARG B 1 127 ? 14.172 0.877 3.445 1 97.56 127 ARG B CA 1
ATOM 2843 C C . ARG B 1 127 ? 13.562 1.715 4.562 1 97.56 127 ARG B C 1
ATOM 2845 O O . ARG B 1 127 ? 13.43 1.247 5.695 1 97.56 127 ARG B O 1
ATOM 2852 N N . ALA B 1 128 ? 13.242 2.998 4.277 1 98.25 128 ALA B N 1
ATOM 2853 C CA . ALA B 1 128 ? 12.594 3.842 5.277 1 98.25 128 ALA B CA 1
ATOM 2854 C C . ALA B 1 128 ? 11.086 3.611 5.301 1 98.25 128 ALA B C 1
ATOM 2856 O O . ALA B 1 128 ? 10.312 4.465 4.852 1 98.25 128 ALA B O 1
ATOM 2857 N N . THR B 1 129 ? 10.695 2.453 5.84 1 98.56 129 THR B N 1
ATOM 2858 C CA . THR B 1 129 ? 9.328 1.948 5.848 1 98.56 129 THR B CA 1
ATOM 2859 C C . THR B 1 129 ? 8.852 1.705 7.273 1 98.56 129 THR B C 1
ATOM 2861 O O . THR B 1 129 ? 9.625 1.268 8.125 1 98.56 129 THR B O 1
ATOM 2864 N N . MET B 1 130 ? 7.629 2.037 7.531 1 98.81 130 MET B N 1
ATOM 2865 C CA . MET B 1 130 ? 6.973 1.786 8.812 1 98.81 130 MET B CA 1
ATOM 2866 C C . MET B 1 130 ? 5.621 1.111 8.609 1 98.81 130 MET B C 1
ATOM 2868 O O . MET B 1 130 ? 4.98 1.295 7.57 1 98.81 130 MET B O 1
ATOM 2872 N N . VAL B 1 131 ? 5.23 0.344 9.594 1 98.81 131 VAL B N 1
ATOM 2873 C CA . VAL B 1 131 ? 3.912 -0.279 9.547 1 98.81 131 VAL B CA 1
ATOM 2874 C C . VAL B 1 131 ? 3.191 -0.061 10.875 1 98.81 131 VAL B C 1
ATOM 2876 O O . VAL B 1 131 ? 3.822 0.264 11.891 1 98.81 131 VAL B O 1
ATOM 2879 N N . THR B 1 132 ? 1.881 -0.213 10.875 1 98.69 132 THR B N 1
ATOM 2880 C CA . THR B 1 132 ? 1.102 -0.049 12.094 1 98.69 132 THR B CA 1
ATOM 2881 C C . THR B 1 132 ? 0.448 -1.367 12.5 1 98.69 132 THR B C 1
ATOM 2883 O O . THR B 1 132 ? 0.015 -1.524 13.648 1 98.69 132 THR B O 1
ATOM 2886 N N . TRP B 1 133 ? 0.365 -2.338 11.57 1 98.56 133 TRP B N 1
ATOM 2887 C CA . TRP B 1 133 ? -0.28 -3.623 11.82 1 98.56 133 TRP B CA 1
ATOM 2888 C C . TRP B 1 133 ? 0.612 -4.523 12.672 1 98.56 133 TRP B C 1
ATOM 2890 O O . TRP B 1 133 ? 1.782 -4.734 12.344 1 98.56 133 TRP B O 1
ATOM 2900 N N . ASP B 1 134 ? 0.136 -4.91 13.797 1 98.12 134 ASP B N 1
ATOM 2901 C CA . ASP B 1 134 ? 0.782 -5.883 14.68 1 98.12 134 ASP B CA 1
ATOM 2902 C C . ASP B 1 134 ? 0.108 -7.25 14.578 1 98.12 134 ASP B C 1
ATOM 2904 O O . ASP B 1 134 ? -0.939 -7.477 15.188 1 98.12 134 ASP B O 1
ATOM 2908 N N . PRO B 1 135 ? 0.777 -8.219 13.867 1 98.19 135 PRO B N 1
ATOM 2909 C CA . PRO B 1 135 ? 0.092 -9.469 13.539 1 98.19 135 PRO B CA 1
ATOM 2910 C C . PRO B 1 135 ? -0.426 -10.195 14.781 1 98.19 135 PRO B C 1
ATOM 2912 O O . PRO B 1 135 ? -1.605 -10.555 14.844 1 98.19 135 PRO B O 1
ATOM 2915 N N . PRO B 1 136 ? 0.32 -10.398 15.844 1 97.62 136 PRO B N 1
ATOM 2916 C CA . PRO B 1 136 ? -0.233 -11.117 17 1 97.62 136 PRO B CA 1
ATOM 2917 C C . PRO B 1 136 ? -1.415 -10.391 17.625 1 97.62 136 PRO B C 1
ATOM 2919 O O . PRO B 1 136 ? -2.367 -11.039 18.078 1 97.62 136 PRO B O 1
ATOM 2922 N N . GLU B 1 137 ? -1.392 -9.102 17.688 1 96.75 137 GLU B N 1
ATOM 2923 C CA . GLU B 1 137 ? -2.434 -8.32 18.344 1 96.75 137 GLU B CA 1
ATOM 2924 C C . GLU B 1 137 ? -3.621 -8.086 17.422 1 96.75 137 GLU B C 1
ATOM 2926 O O . GLU B 1 137 ? -4.77 -8.328 17.797 1 96.75 137 GLU B O 1
ATOM 2931 N N . ASP B 1 138 ? -3.342 -7.703 16.234 1 97.44 138 ASP B N 1
ATOM 2932 C CA . ASP B 1 138 ? -4.387 -7.156 15.375 1 97.44 138 ASP B CA 1
ATOM 2933 C C . ASP B 1 138 ? -5.164 -8.266 14.68 1 97.44 138 ASP B C 1
ATOM 2935 O O . ASP B 1 138 ? -6.301 -8.062 14.25 1 97.44 138 ASP B O 1
ATOM 2939 N N . THR B 1 139 ? -4.598 -9.477 14.578 1 96.5 139 THR B N 1
ATOM 2940 C CA . THR B 1 139 ? -5.359 -10.586 14.016 1 96.5 139 THR B CA 1
ATOM 2941 C C . THR B 1 139 ? -6.41 -11.078 15.008 1 96.5 139 THR B C 1
ATOM 2943 O O . THR B 1 139 ? -7.352 -11.781 14.625 1 96.5 139 THR B O 1
ATOM 2946 N N . ALA B 1 140 ? -6.254 -10.68 16.281 1 94.31 140 ALA B N 1
ATOM 2947 C CA . ALA B 1 140 ? -7.16 -11.156 17.328 1 94.31 140 ALA B CA 1
ATOM 2948 C C . ALA B 1 140 ? -8.094 -10.039 17.781 1 94.31 140 ALA B C 1
ATOM 2950 O O . ALA B 1 140 ? -8.805 -10.188 18.781 1 94.31 140 ALA B O 1
ATOM 2951 N N . SER B 1 141 ? -8.047 -8.906 17.109 1 93.25 141 SER B N 1
ATOM 2952 C CA . SER B 1 141 ? -8.82 -7.754 17.547 1 93.25 141 SER B CA 1
ATOM 2953 C C . SER B 1 141 ? -9.695 -7.215 16.422 1 93.25 141 SER B C 1
ATOM 2955 O O . SER B 1 141 ? -9.398 -7.418 15.242 1 93.25 141 SER B O 1
ATOM 2957 N N . ASP B 1 142 ? -10.758 -6.602 16.844 1 91.12 142 ASP B N 1
ATOM 2958 C CA . ASP B 1 142 ? -11.617 -5.941 15.867 1 91.12 142 ASP B CA 1
ATOM 2959 C C . ASP B 1 142 ? -11.25 -4.465 15.719 1 91.12 142 ASP B C 1
ATOM 2961 O O . ASP B 1 142 ? -11.641 -3.814 14.75 1 91.12 142 ASP B O 1
ATOM 2965 N N . GLU B 1 143 ? -10.641 -3.963 16.734 1 92.31 143 GLU B N 1
ATOM 2966 C CA . GLU B 1 143 ? -10.148 -2.59 16.672 1 92.31 143 GLU B CA 1
ATOM 2967 C C . GLU B 1 143 ? -8.711 -2.543 16.172 1 92.31 143 GLU B C 1
ATOM 2969 O O . GLU B 1 143 ? -7.762 -2.645 16.953 1 92.31 143 GLU B O 1
ATOM 2974 N N . VAL B 1 144 ? -8.648 -2.477 14.875 1 95.94 144 VAL B N 1
ATOM 2975 C CA . VAL B 1 144 ? -7.352 -2.586 14.211 1 95.94 144 VAL B CA 1
ATOM 2976 C C . VAL B 1 144 ? -7.062 -1.311 13.422 1 95.94 144 VAL B C 1
ATOM 2978 O O . VAL B 1 144 ? -7.988 -0.583 13.047 1 95.94 144 VAL B O 1
ATOM 2981 N N . PRO B 1 145 ? -5.812 -0.943 13.227 1 97.44 145 PRO B N 1
ATOM 2982 C CA . PRO B 1 145 ? -5.496 0.269 12.469 1 97.44 145 PRO B CA 1
ATOM 2983 C C . PRO B 1 145 ? -5.949 0.19 11.016 1 97.44 145 PRO B C 1
ATOM 2985 O O . PRO B 1 145 ? -5.922 -0.887 10.414 1 97.44 145 PRO B O 1
ATOM 2988 N N . CYS B 1 146 ? -6.301 1.351 10.523 1 98.12 146 CYS B N 1
ATOM 2989 C CA . CYS B 1 146 ? -6.691 1.451 9.117 1 98.12 146 CYS B CA 1
ATOM 2990 C C . CYS B 1 146 ? -5.488 1.763 8.242 1 98.12 146 CYS B C 1
ATOM 2992 O O . CYS B 1 146 ? -5.344 1.197 7.156 1 98.12 146 CYS B O 1
ATOM 2994 N N . MET B 1 147 ? -4.645 2.662 8.719 1 98.69 147 MET B N 1
ATOM 2995 C CA . MET B 1 147 ? -3.385 2.893 8.016 1 98.69 147 MET B CA 1
ATOM 2996 C C . MET B 1 147 ? -2.393 1.768 8.297 1 98.69 147 MET B C 1
ATOM 2998 O O . MET B 1 147 ? -2.137 1.434 9.453 1 98.69 147 MET B O 1
ATOM 3002 N N . ILE B 1 148 ? -1.82 1.196 7.273 1 98.75 148 ILE B N 1
ATOM 3003 C CA . ILE B 1 148 ? -0.998 0.008 7.473 1 98.75 148 ILE B CA 1
ATOM 3004 C C . ILE B 1 148 ? 0.468 0.345 7.207 1 98.75 148 ILE B C 1
ATOM 3006 O O . ILE B 1 148 ? 1.367 -0.235 7.82 1 98.75 148 ILE B O 1
ATOM 3010 N N . LEU B 1 149 ? 0.687 1.342 6.332 1 98.69 149 LEU B N 1
ATOM 3011 C CA . LEU B 1 149 ? 2.051 1.557 5.863 1 98.69 149 LEU B CA 1
ATOM 3012 C C . LEU B 1 149 ? 2.32 3.039 5.633 1 98.69 149 LEU B C 1
ATOM 3014 O O . LEU B 1 149 ? 1.474 3.75 5.086 1 98.69 149 LEU B O 1
ATOM 3018 N N . VAL B 1 150 ? 3.471 3.477 6.035 1 98.88 150 VAL B N 1
ATOM 3019 C CA . VAL B 1 150 ? 4.07 4.727 5.582 1 98.88 150 VAL B CA 1
ATOM 3020 C C . VAL B 1 150 ? 5.492 4.469 5.09 1 98.88 150 VAL B C 1
ATOM 3022 O O . VAL B 1 150 ? 6.273 3.785 5.754 1 98.88 150 VAL B O 1
ATOM 3025 N N . ASP B 1 151 ? 5.816 4.965 3.945 1 98.94 151 ASP B N 1
ATOM 3026 C CA . ASP B 1 151 ? 7.125 4.785 3.322 1 98.94 151 ASP B CA 1
ATOM 3027 C C . ASP B 1 151 ? 7.703 6.125 2.861 1 98.94 151 ASP B C 1
ATOM 3029 O O . ASP B 1 151 ? 6.984 6.957 2.303 1 98.94 151 ASP B O 1
ATOM 3033 N N . PHE B 1 152 ? 8.953 6.359 3.16 1 98.81 152 PHE B N 1
ATOM 3034 C CA . PHE B 1 152 ? 9.648 7.566 2.74 1 98.81 152 PHE B CA 1
ATOM 3035 C C . PHE B 1 152 ? 10.727 7.242 1.713 1 98.81 152 PHE B C 1
ATOM 3037 O O . PHE B 1 152 ? 11.43 6.23 1.836 1 98.81 152 PHE B O 1
ATOM 3044 N N . LYS B 1 153 ? 10.828 8.102 0.734 1 98.31 153 LYS B N 1
ATOM 3045 C CA . LYS B 1 153 ? 11.93 8.086 -0.229 1 98.31 153 LYS B CA 1
ATOM 3046 C C . LYS B 1 153 ? 12.43 9.492 -0.514 1 98.31 153 LYS B C 1
ATOM 3048 O O . LYS B 1 153 ? 11.633 10.422 -0.674 1 98.31 153 LYS B O 1
ATOM 3053 N N . ILE B 1 154 ? 13.711 9.641 -0.52 1 98.06 154 ILE B N 1
ATOM 3054 C CA . ILE B 1 154 ? 14.289 10.906 -0.974 1 98.06 154 ILE B CA 1
ATOM 3055 C C . ILE B 1 154 ? 14.781 10.758 -2.412 1 98.06 154 ILE B C 1
ATOM 3057 O O . ILE B 1 154 ? 15.57 9.867 -2.713 1 98.06 154 ILE B O 1
ATOM 3061 N N . ARG B 1 155 ? 14.227 11.547 -3.271 1 97.12 155 ARG B N 1
ATOM 3062 C CA . ARG B 1 155 ? 14.648 11.664 -4.664 1 97.12 155 ARG B CA 1
ATOM 3063 C C . ARG B 1 155 ? 14.758 13.125 -5.082 1 97.12 155 ARG B C 1
ATOM 3065 O O . ARG B 1 155 ? 13.883 13.938 -4.773 1 97.12 155 ARG B O 1
ATOM 3072 N N . ASP B 1 156 ? 15.914 13.484 -5.719 1 94.5 156 ASP B N 1
ATOM 3073 C CA . ASP B 1 156 ? 16.156 14.836 -6.215 1 94.5 156 ASP B CA 1
ATOM 3074 C C . ASP B 1 156 ? 15.969 15.875 -5.109 1 94.5 156 ASP B C 1
ATOM 3076 O O . ASP B 1 156 ? 15.297 16.891 -5.309 1 94.5 156 ASP B O 1
ATOM 3080 N N . GLY B 1 157 ? 16.375 15.523 -3.92 1 96 157 GLY B N 1
ATOM 3081 C CA . GLY B 1 157 ? 16.406 16.469 -2.816 1 96 157 GLY B CA 1
ATOM 3082 C C . GLY B 1 157 ? 15.047 16.672 -2.172 1 96 157 GLY B C 1
ATOM 3083 O O . GLY B 1 157 ? 14.859 17.609 -1.387 1 96 157 GLY B O 1
ATOM 3084 N N . ARG B 1 158 ? 14.078 15.805 -2.447 1 97.5 158 ARG B N 1
ATOM 3085 C CA . ARG B 1 158 ? 12.742 15.922 -1.878 1 97.5 158 ARG B CA 1
ATOM 3086 C C . ARG B 1 158 ? 12.312 14.609 -1.217 1 97.5 158 ARG B C 1
ATOM 3088 O O . ARG B 1 158 ? 12.648 13.531 -1.701 1 97.5 158 ARG B O 1
ATOM 3095 N N . LEU B 1 159 ? 11.578 14.75 -0.136 1 98.31 159 LEU B N 1
ATOM 3096 C CA . LEU B 1 159 ? 11.039 13.586 0.567 1 98.31 159 LEU B CA 1
ATOM 3097 C C . LEU B 1 159 ? 9.664 13.211 0.021 1 98.31 159 LEU B C 1
ATOM 3099 O O . LEU B 1 159 ? 8.695 13.945 0.21 1 98.31 159 LEU B O 1
ATOM 3103 N N . PHE B 1 160 ? 9.602 12.086 -0.652 1 98.56 160 PHE B N 1
ATOM 3104 C CA . PHE B 1 160 ? 8.328 11.539 -1.104 1 98.56 160 PHE B CA 1
ATOM 3105 C C . PHE B 1 160 ? 7.762 10.562 -0.074 1 98.56 160 PHE B C 1
ATOM 3107 O O . PHE B 1 160 ? 8.5 9.766 0.501 1 98.56 160 PHE B O 1
ATOM 3114 N N . THR B 1 161 ? 6.492 10.734 0.246 1 98.81 161 THR B N 1
ATOM 3115 C CA . THR B 1 161 ? 5.801 9.906 1.231 1 98.81 161 THR B CA 1
ATOM 3116 C C . THR B 1 161 ? 4.68 9.109 0.578 1 98.81 161 THR B C 1
ATOM 3118 O O . THR B 1 161 ? 3.887 9.656 -0.193 1 98.81 161 THR B O 1
ATOM 3121 N N . THR B 1 162 ? 4.684 7.805 0.767 1 98.94 162 THR B N 1
ATOM 3122 C CA . THR B 1 162 ? 3.578 6.949 0.355 1 98.94 162 THR B CA 1
ATOM 3123 C C . THR B 1 162 ? 2.951 6.258 1.563 1 98.94 162 THR B C 1
ATOM 3125 O O . THR B 1 162 ? 3.662 5.73 2.422 1 98.94 162 THR B O 1
ATOM 3128 N N . ALA B 1 163 ? 1.679 6.355 1.674 1 98.94 163 ALA B N 1
ATOM 3129 C CA . ALA B 1 163 ? 0.951 5.668 2.738 1 98.94 163 ALA B CA 1
ATOM 3130 C C . ALA B 1 163 ? -0.218 4.863 2.174 1 98.94 163 ALA B C 1
ATOM 3132 O O . ALA B 1 163 ? -0.729 5.176 1.095 1 98.94 163 ALA B O 1
ATOM 3133 N N . LEU B 1 164 ? -0.577 3.826 2.881 1 98.94 164 LEU B N 1
ATOM 3134 C CA . LEU B 1 164 ? -1.661 2.961 2.43 1 98.94 164 LEU B CA 1
ATOM 3135 C C . LEU B 1 164 ? -2.621 2.648 3.574 1 98.94 164 LEU B C 1
ATOM 3137 O O . LEU B 1 164 ? -2.188 2.307 4.676 1 98.94 164 LEU B O 1
ATOM 3141 N N . TRP B 1 165 ? -3.887 2.809 3.338 1 98.94 165 TRP B N 1
ATOM 3142 C CA . TRP B 1 165 ? -4.973 2.402 4.223 1 98.94 165 TRP B CA 1
ATOM 3143 C C . TRP B 1 165 ? -5.684 1.166 3.684 1 98.94 165 TRP B C 1
ATOM 3145 O O . TRP B 1 165 ? -6.074 1.13 2.514 1 98.94 165 TRP B O 1
ATOM 3155 N N . ARG B 1 166 ? -5.875 0.211 4.551 1 98.56 166 ARG B N 1
ATOM 3156 C CA . ARG B 1 166 ? -6.707 -0.928 4.18 1 98.56 166 ARG B CA 1
ATOM 3157 C C . ARG B 1 166 ? -8.172 -0.517 4.055 1 98.56 166 ARG B C 1
ATOM 3159 O O . ARG B 1 166 ? -8.906 -1.067 3.23 1 98.56 166 ARG B O 1
ATOM 3166 N N . SER B 1 167 ? -8.641 0.294 4.91 1 98.31 167 SER B N 1
ATOM 3167 C CA . SER B 1 167 ? -9.977 0.854 5.035 1 98.31 167 SER B CA 1
ATOM 3168 C C . SER B 1 167 ? -9.93 2.352 5.32 1 98.31 167 SER B C 1
ATOM 3170 O O . SER B 1 167 ? -9.32 2.779 6.305 1 98.31 167 SER B O 1
ATOM 3172 N N . HIS B 1 168 ? -10.602 3.1 4.48 1 98.75 168 HIS B N 1
ATOM 3173 C CA . HIS B 1 168 ? -10.422 4.543 4.594 1 98.75 168 HIS B CA 1
ATOM 3174 C C . HIS B 1 168 ? -11.758 5.273 4.496 1 98.75 168 HIS B C 1
ATOM 3176 O O . HIS B 1 168 ? -12.352 5.344 3.418 1 98.75 168 HIS B O 1
ATOM 3182 N N . ASP B 1 169 ? -12.164 5.816 5.652 1 98.38 169 ASP B N 1
ATOM 3183 C CA . ASP B 1 169 ? -13.312 6.719 5.637 1 98.38 169 ASP B CA 1
ATOM 3184 C C . ASP B 1 169 ? -12.977 8.023 4.918 1 98.38 169 ASP B C 1
ATOM 3186 O O . ASP B 1 169 ? -12.297 8.891 5.48 1 98.38 169 ASP B O 1
ATOM 3190 N N . ILE B 1 170 ? -13.523 8.133 3.723 1 98.5 170 ILE B N 1
ATOM 3191 C CA . ILE B 1 170 ? -13.094 9.227 2.854 1 98.5 170 ILE B CA 1
ATOM 3192 C C . ILE B 1 170 ? -13.719 10.539 3.328 1 98.5 170 ILE B C 1
ATOM 3194 O O . ILE B 1 170 ? -13.031 11.562 3.4 1 98.5 170 ILE B O 1
ATOM 3198 N N . TYR B 1 171 ? -14.93 10.5 3.666 1 97.5 171 TYR B N 1
ATOM 3199 C CA . TYR B 1 171 ? -15.578 11.758 4.039 1 97.5 171 TYR B CA 1
ATOM 3200 C C . TYR B 1 171 ? -15.055 12.266 5.375 1 97.5 171 TYR B C 1
ATOM 3202 O O . TYR B 1 171 ? -14.656 13.43 5.488 1 97.5 171 TYR B O 1
ATOM 3210 N N . GLY B 1 172 ? -14.906 11.359 6.34 1 95.75 172 GLY B N 1
ATOM 3211 C CA . GLY B 1 172 ? -14.656 11.812 7.695 1 95.75 172 GLY B CA 1
ATOM 3212 C C . GLY B 1 172 ? -13.188 11.797 8.07 1 95.75 172 GLY B C 1
ATOM 3213 O O . GLY B 1 172 ? -12.758 12.539 8.953 1 95.75 172 GLY B O 1
ATOM 3214 N N . ALA B 1 173 ? -12.398 10.961 7.398 1 97.25 173 ALA B N 1
ATOM 3215 C CA . ALA B 1 173 ? -11.086 10.734 7.992 1 97.25 173 ALA B CA 1
ATOM 3216 C C . ALA B 1 173 ? -9.969 11 6.984 1 97.25 173 ALA B C 1
ATOM 3218 O O . ALA B 1 173 ? -8.836 11.297 7.371 1 97.25 173 ALA B O 1
ATOM 3219 N N . TRP B 1 174 ? -10.211 10.93 5.672 1 98.25 174 TRP B N 1
ATOM 3220 C CA . TRP B 1 174 ? -9.148 11 4.672 1 98.25 174 TRP B CA 1
ATOM 3221 C C . TRP B 1 174 ? -8.406 12.328 4.766 1 98.25 174 TRP B C 1
ATOM 3223 O O . TRP B 1 174 ? -7.172 12.359 4.754 1 98.25 174 TRP B O 1
ATOM 3233 N N . PHE B 1 175 ? -9.156 13.469 4.895 1 97 175 PHE B N 1
ATOM 3234 C CA . PHE B 1 175 ? -8.547 14.797 4.902 1 97 175 PHE B CA 1
ATOM 3235 C C . PHE B 1 175 ? -7.637 14.961 6.109 1 97 175 PHE B C 1
ATOM 3237 O O . PHE B 1 175 ? -6.445 15.242 5.961 1 97 175 PHE B O 1
ATOM 3244 N N . PRO B 1 176 ? -8.117 14.742 7.371 1 95.56 176 PRO B N 1
ATOM 3245 C CA . PRO B 1 176 ? -7.199 14.891 8.508 1 95.56 176 PRO B CA 1
ATOM 3246 C C . PRO B 1 176 ? -6.043 13.891 8.461 1 95.56 176 PRO B C 1
ATOM 3248 O O . PRO B 1 176 ? -4.941 14.195 8.93 1 95.56 176 PRO B O 1
ATOM 3251 N N . ASN B 1 177 ? -6.246 12.688 7.93 1 97.81 177 ASN B N 1
ATOM 3252 C CA . ASN B 1 177 ? -5.16 11.727 7.785 1 97.81 177 ASN B CA 1
ATOM 3253 C C . ASN B 1 177 ? -4.074 12.242 6.844 1 97.81 177 ASN B C 1
ATOM 3255 O O . ASN B 1 177 ? -2.883 12.109 7.129 1 97.81 177 ASN B O 1
ATOM 3259 N N . ALA B 1 178 ? -4.539 12.836 5.727 1 97.69 178 ALA B N 1
ATOM 3260 C CA . ALA B 1 178 ? -3.592 13.406 4.773 1 97.69 178 ALA B CA 1
ATOM 3261 C C . ALA B 1 178 ? -2.809 14.562 5.398 1 97.69 178 ALA B C 1
ATOM 3263 O O . ALA B 1 178 ? -1.603 14.688 5.176 1 97.69 178 ALA B O 1
ATOM 3264 N N . VAL B 1 179 ? -3.467 15.336 6.184 1 94.88 179 VAL B N 1
ATOM 3265 C CA . VAL B 1 179 ? -2.791 16.438 6.879 1 94.88 179 VAL B CA 1
ATOM 3266 C C . VAL B 1 179 ? -1.8 15.867 7.891 1 94.88 179 VAL B C 1
ATOM 3268 O O . VAL B 1 179 ? -0.679 16.359 8.016 1 94.88 179 VAL B O 1
ATOM 3271 N N . GLY B 1 180 ? -2.24 14.852 8.656 1 94.88 180 GLY B N 1
ATOM 3272 C CA . GLY B 1 180 ? -1.315 14.18 9.555 1 94.88 180 GLY B CA 1
ATOM 3273 C C . GLY B 1 180 ? -0.063 13.68 8.859 1 94.88 180 GLY B C 1
ATOM 3274 O O . GLY B 1 180 ? 1.043 13.82 9.383 1 94.88 180 GLY B O 1
ATOM 3275 N N . LEU B 1 181 ? -0.225 13.164 7.652 1 97.62 181 LEU B N 1
ATOM 3276 C CA . LEU B 1 181 ? 0.916 12.703 6.863 1 97.62 181 LEU B CA 1
ATOM 3277 C C . LEU B 1 181 ? 1.81 13.875 6.473 1 97.62 181 LEU B C 1
ATOM 3279 O O . LEU B 1 181 ? 3.033 13.734 6.418 1 97.62 181 LEU B O 1
ATOM 3283 N N . ALA B 1 182 ? 1.168 14.977 6.129 1 95.75 182 ALA B N 1
ATOM 3284 C CA . ALA B 1 182 ? 1.941 16.172 5.789 1 95.75 182 ALA B CA 1
ATOM 3285 C C . ALA B 1 182 ? 2.812 16.609 6.961 1 95.75 182 ALA B C 1
ATOM 3287 O O . ALA B 1 182 ? 3.975 16.984 6.773 1 95.75 182 ALA B O 1
ATOM 3288 N N . TYR B 1 183 ? 2.227 16.531 8.18 1 93 183 TYR B N 1
ATOM 3289 C CA . TYR B 1 183 ? 2.998 16.844 9.375 1 93 183 TYR B CA 1
ATOM 3290 C C . TYR B 1 183 ? 4.18 15.883 9.531 1 93 183 TYR B C 1
ATOM 3292 O O . TYR B 1 183 ? 5.301 16.312 9.805 1 93 183 TYR B O 1
ATOM 3300 N N . LEU B 1 184 ? 3.893 14.664 9.359 1 96.25 184 LEU B N 1
ATOM 3301 C CA . LEU B 1 184 ? 4.93 13.641 9.445 1 96.25 184 LEU B CA 1
ATOM 3302 C C . LEU B 1 184 ? 6.031 13.891 8.422 1 96.25 184 LEU B C 1
ATOM 3304 O O . LEU B 1 184 ? 7.215 13.883 8.758 1 96.25 184 LEU B O 1
ATOM 3308 N N . ALA B 1 185 ? 5.664 14.164 7.188 1 97.06 185 ALA B N 1
ATOM 3309 C CA . ALA B 1 185 ? 6.605 14.406 6.098 1 97.06 185 ALA B CA 1
ATOM 3310 C C . ALA B 1 185 ? 7.449 15.648 6.371 1 97.06 185 ALA B C 1
ATOM 3312 O O . ALA B 1 185 ? 8.664 15.641 6.148 1 97.06 185 ALA B O 1
ATOM 3313 N N . ASP B 1 186 ? 6.777 16.641 6.828 1 94.75 186 ASP B N 1
ATOM 3314 C CA . ASP B 1 186 ? 7.477 17.875 7.141 1 94.75 186 ASP B CA 1
ATOM 3315 C C . ASP B 1 186 ? 8.531 17.656 8.227 1 94.75 186 ASP B C 1
ATOM 3317 O O . ASP B 1 186 ? 9.656 18.141 8.102 1 94.75 186 ASP B O 1
ATOM 3321 N N . HIS B 1 187 ? 8.133 16.953 9.25 1 95.62 187 HIS B N 1
ATOM 3322 C CA . HIS B 1 187 ? 9.055 16.641 10.336 1 95.62 187 HIS B CA 1
ATOM 3323 C C . HIS B 1 187 ? 10.266 15.859 9.836 1 95.62 187 HIS B C 1
ATOM 3325 O O . HIS B 1 187 ? 11.406 16.219 10.117 1 95.62 187 HIS B O 1
ATOM 3331 N N . VAL B 1 188 ? 10.062 14.844 9.062 1 97.75 188 VAL B N 1
ATOM 3332 C CA . VAL B 1 188 ? 11.133 13.977 8.578 1 97.75 188 VAL B CA 1
ATOM 3333 C C . VAL B 1 188 ? 12.031 14.766 7.629 1 97.75 188 VAL B C 1
ATOM 3335 O O . VAL B 1 188 ? 13.258 14.688 7.715 1 97.75 188 VAL B O 1
ATOM 3338 N N . ALA B 1 189 ? 11.398 15.508 6.695 1 97.19 189 ALA B N 1
ATOM 3339 C CA . ALA B 1 189 ? 12.164 16.312 5.75 1 97.19 189 ALA B CA 1
ATOM 3340 C C . ALA B 1 189 ? 13.094 17.281 6.48 1 97.19 189 ALA B C 1
ATOM 3342 O O . ALA B 1 189 ? 14.266 17.422 6.113 1 97.19 189 ALA B O 1
ATOM 3343 N N . ALA B 1 190 ? 12.586 17.922 7.496 1 96.31 190 ALA B N 1
ATOM 3344 C CA . ALA B 1 190 ? 13.383 18.859 8.289 1 96.31 190 ALA B CA 1
ATOM 3345 C C . ALA B 1 190 ? 14.555 18.156 8.961 1 96.31 190 ALA B C 1
ATOM 3347 O O . ALA B 1 190 ? 15.68 18.656 8.953 1 96.31 190 ALA B O 1
ATOM 3348 N N . GLU B 1 191 ? 14.312 17 9.555 1 97.38 191 GLU B N 1
ATOM 3349 C CA . GLU B 1 191 ? 15.344 16.25 10.258 1 97.38 191 GLU B CA 1
ATOM 3350 C C . GLU B 1 191 ? 16.453 15.797 9.312 1 97.38 191 GLU B C 1
ATOM 3352 O O . GLU B 1 191 ? 17.625 15.781 9.688 1 97.38 191 GLU B O 1
ATOM 3357 N N . VAL B 1 192 ? 16.078 15.398 8.109 1 98 192 VAL B N 1
ATOM 3358 C CA . VAL B 1 192 ? 17.047 14.844 7.164 1 98 192 VAL B CA 1
ATOM 3359 C C . VAL B 1 192 ? 17.688 15.961 6.355 1 98 192 VAL B C 1
ATOM 3361 O O . VAL B 1 192 ? 18.75 15.781 5.762 1 98 192 VAL B O 1
ATOM 3364 N N . GLY B 1 193 ? 17.047 17.125 6.258 1 97.38 193 GLY B N 1
ATOM 3365 C CA . GLY B 1 193 ? 17.609 18.281 5.57 1 97.38 193 GLY B CA 1
ATOM 3366 C C . GLY B 1 193 ? 17.219 18.344 4.102 1 97.38 193 GLY B C 1
ATOM 3367 O O . GLY B 1 193 ? 18.047 18.672 3.254 1 97.38 193 GLY B O 1
ATOM 3368 N N . VAL B 1 194 ? 16 17.984 3.742 1 97.75 194 VAL B N 1
ATOM 3369 C CA . VAL B 1 194 ? 15.523 18.062 2.369 1 97.75 194 VAL B CA 1
ATOM 3370 C C . VAL B 1 194 ? 14.156 18.75 2.34 1 97.75 194 VAL B C 1
ATOM 3372 O O . VAL B 1 194 ? 13.609 19.094 3.387 1 97.75 194 VAL B O 1
ATOM 3375 N N . GLU B 1 195 ? 13.594 18.922 1.138 1 96.25 195 GLU B N 1
ATOM 3376 C CA . GLU B 1 195 ? 12.273 19.531 0.972 1 96.25 195 GLU B CA 1
ATOM 3377 C C . GLU B 1 195 ? 11.18 18.469 0.95 1 96.25 195 GLU B C 1
ATOM 3379 O O . GLU B 1 195 ? 11.438 17.312 0.594 1 96.25 195 GLU B O 1
ATOM 3384 N N . VAL B 1 196 ? 10.031 18.875 1.351 1 96.19 196 VAL B N 1
ATOM 3385 C CA . VAL B 1 196 ? 8.883 17.969 1.273 1 96.19 196 VAL B CA 1
ATOM 3386 C C . VAL B 1 196 ? 8.484 17.766 -0.187 1 96.19 196 VAL B C 1
ATOM 3388 O O . VAL B 1 196 ? 8.391 18.719 -0.953 1 96.19 196 VAL B O 1
ATOM 3391 N N . GLY B 1 197 ? 8.383 16.547 -0.611 1 97.19 197 GLY B N 1
ATOM 3392 C CA . GLY B 1 197 ? 7.883 16.172 -1.926 1 97.19 197 GLY B CA 1
ATOM 3393 C C . GLY B 1 197 ? 6.43 15.734 -1.91 1 97.19 197 GLY B C 1
ATOM 3394 O O . GLY B 1 197 ? 5.664 16.141 -1.033 1 97.19 197 GLY B O 1
ATOM 3395 N N . HIS B 1 198 ? 6.039 14.93 -2.896 1 98.12 198 HIS B N 1
ATOM 3396 C CA . HIS B 1 198 ? 4.652 14.508 -3.039 1 98.12 198 HIS B CA 1
ATOM 3397 C C . HIS B 1 198 ? 4.262 13.523 -1.94 1 98.12 198 HIS B C 1
ATOM 3399 O O . HIS B 1 198 ? 5.109 12.797 -1.418 1 98.12 198 HIS B O 1
ATOM 3405 N N . ILE B 1 199 ? 3.037 13.578 -1.562 1 98.5 199 ILE B N 1
ATOM 3406 C CA . ILE B 1 199 ? 2.428 12.539 -0.731 1 98.5 199 ILE B CA 1
ATOM 3407 C C . ILE B 1 199 ? 1.44 11.727 -1.563 1 98.5 199 ILE B C 1
ATOM 3409 O O . ILE B 1 199 ? 0.563 12.289 -2.225 1 98.5 199 ILE B O 1
ATOM 3413 N N . THR B 1 200 ? 1.662 10.438 -1.613 1 98.94 200 THR B N 1
ATOM 3414 C CA . THR B 1 200 ? 0.768 9.516 -2.309 1 98.94 200 THR B CA 1
ATOM 3415 C C . THR B 1 200 ? 0.007 8.648 -1.312 1 98.94 200 THR B C 1
ATOM 3417 O O . THR B 1 200 ? 0.61 8.031 -0.431 1 98.94 200 THR B O 1
ATOM 3420 N N . ILE B 1 201 ? -1.32 8.641 -1.429 1 98.94 201 ILE B N 1
ATOM 3421 C CA . ILE B 1 201 ? -2.168 7.891 -0.509 1 98.94 201 ILE B CA 1
ATOM 3422 C C . ILE B 1 201 ? -2.943 6.82 -1.275 1 98.94 201 ILE B C 1
ATOM 3424 O O . ILE B 1 201 ? -3.674 7.133 -2.219 1 98.94 201 ILE B O 1
ATOM 3428 N N . HIS B 1 202 ? -2.732 5.594 -0.922 1 98.94 202 HIS B N 1
ATOM 3429 C CA . HIS B 1 202 ? -3.473 4.461 -1.463 1 98.94 202 HIS B CA 1
ATOM 3430 C C . HIS B 1 202 ? -4.523 3.965 -0.474 1 98.94 202 HIS B C 1
ATOM 3432 O O . HIS B 1 202 ? -4.184 3.514 0.623 1 98.94 202 HIS B O 1
ATOM 3438 N N . SER B 1 203 ? -5.738 4.09 -0.86 1 98.94 203 SER B N 1
ATOM 3439 C CA . SER B 1 203 ? -6.852 3.541 -0.089 1 98.94 203 SER B CA 1
ATOM 3440 C C . SER B 1 203 ? -7.422 2.295 -0.754 1 98.94 203 SER B C 1
ATOM 3442 O O . SER B 1 203 ? -8.039 2.381 -1.819 1 98.94 203 SER B O 1
ATOM 3444 N N . ILE B 1 204 ? -7.25 1.144 -0.093 1 98.88 204 ILE B N 1
ATOM 3445 C CA . ILE B 1 204 ? -7.734 -0.094 -0.696 1 98.88 204 ILE B CA 1
ATOM 3446 C C . ILE B 1 204 ? -9.258 -0.105 -0.699 1 98.88 204 ILE B C 1
ATOM 3448 O O . ILE B 1 204 ? -9.883 -0.296 -1.745 1 98.88 204 ILE B O 1
ATOM 3452 N N . SER B 1 205 ? -9.852 0.081 0.406 1 98.56 205 SER B N 1
ATOM 3453 C CA . SER B 1 205 ? -11.289 0.344 0.51 1 98.56 205 SER B CA 1
ATOM 3454 C C . SER B 1 205 ? -11.555 1.812 0.829 1 98.56 205 SER B C 1
ATOM 3456 O O . SER B 1 205 ? -11.445 2.232 1.982 1 98.56 205 SER B O 1
ATOM 3458 N N . ALA B 1 206 ? -11.82 2.59 -0.144 1 98.81 206 ALA B N 1
ATOM 3459 C CA . ALA B 1 206 ? -12.258 3.971 0.039 1 98.81 206 ALA B CA 1
ATOM 3460 C C . ALA B 1 206 ? -13.781 4.055 0.141 1 98.81 206 ALA B C 1
ATOM 3462 O O . ALA B 1 206 ? -14.492 3.703 -0.803 1 98.81 206 ALA B O 1
ATOM 3463 N N . HIS B 1 207 ? -14.242 4.539 1.259 1 98.75 207 HIS B N 1
ATOM 3464 C CA . HIS B 1 207 ? -15.688 4.445 1.44 1 98.75 207 HIS B CA 1
ATOM 3465 C C . HIS B 1 207 ? -16.234 5.672 2.16 1 98.75 207 HIS B C 1
ATOM 3467 O O . HIS B 1 207 ? -15.477 6.43 2.77 1 98.75 207 HIS B O 1
ATOM 3473 N N . ILE B 1 208 ? -17.469 5.898 1.991 1 98.62 208 ILE B N 1
ATOM 3474 C CA . ILE B 1 208 ? -18.234 6.887 2.736 1 98.62 208 ILE B CA 1
ATOM 3475 C C . ILE B 1 208 ? -19.406 6.211 3.443 1 98.62 208 ILE B C 1
ATOM 3477 O O . ILE B 1 208 ? -20.125 5.426 2.834 1 98.62 208 ILE B O 1
ATOM 3481 N N . TYR B 1 209 ? -19.531 6.457 4.699 1 97.94 209 TYR B N 1
ATOM 3482 C CA . TYR B 1 209 ? -20.609 5.883 5.492 1 97.94 209 TYR B CA 1
ATOM 3483 C C . TYR B 1 209 ? -21.938 6.559 5.172 1 97.94 209 TYR B C 1
ATOM 3485 O O . TYR B 1 209 ? -21.984 7.762 4.914 1 97.94 209 TYR B O 1
ATOM 3493 N N . GLU B 1 210 ? -22.984 5.793 5.301 1 97.5 210 GLU B N 1
ATOM 3494 C CA . GLU B 1 210 ? -24.328 6.25 4.996 1 97.5 210 GLU B CA 1
ATOM 3495 C C . GLU B 1 210 ? -24.672 7.512 5.785 1 97.5 210 GLU B C 1
ATOM 3497 O O . GLU B 1 210 ? -25.328 8.414 5.266 1 97.5 210 GLU B O 1
ATOM 3502 N N . VAL B 1 211 ? -24.234 7.641 7 1 96.12 211 VAL B N 1
ATOM 3503 C CA . VAL B 1 211 ? -24.547 8.758 7.879 1 96.12 211 VAL B CA 1
ATOM 3504 C C . VAL B 1 211 ? -24.016 10.062 7.281 1 96.12 211 VAL B C 1
ATOM 3506 O O . VAL B 1 211 ? -24.484 11.148 7.633 1 96.12 211 VAL B O 1
ATOM 3509 N N . ASN B 1 212 ? -23.047 9.93 6.332 1 96.94 212 ASN B N 1
ATOM 3510 C CA . ASN B 1 212 ? -22.422 11.125 5.762 1 96.94 212 ASN B CA 1
ATOM 3511 C C . ASN B 1 212 ? -22.859 11.336 4.316 1 96.94 212 ASN B C 1
ATOM 3513 O O . ASN B 1 212 ? -22.344 12.227 3.635 1 96.94 212 ASN B O 1
ATOM 3517 N N . PHE B 1 213 ? -23.797 10.562 3.783 1 96.94 213 PHE B N 1
ATOM 3518 C CA . PHE B 1 213 ? -24.188 10.656 2.383 1 96.94 213 PHE B CA 1
ATOM 3519 C C . PHE B 1 213 ? -24.734 12.039 2.061 1 96.94 213 PHE B C 1
ATOM 3521 O O . PHE B 1 213 ? -24.375 12.641 1.048 1 96.94 213 PHE B O 1
ATOM 3528 N N . LYS B 1 214 ? -25.625 12.531 2.908 1 95.5 214 LYS B N 1
ATOM 3529 C CA . LYS B 1 214 ? -26.25 13.82 2.65 1 95.5 214 LYS B CA 1
ATOM 3530 C C . LYS B 1 214 ? -25.219 14.938 2.604 1 95.5 214 LYS B C 1
ATOM 3532 O O . LYS B 1 214 ? -25.234 15.766 1.687 1 95.5 214 LYS B O 1
ATOM 3537 N N . GLU B 1 215 ? -24.375 14.977 3.629 1 94.94 215 GLU B N 1
ATOM 3538 C CA . GLU B 1 215 ? -23.328 15.984 3.664 1 94.94 215 GLU B CA 1
ATOM 3539 C C . GLU B 1 215 ? -22.406 15.867 2.457 1 94.94 215 GLU B C 1
ATOM 3541 O O . GLU B 1 215 ? -21.969 16.875 1.898 1 94.94 215 GLU B O 1
ATOM 3546 N N . ALA B 1 216 ? -22.062 14.609 2.078 1 95.81 216 ALA B N 1
ATOM 3547 C CA . ALA B 1 216 ? -21.203 14.359 0.923 1 95.81 216 ALA B CA 1
ATOM 3548 C C . ALA B 1 216 ? -21.844 14.883 -0.361 1 95.81 216 ALA B C 1
ATOM 3550 O O . ALA B 1 216 ? -21.156 15.422 -1.231 1 95.81 216 ALA B O 1
ATOM 3551 N N . GLU B 1 217 ? -23.125 14.75 -0.497 1 95.25 217 GLU B N 1
ATOM 3552 C CA . GLU B 1 217 ? -23.859 15.242 -1.665 1 95.25 217 GLU B CA 1
ATOM 3553 C C . GLU B 1 217 ? -23.766 16.766 -1.771 1 95.25 217 GLU B C 1
ATOM 3555 O O . GLU B 1 217 ? -23.672 17.312 -2.871 1 95.25 217 GLU B O 1
ATOM 3560 N N . GLU B 1 218 ? -23.781 17.391 -0.673 1 92.44 218 GLU B N 1
ATOM 3561 C CA . GLU B 1 218 ? -23.672 18.859 -0.65 1 92.44 218 GLU B CA 1
ATOM 3562 C C . GLU B 1 218 ? -22.297 19.312 -1.12 1 92.44 218 GLU B C 1
ATOM 3564 O O . GLU B 1 218 ? -22.172 20.359 -1.747 1 92.44 218 GLU B O 1
ATOM 3569 N N . VAL B 1 219 ? -21.281 18.516 -0.825 1 90.12 219 VAL B N 1
ATOM 3570 C CA . VAL B 1 219 ? -19.922 18.828 -1.23 1 90.12 219 VAL B CA 1
ATOM 3571 C C . VAL B 1 219 ? -19.812 18.797 -2.754 1 90.12 219 VAL B C 1
ATOM 3573 O O . VAL B 1 219 ? -19.078 19.609 -3.346 1 90.12 219 VAL B O 1
ATOM 3576 N N . ILE B 1 220 ? -20.531 17.922 -3.373 1 87.31 220 ILE B N 1
ATOM 3577 C CA . ILE B 1 220 ? -20.484 17.734 -4.82 1 87.31 220 ILE B CA 1
ATOM 3578 C C . ILE B 1 220 ? -21.141 18.922 -5.52 1 87.31 220 ILE B C 1
ATOM 3580 O O . ILE B 1 220 ? -20.766 19.281 -6.637 1 87.31 220 ILE B O 1
ATOM 3584 N N . LYS B 1 221 ? -22.188 19.641 -4.891 1 82.06 221 LYS B N 1
ATOM 3585 C CA . LYS B 1 221 ? -22.922 20.75 -5.48 1 82.06 221 LYS B CA 1
ATOM 3586 C C . LYS B 1 221 ? -22.062 22.016 -5.523 1 82.06 221 LYS B C 1
ATOM 3588 O O . LYS B 1 221 ? -22.328 22.922 -6.316 1 82.06 221 LYS B O 1
ATOM 3593 N N . TRP B 1 222 ? -21.031 22.047 -4.66 1 66.88 222 TRP B N 1
ATOM 3594 C CA . TRP B 1 222 ? -20.156 23.219 -4.66 1 66.88 222 TRP B CA 1
ATOM 3595 C C . TRP B 1 222 ? -19.156 23.141 -5.816 1 66.88 222 TRP B C 1
ATOM 3597 O O . TRP B 1 222 ? -18.656 22.062 -6.141 1 66.88 222 TRP B O 1
#

Solvent-accessible surface area (backbone atoms only — not comparable to full-atom values): 23181 Å² total; per-residue (Å²): 116,66,46,72,51,72,34,52,36,59,42,55,46,42,53,52,48,50,46,48,27,74,73,69,28,46,80,45,47,43,86,83,62,50,50,24,27,36,38,60,34,32,34,41,29,20,62,28,52,63,22,79,72,72,64,60,86,68,51,54,86,85,51,67,74,49,41,65,68,56,88,88,50,87,71,47,72,66,60,40,50,54,56,21,51,39,51,76,28,48,65,42,87,85,44,98,68,36,71,7,11,36,35,35,36,69,67,79,39,42,39,57,60,47,26,50,51,44,40,66,75,29,55,48,29,70,70,24,59,41,52,46,71,44,67,70,60,40,70,74,43,87,87,52,78,36,56,39,38,43,35,46,36,45,56,96,64,18,33,31,36,40,34,34,22,51,43,32,49,43,76,84,41,43,52,62,51,52,49,16,48,37,46,47,44,47,53,50,16,60,74,67,69,43,40,69,33,39,39,33,43,35,22,40,36,28,26,37,49,57,94,45,46,68,64,51,52,54,59,60,75,100,115,67,46,72,50,71,35,53,36,60,41,57,47,42,52,53,48,50,44,46,27,76,72,69,28,47,81,45,46,44,87,85,61,50,49,24,25,35,37,60,34,35,35,40,27,20,62,28,52,65,22,79,71,72,65,60,86,69,52,55,85,85,52,68,73,49,41,64,69,56,88,87,50,86,70,48,70,66,60,39,50,54,55,21,52,38,50,76,28,48,63,42,86,86,45,97,67,36,70,6,10,35,34,35,36,69,69,78,40,44,39,57,61,46,25,50,50,43,39,67,75,28,55,48,29,69,72,26,59,41,53,47,72,44,68,71,60,40,71,75,41,88,85,53,76,36,56,39,39,43,34,46,35,42,55,97,65,18,34,32,38,40,34,34,22,51,42,31,48,43,76,83,41,43,54,60,50,52,50,16,48,37,47,48,42,47,53,50,15,60,76,68,71,43,39,70,33,38,38,34,42,35,22,40,35,28,26,36,49,56,93,46,47,68,65,52,52,54,58,60,76,101

Foldseek 3Di:
DAAEDEDAALQVVLLVLLVCQLVPFDWDADPVRFTKGKDFKYKYKHFHHLADPPCPVPPPQLCSVRHDDPPPAPCDDPNLSVLLCLLCDLDQVPDPHDNNVLQQPVVPHNLLVVLLVQCLVPVQDFPSKTANFDVVPQVPDPPTDQKGIWTWGHDPQEIEIETEGAADASRRPSSSVSNSVVSSQSVSSVSNVGHYGMYMYIYRIYIHTPVCSVVSVVSNVD/DAAEDEDAALQVVLLVLLVCQLVPFDWDADPVRFTKGKDFKYKYKHFHHLADPPCPVPPPQLCSVRHDDDPPAPCDDPNLSVLLCLLCDLDQVPDPRDNNVLQQPVVPHNLLVVLLVQCLVPVADFPSKTANFDVVPQVPDPPTDQKGIWTWGHDPQEIEIETEGAADASRRPSSSVSNSVVSSQSVSSVSNVGHYGMYMYIYRIYIHTPVCSVVSVVSNVD

InterPro domains:
  IPR014620 Thymidylate synthase, archaea [MF_01686] (1-222)
  IPR014620 Thymidylate synthase, archaea [PIRSF036752] (1-221)
  IPR014620 Thymidylate synthase, archaea [TIGR03283] (4-215)
  IPR023451 Thymidylate synthase/dCMP hydroxymethylase domain [PF00303] (98-220)
  IPR023451 Thymidylate synthase/dCMP hydroxymethylase domain [cd00351] (10-217)
  IPR036926 Thymidylate synthase/dCMP hydroxymethylase superfamily [G3DSA:3.30.572.10] (13-222)
  IPR036926 Thymidylate synthase/dCMP hydroxymethylase superfamily [SSF55831] (3-221)
  IPR045097 Thymidylate synthase/dCMP hydroxymethylase [PTHR11548] (108-218)

Sequence (444 aa):
MAYSIEVNEIADGWKKLVEKIMHDGREIRDERGSLTREVMNTVVTIKKPLGKSDDFYHIRRGSLLNIKVPEGYFWSGEKLEKYSEQFLSGDRKGFVYTYGNRLRAHFGVDQLDEAIRRLKNCTESRRATMVTWDPPEDTASDEVPCMILVDFKIRDGRLFTTALWRSHDIYGAWFPNAVGLAYLADHVAAEVGVEVGHITIHSISAHIYEVNFKEAEEVIKWMAYSIEVNEIADGWKKLVEKIMHDGREIRDERGSLTREVMNTVVTIKKPLGKSDDFYHIRRGSLLNIKVPEGYFWSGEKLEKYSEQFLSGDRKGFVYTYGNRLRAHFGVDQLDEAIRRLKNCTESRRATMVTWDPPEDTASDEVPCMILVDFKIRDGRLFTTALWRSHDIYGAWFPNAVGLAYLADHVAAEVGVEVGHITIHSISAHIYEVNFKEAEEVIKW

pLDDT: mean 91.77, std 12.43, range [39.06, 98.94]

Radius of gyration: 20.89 Å; Cα contacts (8 Å, |Δi|>4): 963; chains: 2; bounding box: 52×60×55 Å

Organism: Methanothermobacter thermautotrophicus (strain ATCC 29096 / DSM 1053 / JCM 10044 / NBRC 100330 / Delta H) (NCBI:txid187420)

Nearest PDB structures (foldseek):
  4o7u-assembly1_A  TM=7.024E-01  e=4.376E-15  Enterococcus faecalis V583
  1jmg-assembly1_A-2  TM=7.259E-01  e=1.538E-14  Lacticaseibacillus casei
  1jmf-assembly1_A  TM=7.203E-01  e=2.074E-14  Lacticaseibacillus casei
  3byx-assembly1_A-2  TM=7.224E-01  e=3.773E-14  Lacticaseibacillus casei
  5x69-assembly2_E  TM=6.732E-01  e=1.958E-12  Homo sapiens